Protein AF-D7FGR9-F1 (afdb_monomer)

InterPro domains:
  IPR009668 RNA polymerase I associated factor, A49-like [PF06870] (75-450)
  IPR009668 RNA polymerase I associated factor, A49-like [PTHR14440] (51-457)

Structure (mmCIF, N/CA/C/O backbone):
data_AF-D7FGR9-F1
#
_entry.id   AF-D7FGR9-F1
#
loop_
_atom_site.group_PDB
_atom_site.id
_atom_site.type_symbol
_atom_site.label_atom_id
_atom_site.label_alt_id
_atom_site.label_comp_id
_atom_site.label_asym_id
_atom_site.label_entity_id
_atom_site.label_seq_id
_atom_site.pdbx_PDB_ins_code
_atom_site.Cartn_x
_atom_site.Cartn_y
_atom_site.Cartn_z
_atom_site.occupancy
_atom_site.B_iso_or_equiv
_atom_site.auth_seq_id
_atom_site.auth_comp_id
_atom_site.auth_asym_id
_atom_site.auth_atom_id
_atom_site.pdbx_PDB_model_num
ATOM 1 N N . MET A 1 1 ? 43.899 -2.936 67.855 1.00 37.16 1 MET A N 1
ATOM 2 C CA . MET A 1 1 ? 45.158 -3.705 67.902 1.00 37.16 1 MET A CA 1
ATOM 3 C C . MET A 1 1 ? 45.282 -4.471 66.597 1.00 37.16 1 MET A C 1
ATOM 5 O O . MET A 1 1 ? 44.497 -5.377 66.369 1.00 37.16 1 MET A O 1
ATOM 9 N N . ALA A 1 2 ? 46.188 -4.042 65.721 1.00 40.25 2 ALA A N 1
ATOM 10 C CA . ALA A 1 2 ? 46.879 -4.948 64.793 1.00 40.25 2 ALA A CA 1
ATOM 11 C C . ALA A 1 2 ? 48.066 -5.595 65.569 1.00 40.25 2 ALA A C 1
ATOM 13 O O . ALA A 1 2 ? 48.186 -5.259 66.756 1.00 40.25 2 ALA A O 1
ATOM 14 N N . PRO A 1 3 ? 49.003 -6.380 64.988 1.00 59.34 3 PRO A N 1
ATOM 15 C CA . PRO A 1 3 ? 49.116 -6.958 63.634 1.00 59.34 3 PRO A CA 1
ATOM 16 C C . PRO A 1 3 ? 49.737 -8.391 63.615 1.00 59.34 3 PRO A C 1
ATOM 18 O O . PRO A 1 3 ? 49.949 -9.006 64.658 1.00 59.34 3 PRO A O 1
ATOM 21 N N . GLY A 1 4 ? 50.096 -8.851 62.409 1.00 32.66 4 GLY A N 1
ATOM 22 C CA . GLY A 1 4 ? 51.317 -9.628 62.128 1.00 32.66 4 GLY A CA 1
ATOM 23 C C . GLY A 1 4 ? 51.053 -10.880 61.287 1.00 32.66 4 GLY A C 1
ATOM 24 O O . GLY A 1 4 ? 50.102 -11.601 61.566 1.00 32.66 4 GLY A O 1
ATOM 25 N N . ASP A 1 5 ? 51.827 -11.257 60.274 1.00 37.34 5 ASP A N 1
ATOM 26 C CA . ASP A 1 5 ? 52.905 -10.655 59.469 1.00 37.34 5 ASP A CA 1
ATOM 27 C C . ASP A 1 5 ? 53.156 -11.672 58.323 1.00 37.34 5 ASP A C 1
ATOM 29 O O . ASP A 1 5 ? 52.967 -12.876 58.517 1.00 37.34 5 ASP A O 1
ATOM 33 N N . ASP A 1 6 ? 53.541 -11.193 57.140 1.00 36.78 6 ASP A N 1
ATOM 34 C CA . ASP A 1 6 ? 53.996 -11.970 55.963 1.00 36.78 6 ASP A CA 1
ATOM 35 C C . ASP A 1 6 ? 55.409 -12.576 56.202 1.00 36.78 6 ASP A C 1
ATOM 37 O O . ASP A 1 6 ? 56.121 -12.065 57.075 1.00 36.78 6 ASP A O 1
ATOM 41 N N . PRO A 1 7 ? 55.874 -13.634 55.477 1.00 48.00 7 PRO A N 1
ATOM 42 C CA . PRO A 1 7 ? 56.541 -13.397 54.178 1.00 48.00 7 PRO A CA 1
ATOM 43 C C . PRO A 1 7 ? 56.534 -14.524 53.102 1.00 48.00 7 PRO A C 1
ATOM 45 O O . PRO A 1 7 ? 56.463 -15.719 53.381 1.00 48.00 7 PRO A O 1
ATOM 48 N N . ASP A 1 8 ? 56.688 -14.060 51.854 1.00 32.06 8 ASP A N 1
ATOM 49 C CA . ASP A 1 8 ? 57.247 -14.634 50.608 1.00 32.06 8 ASP A CA 1
ATOM 50 C C . ASP A 1 8 ? 57.762 -16.098 50.534 1.00 32.06 8 ASP A C 1
ATOM 52 O O . ASP A 1 8 ? 58.681 -16.489 51.250 1.00 32.06 8 ASP A O 1
ATOM 56 N N . ALA A 1 9 ? 57.313 -16.847 49.504 1.00 30.95 9 ALA A N 1
ATOM 57 C CA . ALA A 1 9 ? 58.093 -17.180 48.282 1.00 30.95 9 ALA A CA 1
ATOM 58 C C . ALA A 1 9 ? 57.702 -18.520 47.587 1.00 30.95 9 ALA A C 1
ATOM 60 O O . ALA A 1 9 ? 57.692 -19.587 48.186 1.00 30.95 9 ALA A O 1
ATOM 61 N N . GLU A 1 10 ? 57.505 -18.426 46.262 1.00 29.48 10 GLU A N 1
ATOM 62 C CA . GLU A 1 10 ? 57.631 -19.451 45.197 1.00 29.48 10 GLU A CA 1
ATOM 63 C C . GLU A 1 10 ? 56.719 -20.708 45.149 1.00 29.48 10 GLU A C 1
ATOM 65 O O . GLU A 1 10 ? 56.910 -21.691 45.854 1.00 29.48 10 GLU A O 1
ATOM 70 N N . ARG A 1 11 ? 55.864 -20.789 44.106 1.00 29.44 11 ARG A N 1
ATOM 71 C CA . ARG A 1 11 ? 56.095 -21.525 42.824 1.00 29.44 11 ARG A CA 1
ATOM 72 C C . ARG A 1 11 ? 54.801 -22.127 42.225 1.00 29.44 11 ARG A C 1
ATOM 74 O O . ARG A 1 11 ? 54.056 -22.832 42.887 1.00 29.44 11 ARG A O 1
ATOM 81 N N . SER A 1 12 ? 54.677 -21.977 40.896 1.00 29.78 12 SER A N 1
ATOM 82 C CA . SER A 1 12 ? 53.941 -22.827 39.923 1.00 29.78 12 SER A CA 1
ATOM 83 C C . SER A 1 12 ? 52.541 -22.409 39.416 1.00 29.78 12 SER A C 1
ATOM 85 O O . SER A 1 12 ? 51.530 -22.646 40.057 1.00 29.78 12 SER A O 1
ATOM 87 N N . SER A 1 13 ? 52.548 -21.904 38.165 1.00 28.19 13 SER A N 1
ATOM 88 C CA . SER A 1 13 ? 51.721 -22.236 36.970 1.00 28.19 13 SER A CA 1
ATOM 89 C C . SER A 1 13 ? 50.177 -22.329 37.096 1.00 28.19 13 SER A C 1
ATOM 91 O O . SER A 1 13 ? 49.649 -22.984 37.973 1.00 28.19 13 SER A O 1
ATOM 93 N N . LYS A 1 14 ? 49.324 -21.776 36.218 1.00 30.91 14 LYS A N 1
ATOM 94 C CA . LYS A 1 14 ? 49.357 -21.610 34.752 1.00 30.91 14 LYS A CA 1
ATOM 95 C C . LYS A 1 14 ? 48.429 -20.445 34.345 1.00 30.91 14 LYS A C 1
ATOM 97 O O . LYS A 1 14 ? 47.284 -20.390 34.780 1.00 30.91 14 LYS A O 1
ATOM 102 N N . LYS A 1 15 ? 48.875 -19.573 33.432 1.00 29.91 15 LYS A N 1
ATOM 103 C CA . LYS A 1 15 ? 48.021 -18.640 32.667 1.00 29.91 15 LYS A CA 1
ATOM 104 C C . LYS A 1 15 ? 48.290 -18.865 31.176 1.00 29.91 15 LYS A C 1
ATOM 106 O O . LYS A 1 15 ? 49.411 -18.656 30.717 1.00 29.91 15 LYS A O 1
ATOM 111 N N . SER A 1 16 ? 47.276 -19.316 30.436 1.00 32.28 16 SER A N 1
ATOM 112 C CA . SER A 1 16 ? 47.340 -19.523 28.984 1.00 32.28 16 SER A CA 1
ATOM 113 C C . SER A 1 16 ? 47.367 -18.188 28.243 1.00 32.28 16 SER A C 1
ATOM 115 O O . SER A 1 16 ? 46.489 -17.345 28.409 1.00 32.28 16 SER A O 1
ATOM 117 N N . LYS A 1 17 ? 48.397 -18.017 27.411 1.00 30.47 17 LYS A N 1
ATOM 118 C CA . LYS A 1 17 ? 48.678 -16.836 26.591 1.00 30.47 17 LYS A CA 1
ATOM 119 C C . LYS A 1 17 ? 48.528 -17.224 25.119 1.00 30.47 17 LYS A C 1
ATOM 121 O O . LYS A 1 17 ? 49.248 -18.089 24.629 1.00 30.47 17 LYS A O 1
ATOM 126 N N . LYS A 1 18 ? 47.596 -16.574 24.418 1.00 28.41 18 LYS A N 1
ATOM 127 C CA . LYS A 1 18 ? 47.404 -16.654 22.963 1.00 28.41 18 LYS A CA 1
ATOM 128 C C . LYS A 1 18 ? 48.559 -15.910 22.281 1.00 28.41 18 LYS A C 1
ATOM 130 O O . LYS A 1 18 ? 48.704 -14.703 22.467 1.00 28.41 18 LYS A O 1
ATOM 135 N N . ARG A 1 19 ? 49.394 -16.624 21.523 1.00 29.36 19 ARG A N 1
ATOM 136 C CA . ARG A 1 19 ? 50.454 -16.068 20.669 1.00 29.36 19 ARG A CA 1
ATOM 137 C C . ARG A 1 19 ? 50.200 -16.469 19.215 1.00 29.36 19 ARG A C 1
ATOM 139 O O . ARG A 1 19 ? 49.950 -17.634 18.930 1.00 29.36 19 ARG A O 1
ATOM 146 N N . ARG A 1 20 ? 50.278 -15.467 18.335 1.00 33.16 20 ARG A N 1
ATOM 147 C CA . ARG A 1 20 ? 50.508 -15.578 16.888 1.00 33.16 20 ARG A CA 1
ATOM 148 C C . ARG A 1 20 ? 51.799 -16.359 16.617 1.00 33.16 20 ARG A C 1
ATOM 150 O O . ARG A 1 20 ? 52.780 -16.139 17.331 1.00 33.16 20 ARG A O 1
ATOM 157 N N . ARG A 1 21 ? 51.815 -17.155 15.547 1.00 27.44 21 ARG A N 1
ATOM 158 C CA . ARG A 1 21 ? 53.035 -17.559 14.843 1.00 27.44 21 ARG A CA 1
ATOM 159 C C . ARG A 1 21 ? 52.736 -17.764 13.353 1.00 27.44 21 ARG A C 1
ATOM 161 O O . ARG A 1 21 ? 51.705 -18.337 13.012 1.00 27.44 21 ARG A O 1
ATOM 168 N N . GLU A 1 22 ? 53.621 -17.203 12.538 1.00 27.64 22 GLU A N 1
ATOM 169 C CA . GLU A 1 22 ? 53.871 -17.493 11.121 1.00 27.64 22 GLU A CA 1
ATOM 170 C C . GLU A 1 22 ? 54.516 -18.881 10.923 1.00 27.64 22 GLU A C 1
ATOM 172 O O . GLU A 1 22 ? 54.780 -19.580 11.900 1.00 27.64 22 GLU A O 1
ATOM 177 N N . GLU A 1 23 ? 54.846 -19.169 9.656 1.00 27.05 23 GLU A N 1
ATOM 178 C CA . GLU A 1 23 ? 55.534 -20.330 9.056 1.00 27.05 23 GLU A CA 1
ATOM 179 C C . GLU A 1 23 ? 54.536 -21.400 8.574 1.00 27.05 23 GLU A C 1
ATOM 181 O O . GLU A 1 23 ? 53.740 -21.914 9.346 1.00 27.05 23 GLU A O 1
ATOM 186 N N . GLY A 1 24 ? 54.437 -21.758 7.292 1.00 24.77 24 GLY A N 1
ATOM 187 C CA . GLY A 1 24 ? 55.411 -21.713 6.204 1.00 24.77 24 GLY A CA 1
ATOM 188 C C . GLY A 1 24 ? 55.591 -23.145 5.691 1.00 24.77 24 GLY A C 1
ATOM 189 O O . GLY A 1 24 ? 56.011 -24.010 6.451 1.00 24.77 24 GLY A O 1
ATOM 190 N N . LEU A 1 25 ? 55.254 -23.404 4.427 1.00 26.12 25 LEU A N 1
ATOM 191 C CA . LEU A 1 25 ? 55.656 -24.617 3.712 1.00 26.12 25 LEU A CA 1
ATOM 192 C C . LEU A 1 25 ? 55.948 -24.255 2.250 1.00 26.12 25 LEU A C 1
ATOM 194 O O . LEU A 1 25 ? 55.046 -24.008 1.453 1.00 26.12 25 LEU A O 1
ATOM 198 N N . ALA A 1 26 ? 57.245 -24.174 1.968 1.00 27.89 26 ALA A N 1
ATOM 199 C CA . ALA A 1 26 ? 57.877 -24.420 0.673 1.00 27.89 26 ALA A CA 1
ATOM 200 C C . ALA A 1 26 ? 58.046 -25.962 0.525 1.00 27.89 26 ALA A C 1
ATOM 202 O O . ALA A 1 26 ? 57.792 -26.672 1.496 1.00 27.89 26 ALA A O 1
ATOM 203 N N . GLU A 1 27 ? 58.402 -26.639 -0.567 1.00 28.47 27 GLU A N 1
ATOM 204 C CA . GLU A 1 27 ? 59.054 -26.434 -1.876 1.00 28.47 27 GLU A CA 1
ATOM 205 C C . GLU A 1 27 ? 58.499 -27.548 -2.818 1.00 28.47 27 GLU A C 1
ATOM 207 O O . GLU A 1 27 ? 57.717 -28.378 -2.362 1.00 28.47 27 GLU A O 1
ATOM 212 N N . GLY A 1 28 ? 58.806 -27.720 -4.110 1.00 24.61 28 GLY A N 1
ATOM 213 C CA . GLY A 1 28 ? 59.767 -27.151 -5.070 1.00 24.61 28 GLY A CA 1
ATOM 214 C C . GLY A 1 28 ? 59.235 -27.392 -6.506 1.00 24.61 28 GLY A C 1
ATOM 215 O O . GLY A 1 28 ? 58.248 -28.103 -6.673 1.00 24.61 28 GLY A O 1
ATOM 216 N N . GLY A 1 29 ? 59.696 -26.733 -7.579 1.00 27.00 29 GLY A N 1
ATOM 217 C CA . GLY A 1 29 ? 61.062 -26.677 -8.142 1.00 27.00 29 GLY A CA 1
ATOM 218 C C . GLY A 1 29 ? 61.125 -27.638 -9.357 1.00 27.00 29 GLY A C 1
ATOM 219 O O . GLY A 1 29 ? 60.540 -28.707 -9.270 1.00 27.00 29 GLY A O 1
ATOM 220 N N . VAL A 1 30 ? 61.747 -27.428 -10.528 1.00 30.20 30 VAL A N 1
ATOM 221 C CA . VAL A 1 30 ? 62.747 -26.512 -1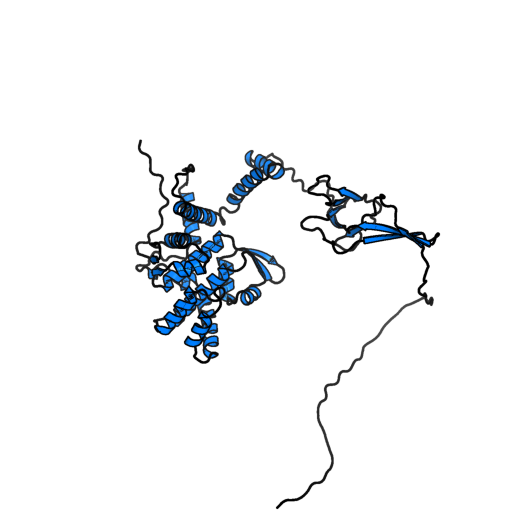1.147 1.00 30.20 30 VAL A CA 1
ATOM 222 C C . VAL A 1 30 ? 62.611 -26.754 -12.693 1.00 30.20 30 VAL A C 1
ATOM 224 O O . VAL A 1 30 ? 61.994 -27.750 -13.061 1.00 30.20 30 VAL A O 1
ATOM 227 N N . VAL A 1 31 ? 62.950 -25.883 -13.667 1.00 30.09 31 VAL A N 1
ATOM 228 C CA . VAL A 1 31 ? 64.255 -25.551 -14.329 1.00 30.09 31 VAL A CA 1
ATOM 229 C C . VAL A 1 31 ? 63.954 -24.385 -15.310 1.00 30.09 31 VAL A C 1
ATOM 231 O O . VAL A 1 31 ? 62.955 -24.478 -16.013 1.00 30.09 31 VAL A O 1
ATOM 234 N N . GLY A 1 32 ? 64.605 -23.205 -15.352 1.00 28.48 32 GLY A N 1
ATOM 235 C CA . GLY A 1 32 ? 66.028 -22.845 -15.590 1.00 28.48 32 GLY A CA 1
ATOM 236 C C . GLY A 1 32 ? 66.208 -22.477 -17.088 1.00 28.48 32 GLY A C 1
ATOM 237 O O . GLY A 1 32 ? 65.679 -23.196 -17.919 1.00 28.48 32 GLY A O 1
ATOM 238 N N . ALA A 1 33 ? 66.871 -21.420 -17.581 1.00 29.39 33 ALA A N 1
ATOM 239 C CA . ALA A 1 33 ? 67.843 -20.450 -17.073 1.00 29.39 33 ALA A CA 1
ATOM 240 C C . ALA A 1 33 ? 67.863 -19.201 -18.004 1.00 29.39 33 ALA A C 1
ATOM 242 O O . ALA A 1 33 ? 67.565 -19.310 -19.189 1.00 29.39 33 ALA A O 1
ATOM 243 N N . GLY A 1 34 ? 68.262 -18.021 -17.520 1.00 25.42 34 GLY A N 1
ATOM 244 C CA . GLY A 1 34 ? 69.470 -17.376 -18.047 1.00 25.42 34 GLY A CA 1
ATOM 245 C C . GLY A 1 34 ? 69.539 -15.884 -17.699 1.00 25.42 34 GLY A C 1
ATOM 246 O O . GLY A 1 34 ? 68.572 -15.148 -17.857 1.00 25.42 34 GLY A O 1
ATOM 247 N N . ALA A 1 35 ? 70.685 -15.482 -17.155 1.00 31.92 35 ALA A N 1
ATOM 248 C CA . ALA A 1 35 ? 70.948 -14.221 -16.479 1.00 31.92 35 ALA A CA 1
ATOM 249 C C . ALA A 1 35 ? 71.203 -13.030 -17.421 1.00 31.92 35 ALA A C 1
ATOM 251 O O . ALA A 1 35 ? 71.759 -13.179 -18.504 1.00 31.92 35 ALA A O 1
ATOM 252 N N . GLY A 1 36 ? 70.894 -11.828 -16.931 1.00 27.00 36 GLY A N 1
ATOM 253 C CA . GLY A 1 36 ? 71.269 -10.558 -17.550 1.00 27.00 36 GLY A CA 1
ATOM 254 C C . GLY A 1 36 ? 70.980 -9.393 -16.610 1.00 27.00 36 GLY A C 1
ATOM 255 O O . GLY A 1 36 ? 69.973 -8.707 -16.748 1.00 27.00 36 GLY A O 1
ATOM 256 N N . GLY A 1 37 ? 71.837 -9.201 -15.606 1.00 38.88 37 GLY A N 1
ATOM 257 C CA . GLY A 1 37 ? 71.763 -8.061 -14.697 1.00 38.88 37 GLY A CA 1
ATOM 258 C C . GLY A 1 37 ? 72.037 -6.749 -15.430 1.00 38.88 37 GLY A C 1
ATOM 259 O O . GLY A 1 37 ? 73.169 -6.475 -15.812 1.00 38.88 37 GLY A O 1
ATOM 260 N N . GLY A 1 38 ? 71.006 -5.921 -15.573 1.00 31.39 38 GLY A N 1
ATOM 261 C CA . GLY A 1 38 ? 71.119 -4.523 -15.966 1.00 31.39 38 GLY A CA 1
ATOM 262 C C . GLY A 1 38 ? 70.221 -3.681 -15.071 1.00 31.39 38 GLY A C 1
ATOM 263 O O . GLY A 1 38 ? 69.001 -3.710 -15.207 1.00 31.39 38 GLY A O 1
ATOM 264 N N . LYS A 1 39 ? 70.812 -2.922 -14.143 1.00 39.94 39 LYS A N 1
ATOM 265 C CA . LYS A 1 39 ? 70.114 -1.825 -13.464 1.00 39.94 39 LYS A CA 1
ATOM 266 C C . LYS A 1 39 ? 69.704 -0.810 -14.538 1.00 39.94 39 LYS A C 1
ATOM 268 O O . LYS A 1 39 ? 70.535 -0.015 -14.966 1.00 39.94 39 LYS A O 1
ATOM 273 N N . ARG A 1 40 ? 68.448 -0.828 -14.995 1.00 39.94 40 ARG A N 1
ATOM 274 C CA . ARG A 1 40 ? 67.887 0.293 -15.762 1.00 39.94 40 ARG A CA 1
ATOM 275 C C . ARG A 1 40 ? 67.660 1.442 -14.782 1.00 39.94 40 ARG A C 1
ATOM 277 O O . ARG A 1 40 ? 66.699 1.439 -14.019 1.00 39.94 40 ARG A O 1
ATOM 284 N N . ALA A 1 41 ? 68.600 2.383 -14.765 1.00 43.09 41 ALA A N 1
ATOM 285 C CA . ALA A 1 41 ? 68.377 3.713 -14.216 1.00 43.09 41 ALA A CA 1
ATOM 286 C C . ALA A 1 41 ? 67.127 4.335 -14.876 1.00 43.09 41 ALA A C 1
ATOM 288 O O . ALA A 1 41 ? 66.855 4.014 -16.038 1.00 43.09 41 ALA A O 1
ATOM 289 N N . PRO A 1 42 ? 66.371 5.215 -14.192 1.00 42.66 42 PRO A N 1
ATOM 290 C CA . PRO A 1 42 ? 65.376 6.028 -14.875 1.00 42.66 42 PRO A CA 1
ATOM 291 C C . PRO A 1 42 ? 66.122 6.880 -15.905 1.00 42.66 42 PRO A C 1
ATOM 293 O O . PRO A 1 42 ? 66.874 7.783 -15.549 1.00 42.66 42 PRO A O 1
ATOM 296 N N . SER A 1 43 ? 65.987 6.544 -17.186 1.00 50.44 43 SER A N 1
ATOM 297 C CA . SER A 1 43 ? 66.516 7.362 -18.269 1.00 50.44 43 SER A CA 1
ATOM 298 C C . SER A 1 43 ? 65.661 8.622 -18.342 1.00 50.44 43 SER A C 1
ATOM 300 O O . SER A 1 43 ? 64.637 8.643 -19.021 1.00 50.44 43 SER A O 1
ATOM 302 N N . SER A 1 44 ? 66.032 9.654 -17.588 1.00 61.97 44 SER A N 1
ATOM 303 C CA . SER A 1 44 ? 65.468 10.988 -17.754 1.00 61.97 44 SER A CA 1
ATOM 304 C C . SER A 1 44 ? 65.942 11.516 -19.104 1.00 61.97 44 SER A C 1
ATOM 306 O O . SER A 1 44 ? 67.097 11.916 -19.252 1.00 61.97 44 SER A O 1
ATOM 308 N N . ARG A 1 45 ? 65.070 11.431 -20.106 1.00 66.44 45 ARG A N 1
ATOM 309 C CA . ARG A 1 45 ? 65.295 11.998 -21.432 1.00 66.44 45 ARG A CA 1
ATOM 310 C C . ARG A 1 45 ? 64.596 13.352 -21.464 1.00 66.44 45 ARG A C 1
ATOM 312 O O . ARG A 1 45 ? 63.424 13.442 -21.113 1.00 66.44 45 ARG A O 1
ATOM 319 N N . GLU A 1 46 ? 65.335 14.398 -21.805 1.00 67.19 46 GLU A N 1
ATOM 320 C CA . GLU A 1 46 ? 64.767 15.726 -22.021 1.00 67.19 46 GLU A CA 1
ATOM 321 C C . GLU A 1 46 ? 64.071 15.724 -23.384 1.00 67.19 46 GLU A C 1
ATOM 323 O O . GLU A 1 46 ? 64.649 15.273 -24.374 1.00 67.19 46 GLU A O 1
ATOM 328 N N . VAL A 1 47 ? 62.806 16.138 -23.411 1.00 75.50 47 VAL A N 1
ATOM 329 C CA . VAL A 1 47 ? 61.946 16.053 -24.593 1.00 75.50 47 VAL A CA 1
ATOM 330 C C . VAL A 1 47 ? 61.352 17.427 -24.854 1.00 75.50 47 VAL A C 1
ATOM 332 O O . VAL A 1 47 ? 60.830 18.073 -23.942 1.00 75.50 47 VAL A O 1
ATOM 335 N N . VAL A 1 48 ? 61.433 17.886 -26.100 1.00 78.69 48 VAL A N 1
ATOM 336 C CA . VAL A 1 48 ? 60.874 19.179 -26.499 1.00 78.69 48 VAL A CA 1
ATOM 337 C C . VAL A 1 48 ? 59.371 19.012 -26.712 1.00 78.69 48 VAL A C 1
ATOM 339 O O . VAL A 1 48 ? 58.940 18.319 -27.631 1.00 78.69 48 VAL A O 1
ATOM 342 N N . LEU A 1 49 ? 58.569 19.639 -25.850 1.00 80.06 49 LEU A N 1
ATOM 343 C CA . LEU A 1 49 ? 57.107 19.616 -25.919 1.00 80.06 49 LEU A CA 1
ATOM 344 C C . LEU A 1 49 ? 56.595 20.610 -26.963 1.00 80.06 49 LEU A C 1
ATOM 346 O O . LEU A 1 49 ? 56.831 21.816 -26.845 1.00 80.06 49 LEU A O 1
ATOM 350 N N . ARG A 1 50 ? 55.829 20.123 -27.941 1.00 81.38 50 ARG A N 1
ATOM 351 C CA . ARG A 1 50 ? 55.072 20.963 -28.879 1.00 81.38 50 ARG A CA 1
ATOM 352 C C . ARG A 1 50 ? 53.585 20.609 -28.847 1.00 81.38 50 ARG A C 1
ATOM 354 O O . ARG A 1 50 ? 53.207 19.448 -28.721 1.00 81.38 50 ARG A O 1
ATOM 361 N N . ARG A 1 51 ? 52.718 21.619 -28.952 1.00 78.31 51 ARG A N 1
ATOM 362 C CA . ARG A 1 51 ? 51.268 21.423 -29.115 1.00 78.31 51 ARG A CA 1
ATOM 363 C C . ARG A 1 51 ? 50.956 21.346 -30.607 1.00 78.31 51 ARG A C 1
ATOM 365 O O . ARG A 1 51 ? 51.467 22.162 -31.372 1.00 78.31 51 ARG A O 1
ATOM 372 N N . ALA A 1 52 ? 50.136 20.381 -31.012 1.00 75.38 52 ALA A N 1
ATOM 373 C CA . ALA A 1 52 ? 49.662 20.296 -32.389 1.00 75.38 52 ALA A CA 1
ATOM 374 C C . ALA A 1 52 ? 48.875 21.564 -32.787 1.00 75.38 52 ALA A C 1
ATOM 376 O O . ALA A 1 52 ? 48.235 22.193 -31.941 1.00 75.38 52 ALA A O 1
ATOM 377 N N . ALA A 1 53 ? 48.933 21.945 -34.067 1.00 67.25 53 ALA A N 1
ATOM 378 C CA . ALA A 1 53 ? 48.255 23.134 -34.585 1.00 67.25 53 ALA A CA 1
ATOM 379 C C . ALA A 1 53 ? 46.722 23.033 -34.439 1.00 67.25 53 ALA A C 1
ATOM 381 O O . ALA A 1 53 ? 46.128 22.001 -34.762 1.00 67.25 53 ALA A O 1
ATOM 382 N N . GLU A 1 54 ? 46.086 24.116 -33.978 1.00 51.47 54 GLU A N 1
ATOM 383 C CA . GLU A 1 54 ? 44.627 24.227 -33.851 1.00 51.47 54 GLU A CA 1
ATOM 384 C C . GLU A 1 54 ? 43.988 24.202 -35.253 1.00 51.47 54 GLU A C 1
ATOM 386 O O . GLU A 1 54 ? 44.167 25.127 -36.042 1.00 51.47 54 GLU A O 1
ATOM 391 N N . GLY A 1 55 ? 43.304 23.101 -35.588 1.00 51.84 55 GLY A N 1
ATOM 392 C CA . GLY A 1 55 ? 42.648 22.891 -36.889 1.00 51.84 55 GLY A CA 1
ATOM 393 C C . GLY A 1 55 ? 42.914 21.530 -37.543 1.00 51.84 55 GLY A C 1
ATOM 394 O O . GLY A 1 55 ? 42.208 21.160 -38.477 1.00 51.84 55 GLY A O 1
ATOM 395 N N . SER A 1 56 ? 43.886 20.755 -37.051 1.00 51.22 56 SER A N 1
ATOM 396 C CA . SER A 1 56 ? 44.019 19.341 -37.426 1.00 51.22 56 SER A CA 1
ATOM 397 C C . SER A 1 56 ? 43.008 18.508 -36.635 1.00 51.22 56 SER A C 1
ATOM 399 O O . SER A 1 56 ? 42.943 18.644 -35.411 1.00 51.22 56 SER A O 1
ATOM 401 N N . ALA A 1 57 ? 42.216 17.665 -37.306 1.00 59.78 57 ALA A N 1
ATOM 402 C CA . ALA A 1 57 ? 41.326 16.719 -36.636 1.00 59.78 57 ALA A CA 1
ATOM 403 C C . ALA A 1 57 ? 42.168 15.830 -35.704 1.00 59.78 57 ALA A C 1
ATOM 405 O O . ALA A 1 57 ? 42.994 15.038 -36.158 1.00 59.78 57 ALA A O 1
ATOM 406 N N . GLY A 1 58 ? 42.020 16.037 -34.394 1.00 69.25 58 GLY A N 1
ATOM 407 C CA . GLY A 1 58 ? 42.758 15.295 -33.379 1.00 69.25 58 GLY A CA 1
ATOM 408 C C . GLY A 1 58 ? 42.442 13.795 -33.424 1.00 69.25 58 GLY A C 1
ATOM 409 O O . GLY A 1 58 ? 41.424 13.386 -33.988 1.00 69.25 58 GLY A O 1
ATOM 410 N N . PRO A 1 59 ? 43.305 12.950 -32.841 1.00 81.50 59 PRO A N 1
ATOM 411 C CA . PRO A 1 59 ? 43.076 11.515 -32.801 1.00 81.50 59 PRO A CA 1
ATOM 412 C C . PRO A 1 59 ? 41.814 11.193 -31.995 1.00 81.50 59 PRO A C 1
ATOM 414 O O . PRO A 1 59 ? 41.555 11.792 -30.953 1.00 81.50 59 PRO A O 1
ATOM 417 N N . ILE A 1 60 ? 41.049 10.206 -32.457 1.00 81.38 60 ILE A N 1
ATOM 418 C CA . ILE A 1 60 ? 39.870 9.706 -31.746 1.00 81.38 60 ILE A CA 1
ATOM 419 C C . ILE A 1 60 ? 40.329 8.639 -30.755 1.00 81.38 60 ILE A C 1
ATOM 421 O O . ILE A 1 60 ? 40.940 7.642 -31.143 1.00 81.38 60 ILE A O 1
ATOM 425 N N . LEU A 1 61 ? 40.016 8.830 -29.475 1.00 83.94 61 LEU A N 1
ATOM 426 C CA . LEU A 1 61 ? 40.294 7.840 -28.442 1.00 83.94 61 LEU A CA 1
ATOM 427 C C . LEU A 1 61 ? 39.094 6.906 -28.277 1.00 83.94 61 LEU A C 1
ATOM 429 O O . LEU A 1 61 ? 37.995 7.349 -27.948 1.00 83.94 61 LEU A O 1
ATOM 433 N N . VAL A 1 62 ? 39.315 5.608 -28.466 1.00 83.06 62 VAL A N 1
ATOM 434 C CA . VAL A 1 62 ? 38.290 4.572 -28.308 1.00 83.06 62 VAL A CA 1
ATOM 435 C C . VAL A 1 62 ? 38.709 3.538 -27.264 1.00 83.06 62 VAL A C 1
ATOM 437 O O . VAL A 1 62 ? 39.888 3.222 -27.124 1.00 83.06 62 VAL A O 1
ATOM 440 N N . SER A 1 63 ? 37.737 3.005 -26.531 1.00 81.88 63 SER A N 1
ATOM 441 C CA . SER A 1 63 ? 37.900 1.910 -25.570 1.00 81.88 63 SER A CA 1
ATOM 442 C C . SER A 1 63 ? 36.937 0.782 -25.920 1.00 81.88 63 SER A C 1
ATOM 444 O O . SER A 1 63 ? 35.849 1.044 -26.416 1.00 81.88 63 SER A O 1
ATOM 446 N N . PHE A 1 64 ? 37.296 -0.470 -25.655 1.00 80.56 64 PHE A N 1
ATOM 447 C CA . PHE A 1 64 ? 36.411 -1.617 -25.872 1.00 80.56 64 PHE A CA 1
ATOM 448 C C . PHE A 1 64 ? 35.819 -2.057 -24.534 1.00 80.56 64 PHE A C 1
ATOM 450 O O . PHE A 1 64 ? 36.550 -2.190 -23.553 1.00 80.56 64 PHE A O 1
ATOM 457 N N . ALA A 1 65 ? 34.514 -2.345 -24.488 1.00 66.19 65 ALA A N 1
ATOM 458 C CA . ALA A 1 65 ? 33.815 -2.713 -23.249 1.00 66.19 65 ALA A CA 1
ATOM 459 C C . ALA A 1 65 ? 34.436 -3.918 -22.498 1.00 66.19 65 ALA A C 1
ATOM 461 O O . ALA A 1 65 ? 34.317 -4.013 -21.278 1.00 66.19 65 ALA A O 1
ATOM 462 N N . ASN A 1 66 ? 35.151 -4.804 -23.204 1.00 64.81 66 ASN A N 1
ATOM 463 C CA . ASN A 1 66 ? 35.846 -5.966 -22.633 1.00 64.81 66 ASN A CA 1
ATOM 464 C C . ASN A 1 66 ? 37.346 -5.721 -22.344 1.00 64.81 66 ASN A C 1
ATOM 466 O O . ASN A 1 66 ? 38.086 -6.677 -22.115 1.00 64.81 66 ASN A O 1
ATOM 470 N N . GLN A 1 67 ? 37.810 -4.465 -22.392 1.00 59.75 67 GLN A N 1
ATOM 471 C CA . GLN A 1 67 ? 39.192 -4.011 -22.127 1.00 59.75 67 GLN A CA 1
ATOM 472 C C . GLN A 1 67 ? 40.296 -4.682 -22.968 1.00 59.75 67 GLN A C 1
ATOM 474 O O . GLN A 1 67 ? 41.483 -4.495 -22.714 1.00 59.75 67 GLN A O 1
ATOM 479 N N . THR A 1 68 ? 39.921 -5.442 -23.993 1.00 64.94 68 THR A N 1
ATOM 480 C CA . THR A 1 68 ? 40.827 -6.135 -24.910 1.00 64.94 68 THR A CA 1
ATOM 481 C C . THR A 1 68 ? 40.485 -5.720 -26.331 1.00 64.94 68 THR A C 1
ATOM 483 O O . THR A 1 68 ? 39.318 -5.732 -26.722 1.00 64.94 68 THR A O 1
ATOM 486 N N . VAL A 1 69 ? 41.501 -5.298 -27.087 1.00 66.88 69 VAL A N 1
ATOM 487 C CA . VAL A 1 69 ? 41.343 -4.945 -28.502 1.00 66.88 69 VAL A CA 1
ATOM 488 C C . VAL A 1 69 ? 41.032 -6.234 -29.274 1.00 66.88 69 VAL A C 1
ATOM 490 O O . VAL A 1 69 ? 41.802 -7.193 -29.155 1.00 66.88 69 VAL A O 1
ATOM 493 N N . PRO A 1 70 ? 39.917 -6.308 -30.023 1.00 65.69 70 PRO A N 1
ATOM 494 C CA . PRO A 1 70 ? 39.559 -7.511 -30.765 1.00 65.69 70 PRO A CA 1
ATOM 495 C C . PRO A 1 70 ? 40.523 -7.742 -31.939 1.00 65.69 70 PRO A C 1
ATOM 497 O O . PRO A 1 70 ? 40.354 -7.177 -33.010 1.00 65.69 70 PRO A O 1
ATOM 500 N N . GLY A 1 71 ? 41.538 -8.587 -31.752 1.00 70.69 71 GLY A N 1
ATOM 501 C CA . GLY A 1 71 ? 42.447 -8.995 -32.830 1.00 70.69 71 GLY A CA 1
ATOM 502 C C . GLY A 1 71 ? 43.189 -7.837 -33.519 1.00 70.69 71 GLY A C 1
ATOM 503 O O . GLY A 1 71 ? 43.489 -6.816 -32.901 1.00 70.69 71 GLY A O 1
ATOM 504 N N . ASP A 1 72 ? 43.527 -8.027 -34.798 1.00 71.94 72 ASP A N 1
ATOM 505 C CA . ASP A 1 72 ? 44.163 -7.001 -35.630 1.00 71.94 72 ASP A CA 1
ATOM 506 C C . ASP A 1 72 ? 43.109 -6.024 -36.173 1.00 71.94 72 ASP A C 1
ATOM 508 O O . ASP A 1 72 ? 42.285 -6.379 -37.017 1.00 71.94 72 ASP A O 1
ATOM 512 N N . MET A 1 73 ? 43.140 -4.791 -35.665 1.00 71.12 73 MET A N 1
ATOM 513 C CA . MET A 1 73 ? 42.204 -3.716 -36.009 1.00 71.12 73 MET A CA 1
ATOM 514 C C . MET A 1 73 ? 42.754 -2.761 -37.079 1.00 71.12 73 MET A C 1
ATOM 516 O O . MET A 1 73 ? 42.113 -1.758 -37.381 1.00 71.12 73 MET A O 1
ATOM 520 N N . SER A 1 74 ? 43.921 -3.049 -37.670 1.00 74.88 74 SER A N 1
ATOM 521 C CA . SER A 1 74 ? 44.537 -2.196 -38.703 1.00 74.88 74 SER A CA 1
ATOM 522 C C . SER A 1 74 ? 43.696 -2.069 -39.982 1.00 74.88 74 SER A C 1
ATOM 524 O O . SER A 1 74 ? 43.841 -1.095 -40.717 1.00 74.88 74 SER A O 1
ATOM 526 N N . ALA A 1 75 ? 42.797 -3.026 -40.225 1.00 68.81 75 ALA A N 1
ATOM 527 C CA . ALA A 1 75 ? 41.882 -3.043 -41.364 1.00 68.81 75 ALA A CA 1
ATOM 528 C C . ALA A 1 75 ? 40.525 -2.358 -41.098 1.00 68.81 75 ALA A C 1
ATOM 530 O O . ALA A 1 75 ? 39.717 -2.262 -42.019 1.00 68.81 75 ALA A O 1
ATOM 531 N N . VAL A 1 76 ? 40.253 -1.906 -39.866 1.00 76.56 76 VAL A N 1
ATOM 532 C CA . VAL A 1 76 ? 38.970 -1.289 -39.488 1.00 76.56 76 VAL A CA 1
ATOM 533 C C . VAL A 1 76 ? 39.039 0.219 -39.697 1.00 76.56 76 VAL A C 1
ATOM 535 O O . VAL A 1 76 ? 39.804 0.916 -39.030 1.00 76.56 76 VAL A O 1
ATOM 538 N N . GLU A 1 77 ? 38.219 0.742 -40.607 1.00 81.12 77 GLU A N 1
ATOM 539 C CA . GLU A 1 77 ? 38.123 2.184 -40.839 1.00 81.12 77 GLU A CA 1
ATOM 540 C C . GLU A 1 77 ? 37.132 2.809 -39.849 1.00 81.12 77 GLU A C 1
ATOM 542 O O . GLU A 1 77 ? 35.926 2.564 -39.923 1.00 81.12 77 GLU A O 1
ATOM 547 N N . PHE A 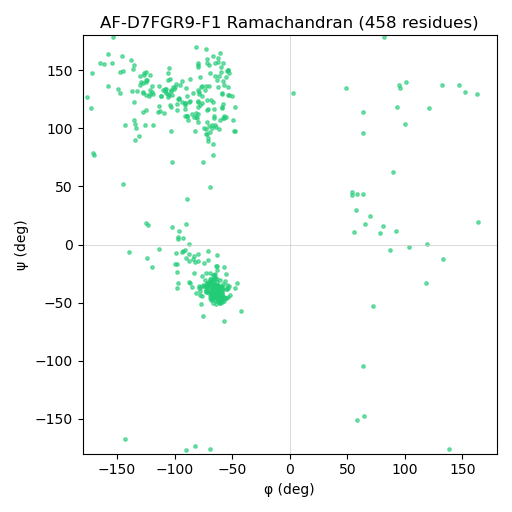1 78 ? 37.635 3.634 -38.926 1.00 83.12 78 PHE A N 1
ATOM 548 C CA . PHE A 1 78 ? 36.795 4.385 -37.996 1.00 83.12 78 PHE A CA 1
ATOM 549 C C . PHE A 1 78 ? 36.390 5.742 -38.576 1.00 83.12 78 PHE A C 1
ATOM 551 O O . PHE A 1 78 ? 37.239 6.541 -38.969 1.00 83.12 78 PHE A O 1
ATOM 558 N N . ARG A 1 79 ? 35.088 6.032 -38.567 1.00 83.19 79 ARG A N 1
ATOM 559 C CA . ARG A 1 79 ? 34.500 7.305 -38.996 1.00 83.19 79 ARG A CA 1
ATOM 560 C C . ARG A 1 79 ? 33.751 7.960 -37.847 1.00 83.19 79 ARG A C 1
ATOM 562 O O . ARG A 1 79 ? 33.006 7.301 -37.124 1.00 83.19 79 ARG A O 1
ATOM 569 N N . MET A 1 80 ? 33.937 9.268 -37.698 1.00 82.75 80 MET A N 1
ATOM 570 C CA . MET A 1 80 ? 33.203 10.084 -36.738 1.00 82.75 80 MET A CA 1
ATOM 571 C C . MET A 1 80 ? 32.156 10.918 -37.469 1.00 82.75 80 MET A C 1
ATOM 573 O O . MET A 1 80 ? 32.473 11.614 -38.430 1.00 82.75 80 MET A O 1
ATOM 577 N N . HIS A 1 81 ? 30.920 10.852 -36.991 1.00 81.00 81 HIS A N 1
ATOM 578 C CA . HIS A 1 81 ? 29.808 11.667 -37.453 1.00 81.00 81 HIS A CA 1
ATOM 579 C C . HIS A 1 81 ? 29.401 12.630 -36.345 1.00 81.00 81 HIS A C 1
ATOM 581 O O . HIS A 1 81 ? 29.157 12.211 -35.211 1.00 81.00 81 HIS A O 1
ATOM 587 N N . GLU A 1 82 ? 29.326 13.910 -36.684 1.00 80.38 82 GLU A N 1
ATOM 588 C CA . GLU A 1 82 ? 28.843 14.968 -35.800 1.00 80.38 82 GLU A CA 1
ATOM 589 C C . GLU A 1 82 ? 27.442 15.387 -36.253 1.00 80.38 82 GLU A C 1
ATOM 591 O O . GLU A 1 82 ? 27.104 15.269 -37.431 1.00 80.38 82 GLU A O 1
ATOM 596 N N . ALA A 1 83 ? 26.592 15.797 -35.314 1.00 76.62 83 ALA A N 1
ATOM 597 C CA . ALA A 1 83 ? 25.258 16.275 -35.651 1.00 76.62 83 ALA A CA 1
ATOM 598 C C . ALA A 1 83 ? 25.307 17.720 -36.178 1.00 76.62 83 ALA A C 1
ATOM 600 O O . ALA A 1 83 ? 25.883 18.587 -35.528 1.00 76.62 83 ALA A O 1
ATOM 601 N N . ASP A 1 84 ? 24.641 17.970 -37.310 1.00 69.81 84 ASP A N 1
ATOM 602 C CA . ASP A 1 84 ? 24.586 19.292 -37.960 1.00 69.81 84 ASP A CA 1
ATOM 603 C C . ASP A 1 84 ? 23.516 20.238 -37.364 1.00 69.81 84 ASP A C 1
ATOM 605 O O . ASP A 1 84 ? 23.468 21.419 -37.704 1.00 69.81 84 ASP A O 1
ATOM 609 N N . ASP A 1 85 ? 22.631 19.735 -36.494 1.00 74.06 85 ASP A N 1
ATOM 610 C CA . ASP A 1 85 ? 21.567 20.524 -35.855 1.00 74.06 85 ASP A CA 1
ATOM 611 C C . ASP A 1 85 ? 22.107 21.345 -34.668 1.00 74.06 85 ASP A C 1
ATOM 613 O O . ASP A 1 85 ? 22.717 20.775 -33.762 1.00 74.06 85 ASP A O 1
ATOM 617 N N . GLU A 1 86 ? 21.758 22.638 -34.577 1.00 67.19 86 GLU A N 1
ATOM 618 C CA . GLU A 1 86 ? 22.103 23.507 -33.427 1.00 67.19 86 GLU A CA 1
ATOM 619 C C . GLU A 1 86 ? 21.634 22.919 -32.078 1.00 67.19 86 GLU A C 1
ATOM 621 O O . GLU A 1 86 ? 22.321 23.026 -31.066 1.00 67.19 86 GLU A O 1
ATOM 626 N N . GLU A 1 87 ? 20.490 22.221 -32.041 1.00 66.06 87 GLU A N 1
ATOM 627 C CA . GLU A 1 87 ? 19.985 21.565 -30.818 1.00 66.06 87 GLU A CA 1
ATOM 628 C C . GLU A 1 87 ? 20.803 20.328 -30.390 1.00 66.06 87 GLU A C 1
ATOM 630 O O . GLU A 1 87 ? 20.609 19.799 -29.290 1.00 66.06 87 GLU A O 1
ATOM 635 N N . ARG A 1 88 ? 21.677 19.816 -31.264 1.00 69.44 88 ARG A N 1
ATOM 636 C CA . ARG A 1 88 ? 22.498 18.612 -31.049 1.00 69.44 88 ARG A CA 1
ATOM 637 C C . ARG A 1 88 ? 23.989 18.887 -31.200 1.00 69.44 88 ARG A C 1
ATOM 639 O O . ARG A 1 88 ? 24.770 17.941 -31.310 1.00 69.44 88 ARG A O 1
ATOM 646 N N . GLU A 1 89 ? 24.376 20.155 -31.153 1.00 70.19 89 GLU A N 1
ATOM 647 C CA . GLU A 1 89 ? 25.765 20.577 -31.219 1.00 70.19 89 GLU A CA 1
ATOM 648 C C . GLU A 1 89 ? 26.599 19.836 -30.156 1.00 70.19 89 GLU A C 1
ATOM 650 O O . GLU A 1 89 ? 26.228 19.735 -28.983 1.00 70.19 89 GLU A O 1
ATOM 655 N N . GLY A 1 90 ? 27.706 19.228 -30.589 1.00 70.38 90 GLY A N 1
ATOM 656 C CA . GLY A 1 90 ? 28.578 18.421 -29.733 1.00 70.38 90 GLY A CA 1
ATOM 657 C C . GLY A 1 90 ? 28.197 16.941 -29.593 1.00 70.38 90 GLY A C 1
ATOM 658 O O . GLY A 1 90 ? 28.970 16.192 -28.995 1.00 70.38 90 GLY A O 1
ATOM 659 N N . GLN A 1 91 ? 27.076 16.478 -30.162 1.00 81.31 91 GLN A N 1
ATOM 660 C CA . GLN A 1 91 ? 26.759 15.046 -30.248 1.00 81.31 91 GLN A CA 1
ATOM 661 C C . GLN A 1 91 ? 27.580 14.381 -31.354 1.00 81.31 91 GLN A C 1
ATOM 663 O O . GLN A 1 91 ? 27.493 14.760 -32.522 1.00 81.31 91 GLN A O 1
ATOM 668 N N . LYS A 1 92 ? 28.367 13.371 -30.978 1.00 83.19 92 LYS A N 1
ATOM 669 C CA . LYS A 1 92 ? 29.290 12.665 -31.867 1.00 83.19 92 LYS A CA 1
ATOM 670 C C . LYS A 1 92 ? 29.099 11.158 -31.769 1.00 83.19 92 LYS A C 1
ATOM 672 O O . LYS A 1 92 ? 28.908 10.601 -30.682 1.00 83.19 92 LYS A O 1
ATOM 677 N N . ILE A 1 93 ? 29.165 10.508 -32.923 1.00 83.94 93 ILE A N 1
ATOM 678 C CA . ILE A 1 93 ? 29.060 9.060 -33.090 1.00 83.94 93 ILE A CA 1
ATOM 679 C C . ILE A 1 93 ? 30.332 8.579 -33.770 1.00 83.94 93 ILE A C 1
ATOM 681 O O . ILE A 1 93 ? 30.690 9.094 -34.824 1.00 83.94 93 ILE A O 1
ATOM 685 N N . VAL A 1 94 ? 30.992 7.580 -33.195 1.00 86.19 94 VAL A N 1
ATOM 686 C CA . VAL A 1 94 ? 32.127 6.896 -33.825 1.00 86.19 94 VAL A CA 1
ATOM 687 C C . VAL A 1 94 ? 31.649 5.533 -34.302 1.00 86.19 94 VAL A C 1
ATOM 689 O O . VAL A 1 94 ? 31.045 4.802 -33.523 1.00 86.19 94 VAL A O 1
ATOM 692 N N . MET A 1 95 ? 31.918 5.200 -35.559 1.00 83.81 95 MET A N 1
ATOM 693 C CA . MET A 1 95 ? 31.558 3.939 -36.212 1.00 83.81 95 MET A CA 1
ATOM 694 C C . MET A 1 95 ? 32.820 3.299 -36.787 1.00 83.81 95 MET A C 1
ATOM 696 O O . MET A 1 95 ? 33.641 4.014 -37.348 1.00 83.81 95 MET A O 1
ATOM 700 N N . GLY A 1 96 ? 32.978 1.985 -36.687 1.00 84.88 96 GLY A N 1
ATOM 701 C CA . GLY A 1 96 ? 34.053 1.236 -37.335 1.00 84.88 96 GLY A CA 1
ATOM 702 C C . GLY A 1 96 ? 33.507 -0.031 -37.974 1.00 84.88 96 GLY A C 1
ATOM 703 O O . GLY A 1 96 ? 32.913 -0.848 -37.275 1.00 84.88 96 GLY A O 1
ATOM 704 N N . ASP A 1 97 ? 33.706 -0.190 -39.280 1.00 79.12 97 ASP A N 1
ATOM 705 C CA . ASP A 1 97 ? 33.323 -1.400 -40.018 1.00 79.12 97 ASP A CA 1
ATOM 706 C C . ASP A 1 97 ? 34.504 -2.379 -40.019 1.00 79.12 97 ASP A C 1
ATOM 708 O O . ASP A 1 97 ? 35.556 -2.111 -40.605 1.00 79.12 97 ASP A O 1
ATOM 712 N N . GLY A 1 98 ? 34.351 -3.490 -39.297 1.00 72.00 98 GLY A N 1
ATOM 713 C CA . GLY A 1 98 ? 35.339 -4.565 -39.209 1.00 72.00 98 GLY A CA 1
ATOM 714 C C . GLY A 1 98 ? 35.000 -5.788 -40.058 1.00 72.00 98 GLY A C 1
ATOM 715 O O . GLY A 1 98 ? 35.553 -6.867 -39.824 1.00 72.00 98 GLY A O 1
ATOM 716 N N . GLY A 1 99 ? 34.068 -5.668 -41.008 1.00 73.38 99 GLY A N 1
ATOM 717 C CA . GLY A 1 99 ? 33.647 -6.705 -41.950 1.00 73.38 99 GLY A CA 1
ATOM 718 C C . GLY A 1 99 ? 32.806 -7.831 -41.337 1.00 73.38 99 GLY A C 1
ATOM 719 O O . GLY A 1 99 ? 31.736 -8.142 -41.849 1.00 73.38 99 GLY A O 1
ATOM 720 N N . ARG A 1 100 ? 33.287 -8.469 -40.259 1.00 69.25 100 ARG A N 1
ATOM 721 C CA . ARG A 1 100 ? 32.527 -9.457 -39.459 1.00 69.25 100 ARG A CA 1
ATOM 722 C C . ARG A 1 100 ? 31.904 -8.855 -38.204 1.00 69.25 100 ARG A C 1
ATOM 724 O O . ARG A 1 100 ? 30.977 -9.434 -37.648 1.00 69.25 100 ARG A O 1
ATOM 731 N N . MET A 1 101 ? 32.450 -7.749 -37.712 1.00 74.12 101 MET A N 1
ATOM 732 C CA . MET A 1 101 ? 31.952 -7.056 -36.530 1.00 74.12 101 MET A CA 1
ATOM 733 C C . MET A 1 101 ? 31.944 -5.558 -36.789 1.00 74.12 101 MET A C 1
ATOM 735 O O . MET A 1 101 ? 32.956 -5.006 -37.214 1.00 74.12 101 MET A O 1
ATOM 739 N N . ASP A 1 102 ? 30.823 -4.928 -36.470 1.00 82.00 102 ASP A N 1
ATOM 740 C CA . ASP A 1 102 ? 30.660 -3.485 -36.468 1.00 82.00 102 ASP A CA 1
ATOM 741 C C . ASP A 1 102 ? 30.880 -2.946 -35.061 1.00 82.00 102 ASP A C 1
ATOM 743 O O . ASP A 1 102 ? 30.385 -3.484 -34.063 1.00 82.00 102 ASP A O 1
ATOM 747 N N . TYR A 1 103 ? 31.605 -1.841 -34.988 1.00 84.38 103 TYR A N 1
ATOM 748 C CA . TYR A 1 103 ? 31.912 -1.139 -33.757 1.00 84.38 103 TYR A CA 1
ATOM 749 C C . TYR A 1 103 ? 31.229 0.216 -33.761 1.00 84.38 103 TYR A C 1
ATOM 751 O O . TYR A 1 103 ? 31.283 0.938 -34.755 1.00 84.38 103 TYR A O 1
ATOM 759 N N . TRP A 1 104 ? 30.622 0.601 -32.643 1.00 86.50 104 TRP A N 1
ATOM 760 C CA . TRP A 1 104 ? 30.057 1.940 -32.514 1.00 86.50 104 TRP A CA 1
ATOM 761 C C . TRP A 1 104 ? 30.130 2.489 -31.091 1.00 86.50 104 TRP A C 1
ATOM 763 O O . TRP A 1 104 ? 30.048 1.740 -30.118 1.00 86.50 104 TRP A O 1
ATOM 773 N N . GLY A 1 105 ? 30.263 3.809 -30.964 1.00 84.06 105 GLY A N 1
ATOM 774 C CA . GLY A 1 105 ? 30.332 4.530 -29.692 1.00 84.06 105 GLY A CA 1
ATOM 775 C C . GLY A 1 105 ? 29.646 5.894 -29.770 1.00 84.06 105 GLY A C 1
ATOM 776 O O . GLY A 1 105 ? 29.615 6.522 -30.827 1.00 84.06 105 GLY A O 1
ATOM 777 N N . LEU A 1 106 ? 29.086 6.346 -28.645 1.00 84.88 106 LEU A N 1
ATOM 778 C CA . LEU A 1 106 ? 28.338 7.605 -28.524 1.00 84.88 106 LEU A CA 1
ATOM 779 C C . LEU A 1 106 ? 28.855 8.416 -27.335 1.00 84.88 106 LEU A C 1
ATOM 781 O O . LEU A 1 106 ? 29.149 7.833 -26.291 1.00 84.88 106 LEU A O 1
ATOM 785 N N . ASN A 1 107 ? 28.861 9.746 -27.454 1.00 80.44 107 ASN A N 1
ATOM 786 C CA . ASN A 1 107 ? 29.079 10.657 -26.320 1.00 80.44 107 ASN A CA 1
ATOM 787 C C . ASN A 1 107 ? 27.770 11.206 -25.704 1.00 80.44 107 ASN A C 1
ATOM 789 O O . ASN A 1 107 ? 27.814 12.042 -24.807 1.00 80.44 107 ASN A O 1
ATOM 793 N N . PHE A 1 108 ? 26.600 10.744 -26.163 1.00 74.69 108 PHE A N 1
ATOM 794 C CA . PHE A 1 108 ? 25.288 11.217 -25.707 1.00 74.69 108 PHE A CA 1
ATOM 795 C C . PHE A 1 108 ? 24.277 10.077 -25.509 1.00 74.69 108 PHE A C 1
ATOM 797 O O . PHE A 1 108 ? 24.384 8.999 -26.092 1.00 74.69 108 PHE A O 1
ATOM 804 N N . GLY A 1 109 ? 23.240 10.342 -24.709 1.00 67.06 109 GLY A N 1
ATOM 805 C CA . GLY A 1 109 ? 22.113 9.429 -24.514 1.00 67.06 109 GLY A CA 1
ATOM 806 C C . GLY A 1 109 ? 22.351 8.296 -23.497 1.00 67.06 109 GLY A C 1
ATOM 807 O O . GLY A 1 109 ? 23.413 8.192 -22.882 1.00 67.06 109 GLY A O 1
ATOM 808 N N . PRO A 1 110 ? 21.328 7.450 -23.258 1.00 47.94 110 PRO A N 1
ATOM 809 C CA . PRO A 1 110 ? 21.387 6.381 -22.265 1.00 47.94 110 PRO A CA 1
ATOM 810 C C . PRO A 1 110 ? 22.388 5.300 -22.689 1.00 47.94 110 PRO A C 1
ATOM 812 O O . PRO A 1 110 ? 22.098 4.459 -23.540 1.00 47.94 110 PRO A O 1
ATOM 815 N N . GLY A 1 111 ? 23.567 5.317 -22.066 1.00 57.50 111 GLY A N 1
ATOM 816 C CA . GLY A 1 111 ? 24.647 4.371 -22.336 1.00 57.50 111 GLY A CA 1
ATOM 817 C C . GLY A 1 111 ? 25.950 4.988 -22.841 1.00 57.50 111 GLY A C 1
ATOM 818 O O . GLY A 1 111 ? 26.880 4.219 -23.078 1.00 57.50 111 GLY A O 1
ATOM 819 N N . ALA A 1 112 ? 26.013 6.314 -22.992 1.00 66.69 112 ALA A N 1
ATOM 820 C CA . ALA A 1 112 ? 27.271 7.039 -23.119 1.00 66.69 112 ALA A CA 1
ATOM 821 C C . ALA A 1 112 ? 27.990 7.088 -21.761 1.00 66.69 112 ALA A C 1
ATOM 823 O O . ALA A 1 112 ? 27.362 7.323 -20.725 1.00 66.69 112 ALA A O 1
ATOM 824 N N . GLU A 1 113 ? 29.300 6.858 -21.764 1.00 62.75 113 GLU A N 1
ATOM 825 C CA . GLU A 1 113 ? 30.142 7.082 -20.591 1.00 62.75 113 GLU A CA 1
ATOM 826 C C . GLU A 1 113 ? 30.502 8.570 -20.545 1.00 62.75 113 GLU A C 1
ATOM 828 O O . GLU A 1 113 ? 31.396 9.030 -21.245 1.00 62.75 113 GLU A O 1
ATOM 833 N N . SER A 1 114 ? 29.771 9.355 -19.753 1.00 56.38 114 SER A N 1
ATOM 834 C CA . SER A 1 114 ? 30.041 10.785 -19.578 1.00 56.38 114 SER A CA 1
ATOM 835 C C . SER A 1 114 ? 31.332 10.981 -18.774 1.00 56.38 114 SER A C 1
ATOM 837 O O . SER A 1 114 ? 31.309 11.018 -17.544 1.00 56.38 114 SER A O 1
ATOM 839 N N . ASN A 1 115 ? 32.467 11.091 -19.464 1.00 57.34 115 ASN A N 1
ATOM 840 C CA . ASN A 1 115 ? 33.775 11.413 -18.884 1.00 57.34 115 ASN A CA 1
ATOM 841 C C . ASN A 1 115 ? 34.031 12.935 -18.833 1.00 57.34 115 ASN A C 1
ATOM 843 O O . ASN A 1 115 ? 35.148 13.395 -19.051 1.00 57.34 115 ASN A O 1
ATOM 847 N N . ASP A 1 116 ? 33.004 13.731 -18.515 1.00 59.72 116 ASP A N 1
ATOM 848 C CA . ASP A 1 116 ? 33.035 15.207 -18.575 1.00 59.72 116 ASP A CA 1
ATOM 849 C C . ASP A 1 116 ? 34.047 15.858 -17.607 1.00 59.72 116 ASP A C 1
ATOM 851 O O . ASP A 1 116 ? 34.303 17.059 -17.674 1.00 59.72 116 ASP A O 1
ATOM 855 N N . LEU A 1 117 ? 34.647 15.072 -16.707 1.00 62.25 117 LEU A N 1
ATOM 856 C CA . LEU A 1 117 ? 35.643 15.521 -15.732 1.00 62.25 117 LEU A CA 1
ATOM 857 C C . LEU A 1 117 ? 37.099 15.346 -16.207 1.00 62.25 117 LEU A C 1
ATOM 859 O O . LEU A 1 117 ? 38.013 15.798 -15.516 1.00 62.25 117 LEU A O 1
ATOM 863 N N . CYS A 1 118 ? 37.343 14.707 -17.357 1.00 67.81 118 CYS A N 1
ATOM 864 C CA . CYS A 1 118 ? 38.689 14.411 -17.856 1.00 67.81 118 CYS A CA 1
ATOM 865 C C . CYS A 1 118 ? 38.861 14.841 -19.321 1.00 67.81 118 CYS A C 1
ATOM 867 O O . CYS A 1 118 ? 38.000 14.588 -20.156 1.00 67.81 118 CYS A O 1
ATOM 869 N N . ARG A 1 119 ? 40.009 15.453 -19.648 1.00 70.88 119 ARG A N 1
ATOM 870 C CA . ARG A 1 119 ? 40.436 15.714 -21.034 1.00 70.88 119 ARG A CA 1
ATOM 871 C C . ARG A 1 119 ? 41.598 14.804 -21.388 1.00 70.88 119 ARG A C 1
ATOM 873 O O . ARG A 1 119 ? 42.559 14.717 -20.624 1.00 70.88 119 ARG A O 1
ATOM 880 N N . PHE A 1 120 ? 41.517 14.160 -22.545 1.00 81.88 120 PHE A N 1
ATOM 881 C CA . PHE A 1 120 ? 42.554 13.248 -23.012 1.00 81.88 120 PHE A CA 1
ATOM 882 C C . PHE A 1 120 ? 43.472 13.926 -24.033 1.00 81.88 120 PHE A C 1
ATOM 884 O O . PHE A 1 120 ? 43.019 14.611 -24.953 1.00 81.88 120 PHE A O 1
ATOM 891 N N . LEU A 1 121 ? 44.777 13.715 -23.859 1.00 83.38 121 LEU A N 1
ATOM 892 C CA . LEU A 1 121 ? 45.837 14.159 -24.760 1.00 83.38 121 LEU A CA 1
ATOM 893 C C . LEU A 1 121 ? 46.619 12.929 -25.222 1.00 83.38 121 LEU A C 1
ATOM 895 O O . LEU A 1 121 ? 47.001 12.096 -24.400 1.00 83.38 121 LEU A O 1
ATOM 899 N N . VAL A 1 122 ? 46.867 12.826 -26.523 1.00 86.12 122 VAL A N 1
ATOM 900 C CA . VAL A 1 122 ? 47.700 11.781 -27.122 1.00 86.12 122 VAL A CA 1
ATOM 901 C C . VAL A 1 122 ? 49.044 12.394 -27.482 1.00 86.12 122 VAL A C 1
ATOM 903 O O . VAL A 1 122 ? 49.109 13.346 -28.256 1.00 86.12 122 VAL A O 1
ATOM 906 N N . GLY A 1 123 ? 50.114 11.862 -26.896 1.00 85.88 123 GLY A N 1
ATOM 907 C CA . GLY A 1 123 ? 51.481 12.275 -27.186 1.00 85.88 123 GLY A CA 1
ATOM 908 C C . GLY A 1 123 ? 52.133 11.367 -28.221 1.00 85.88 123 GLY A C 1
ATOM 909 O O . GLY A 1 123 ? 52.167 10.153 -28.027 1.00 85.88 123 GLY A O 1
ATOM 910 N N . VAL A 1 124 ? 52.666 11.949 -29.293 1.00 85.75 124 VAL A N 1
ATOM 911 C CA . VAL A 1 124 ? 53.476 11.249 -30.298 1.00 85.75 124 VAL A CA 1
ATOM 912 C C . VAL A 1 124 ? 54.923 11.713 -30.145 1.00 85.75 124 VAL A C 1
ATOM 914 O O . VAL A 1 124 ? 55.217 12.887 -30.365 1.00 85.75 124 VAL A O 1
ATOM 917 N N . GLU A 1 125 ? 55.810 10.811 -29.717 1.00 84.38 125 GLU A N 1
ATOM 918 C CA . GLU A 1 125 ? 57.249 11.074 -29.582 1.00 84.38 125 GLU A CA 1
ATOM 919 C C . GLU A 1 125 ? 57.988 10.590 -30.831 1.00 84.38 125 GLU A C 1
ATOM 921 O O . GLU A 1 125 ? 57.910 9.412 -31.191 1.00 84.38 125 GLU A O 1
ATOM 926 N N . ASP A 1 126 ? 58.751 11.478 -31.464 1.00 84.12 126 ASP A N 1
ATOM 927 C CA . ASP A 1 126 ? 59.729 11.079 -32.469 1.00 84.12 126 ASP A CA 1
ATOM 928 C C . ASP A 1 126 ? 61.066 10.761 -31.784 1.00 84.12 126 ASP A C 1
ATOM 930 O O . ASP A 1 126 ? 61.807 11.635 -31.325 1.00 84.12 126 ASP A O 1
ATOM 934 N N . GLY A 1 127 ? 61.385 9.466 -31.724 1.00 77.00 127 GLY A N 1
ATOM 935 C CA . GLY A 1 127 ? 62.583 8.960 -31.063 1.00 77.00 127 GLY A CA 1
ATOM 936 C C . GLY A 1 127 ? 63.903 9.430 -31.685 1.00 77.00 127 GLY A C 1
ATOM 937 O O . GLY A 1 127 ? 64.925 9.356 -30.994 1.00 77.00 127 GLY A O 1
ATOM 938 N N . ALA A 1 128 ? 63.898 9.913 -32.934 1.00 76.88 128 ALA A N 1
ATOM 939 C CA . ALA A 1 128 ? 65.084 10.433 -33.616 1.00 76.88 128 ALA A CA 1
ATOM 940 C C . ALA A 1 128 ? 65.356 11.910 -33.288 1.00 76.88 128 ALA A C 1
ATOM 942 O O . ALA A 1 128 ? 66.514 12.299 -33.142 1.00 76.88 128 ALA A O 1
ATOM 943 N N . THR A 1 129 ? 64.306 12.720 -33.137 1.00 76.69 129 THR A N 1
ATOM 944 C CA . THR A 1 129 ? 64.404 14.171 -32.891 1.00 76.69 129 THR A CA 1
ATOM 945 C C . THR A 1 129 ? 64.223 14.558 -31.421 1.00 76.69 129 THR A C 1
ATOM 947 O O . THR A 1 129 ? 64.629 15.650 -31.029 1.00 76.69 129 THR A O 1
ATOM 950 N N . GLY A 1 130 ? 63.681 13.663 -30.585 1.00 75.62 130 GLY A N 1
ATOM 951 C CA . GLY A 1 130 ? 63.413 13.937 -29.169 1.00 75.62 130 GLY A CA 1
ATOM 952 C C . GLY A 1 130 ? 62.279 14.943 -28.961 1.00 75.62 130 GLY A C 1
ATOM 953 O O . GLY A 1 130 ? 62.243 15.639 -27.945 1.00 75.62 130 GLY A O 1
ATOM 954 N N . GLU A 1 131 ? 61.378 15.054 -29.936 1.00 82.62 131 GLU A N 1
ATOM 955 C CA . GLU A 1 131 ? 60.223 15.945 -29.905 1.00 82.62 131 GLU A CA 1
ATOM 956 C C . GLU A 1 131 ? 58.957 15.161 -29.528 1.00 82.62 131 GLU A C 1
ATOM 958 O O . GLU A 1 131 ? 58.707 14.084 -30.070 1.00 82.62 131 GLU A O 1
ATOM 963 N N . LEU A 1 132 ? 58.152 15.703 -28.608 1.00 85.06 132 LEU A N 1
ATOM 964 C CA . LEU A 1 132 ? 56.852 15.158 -28.211 1.00 85.06 132 LEU A CA 1
ATOM 965 C C . LEU A 1 132 ? 55.748 16.123 -28.615 1.00 85.06 132 LEU A C 1
ATOM 967 O O . LEU A 1 132 ? 55.630 17.222 -28.064 1.00 85.06 132 LEU A O 1
ATOM 971 N N . ILE A 1 133 ? 54.914 15.675 -29.546 1.00 86.56 133 ILE A N 1
ATOM 972 C CA . ILE A 1 133 ? 53.776 16.439 -30.042 1.00 86.56 133 ILE A CA 1
ATOM 973 C C . ILE A 1 133 ? 52.515 15.967 -29.318 1.00 86.56 133 ILE A C 1
ATOM 975 O O . ILE A 1 133 ? 52.154 14.792 -29.380 1.00 86.56 133 ILE A O 1
ATOM 979 N N . LEU A 1 134 ? 51.843 16.885 -28.620 1.00 84.50 134 LEU A N 1
ATOM 980 C CA . LEU A 1 134 ? 50.584 16.618 -27.925 1.00 84.50 134 LEU A CA 1
ATOM 981 C C . LEU A 1 134 ? 49.386 16.973 -28.810 1.00 84.50 134 LEU A C 1
ATOM 983 O O . LEU A 1 134 ? 49.220 18.127 -29.218 1.00 84.50 134 LEU A O 1
ATOM 987 N N . HIS A 1 135 ? 48.525 15.986 -29.039 1.00 84.94 135 HIS A N 1
ATOM 988 C CA . HIS A 1 135 ? 47.265 16.114 -29.756 1.00 84.94 135 HIS A CA 1
ATOM 989 C C . HIS A 1 135 ? 46.081 16.006 -28.792 1.00 84.94 135 HIS A C 1
ATOM 991 O O . HIS A 1 135 ? 46.029 15.109 -27.953 1.00 84.94 135 HIS A O 1
ATOM 997 N N . GLU A 1 136 ? 45.109 16.905 -28.918 1.00 81.38 136 GLU A N 1
ATOM 998 C CA . GLU A 1 136 ? 43.879 16.856 -28.128 1.00 81.38 136 GLU A CA 1
ATOM 999 C C . GLU A 1 136 ? 42.931 15.801 -28.701 1.00 81.38 136 GLU A C 1
ATOM 1001 O O . GLU A 1 136 ? 42.540 15.878 -29.862 1.00 81.38 136 GLU A O 1
ATOM 1006 N N . ALA A 1 137 ? 42.590 14.799 -27.887 1.00 75.62 137 ALA A N 1
ATOM 1007 C CA . ALA A 1 137 ? 41.679 13.718 -28.266 1.00 75.62 137 ALA A CA 1
ATOM 1008 C C . ALA A 1 137 ? 40.246 13.948 -27.755 1.00 75.62 137 ALA A C 1
ATOM 1010 O O . ALA A 1 137 ? 39.325 13.210 -28.098 1.00 75.62 137 ALA A O 1
ATOM 1011 N N . GLY A 1 138 ? 40.045 14.981 -26.927 1.00 76.12 138 GLY A N 1
ATOM 1012 C CA . GLY A 1 138 ? 38.745 15.347 -26.376 1.00 76.12 138 GLY A CA 1
ATOM 1013 C C . GLY A 1 138 ? 38.177 14.256 -25.468 1.00 76.12 138 GLY A C 1
ATOM 1014 O O . GLY A 1 138 ? 38.621 14.105 -24.328 1.00 76.12 138 GLY A O 1
ATOM 1015 N N . HIS A 1 139 ? 37.186 13.524 -25.983 1.00 76.50 139 HIS A N 1
ATOM 1016 C CA . HIS A 1 139 ? 36.402 12.511 -25.276 1.00 76.50 139 HIS A CA 1
ATOM 1017 C C . HIS A 1 139 ? 36.821 11.085 -25.669 1.00 76.50 139 HIS A C 1
ATOM 1019 O O . HIS A 1 139 ? 37.093 10.812 -26.836 1.00 76.50 139 HIS A O 1
ATOM 1025 N N . ALA A 1 140 ? 36.825 10.165 -24.700 1.00 81.00 140 ALA A N 1
ATOM 1026 C CA . ALA A 1 140 ? 37.075 8.744 -24.936 1.00 81.00 140 ALA A CA 1
ATOM 1027 C C . ALA A 1 140 ? 35.758 7.999 -25.202 1.00 81.00 140 ALA A C 1
ATOM 1029 O O . ALA A 1 140 ? 34.891 7.960 -24.333 1.00 81.00 140 ALA A O 1
ATOM 1030 N N . TYR A 1 141 ? 35.612 7.378 -26.372 1.00 82.19 141 TYR A N 1
ATOM 1031 C CA . TYR A 1 141 ? 34.392 6.664 -26.758 1.00 82.19 141 TYR A CA 1
ATOM 1032 C C . TYR A 1 141 ? 34.461 5.186 -26.363 1.00 82.19 141 TYR A C 1
ATOM 1034 O O . TYR A 1 141 ? 35.329 4.449 -26.828 1.00 82.19 141 TYR A O 1
ATOM 1042 N N . SER A 1 142 ? 33.513 4.729 -25.546 1.00 84.56 142 SER A N 1
ATOM 1043 C CA . SER A 1 142 ? 33.350 3.307 -25.215 1.00 84.56 142 SER A CA 1
ATOM 1044 C C . SER A 1 142 ? 32.611 2.593 -26.358 1.00 84.56 142 SER A C 1
ATOM 1046 O O . SER A 1 142 ? 31.412 2.799 -26.565 1.00 84.56 142 SER A O 1
ATOM 1048 N N . LEU A 1 143 ? 33.342 1.803 -27.146 1.00 82.50 143 LEU A N 1
ATOM 1049 C CA . LEU A 1 143 ? 32.846 1.055 -28.296 1.00 82.50 143 LEU A CA 1
ATOM 1050 C C . LEU A 1 143 ? 32.080 -0.192 -27.863 1.00 82.50 143 LEU A C 1
ATOM 1052 O O . LEU A 1 143 ? 32.521 -0.995 -27.032 1.00 82.50 143 LEU A O 1
ATOM 1056 N N . ARG A 1 144 ? 30.944 -0.387 -28.522 1.00 81.69 144 ARG A N 1
ATOM 1057 C CA . ARG A 1 144 ? 30.126 -1.593 -28.476 1.00 81.69 144 ARG A CA 1
ATOM 1058 C C . ARG A 1 144 ? 30.303 -2.358 -29.774 1.00 81.69 144 ARG A C 1
ATOM 1060 O O . ARG A 1 144 ? 30.374 -1.756 -30.839 1.00 81.69 144 ARG A O 1
ATOM 1067 N N . GLN A 1 145 ? 30.351 -3.679 -29.661 1.00 81.56 145 GLN A N 1
ATOM 1068 C CA . GLN A 1 145 ? 30.471 -4.589 -30.795 1.00 81.56 145 GLN A CA 1
ATOM 1069 C C . GLN A 1 145 ? 29.103 -5.158 -31.179 1.00 81.56 145 GLN A C 1
ATOM 1071 O O . GLN A 1 145 ? 28.312 -5.542 -30.312 1.00 81.56 145 GLN A O 1
ATOM 1076 N N . SER A 1 146 ? 28.847 -5.242 -32.476 1.00 75.19 146 SER A N 1
ATOM 1077 C CA . SER A 1 146 ? 27.745 -5.983 -33.078 1.00 75.19 146 SER A CA 1
ATOM 1078 C C . SER A 1 146 ? 28.329 -6.909 -34.140 1.00 75.19 146 SER A C 1
ATOM 1080 O O . SER A 1 146 ? 29.277 -6.532 -34.818 1.00 75.19 146 SER A O 1
ATOM 1082 N N . VAL A 1 147 ? 27.844 -8.144 -34.246 1.00 76.00 147 VAL A N 1
ATOM 1083 C CA . VAL A 1 147 ? 28.297 -9.056 -35.304 1.00 76.00 147 VAL A CA 1
ATOM 1084 C C . VAL A 1 147 ? 27.551 -8.672 -36.575 1.00 76.00 147 VAL A C 1
ATOM 1086 O O . VAL A 1 147 ? 26.323 -8.616 -36.570 1.00 76.00 147 VAL A O 1
ATOM 1089 N N . GLY A 1 148 ? 28.305 -8.366 -37.628 1.00 58.84 148 GLY A N 1
ATOM 1090 C CA . GLY A 1 148 ? 27.777 -8.070 -38.952 1.00 58.84 148 GLY A CA 1
ATOM 1091 C C . GLY A 1 148 ? 27.337 -9.361 -39.629 1.00 58.84 148 GLY A C 1
ATOM 1092 O O . GLY A 1 148 ? 28.000 -9.838 -40.549 1.00 58.84 148 GLY A O 1
ATOM 1093 N N . ASP A 1 149 ? 26.242 -9.952 -39.159 1.00 45.72 149 ASP A N 1
ATOM 1094 C CA . ASP A 1 149 ? 25.536 -10.969 -39.926 1.00 45.72 149 ASP A CA 1
ATOM 1095 C C . ASP A 1 149 ? 24.839 -10.254 -41.086 1.00 45.72 149 ASP A C 1
ATOM 1097 O O . ASP A 1 149 ? 23.847 -9.540 -40.919 1.00 45.72 149 ASP A O 1
ATOM 1101 N N . LYS A 1 150 ? 25.402 -10.415 -42.287 1.00 52.16 150 LYS A N 1
ATOM 1102 C CA . LYS A 1 150 ? 24.636 -10.228 -43.516 1.00 52.16 150 LYS A CA 1
ATOM 1103 C C . LYS A 1 150 ? 23.559 -11.313 -43.517 1.00 52.16 150 LYS A C 1
ATOM 1105 O O . LYS A 1 150 ? 23.868 -12.462 -43.807 1.00 52.16 150 LYS A O 1
ATOM 1110 N N . ASP A 1 151 ? 22.354 -10.882 -43.155 1.00 43.41 151 ASP A N 1
ATOM 1111 C CA . ASP A 1 151 ? 21.095 -11.624 -43.072 1.00 43.41 151 ASP A CA 1
ATOM 1112 C C . ASP A 1 151 ? 21.055 -12.764 -42.047 1.00 43.41 151 ASP A C 1
ATOM 1114 O O . ASP A 1 151 ? 21.457 -13.884 -42.325 1.00 43.41 151 ASP A O 1
ATOM 1118 N N . ASP A 1 152 ? 20.525 -12.450 -40.858 1.00 40.19 152 ASP A N 1
ATOM 1119 C CA . ASP A 1 152 ? 19.482 -13.241 -40.181 1.00 40.19 152 ASP A CA 1
ATOM 1120 C C . ASP A 1 152 ? 18.963 -12.466 -38.951 1.00 40.19 152 ASP A C 1
ATOM 1122 O O . ASP A 1 152 ? 19.383 -12.688 -37.816 1.00 40.19 152 ASP A O 1
ATOM 1126 N N . ASN A 1 153 ? 18.094 -11.477 -39.213 1.00 37.97 153 ASN A N 1
ATOM 1127 C CA . ASN A 1 153 ? 17.068 -10.886 -38.319 1.00 37.97 153 ASN A CA 1
ATOM 1128 C C . ASN A 1 153 ? 16.540 -9.529 -38.830 1.00 37.97 153 ASN A C 1
ATOM 1130 O O . ASN A 1 153 ? 15.893 -8.781 -38.093 1.00 37.97 153 ASN A O 1
ATOM 1134 N N . ILE A 1 154 ? 16.703 -9.219 -40.118 1.00 41.38 154 ILE A N 1
ATOM 1135 C CA . ILE A 1 154 ? 15.519 -8.715 -40.803 1.00 41.38 154 ILE A CA 1
ATOM 1136 C C . ILE A 1 154 ? 14.672 -9.970 -40.953 1.00 41.38 154 ILE A C 1
ATOM 1138 O O . ILE A 1 154 ? 14.896 -10.773 -41.852 1.00 41.38 154 ILE A O 1
ATOM 1142 N N . GLU A 1 155 ? 13.746 -10.194 -40.018 1.00 35.66 155 GLU A N 1
ATOM 1143 C CA . GLU A 1 155 ? 12.524 -10.862 -40.434 1.00 35.66 155 GLU A CA 1
ATOM 1144 C C . GLU A 1 155 ? 12.105 -10.077 -41.671 1.00 35.66 155 GLU A C 1
ATOM 1146 O O . GLU A 1 155 ? 11.726 -8.904 -41.568 1.00 35.66 155 GLU A O 1
ATOM 1151 N N . ASP A 1 156 ? 12.279 -10.686 -42.844 1.00 35.91 156 ASP A N 1
ATOM 1152 C CA . ASP A 1 156 ? 11.446 -10.383 -43.980 1.00 35.91 156 ASP A CA 1
ATOM 1153 C C . ASP A 1 156 ? 10.046 -10.435 -43.381 1.00 35.91 156 ASP A C 1
ATOM 1155 O O . ASP A 1 156 ? 9.476 -11.501 -43.135 1.00 35.91 156 ASP A O 1
ATOM 1159 N N . PHE A 1 157 ? 9.515 -9.262 -43.031 1.00 36.56 157 PHE A N 1
ATOM 1160 C CA . PHE A 1 157 ? 8.103 -9.077 -42.818 1.00 36.56 157 PHE A CA 1
ATOM 1161 C C . PHE A 1 157 ? 7.539 -9.276 -44.208 1.00 36.56 157 PHE A C 1
ATOM 1163 O O . PHE A 1 157 ? 7.205 -8.318 -44.908 1.00 36.56 157 PHE A O 1
ATOM 1170 N N . ALA A 1 158 ? 7.462 -10.545 -44.608 1.00 43.06 158 ALA A N 1
ATOM 1171 C CA . ALA A 1 158 ? 6.537 -11.022 -45.579 1.00 43.06 158 ALA A CA 1
ATOM 1172 C C . ALA A 1 158 ? 5.213 -10.438 -45.103 1.00 43.06 158 ALA A C 1
ATOM 1174 O O . ALA A 1 158 ? 4.528 -10.925 -44.202 1.00 43.06 158 ALA A O 1
ATOM 1175 N N . MET A 1 159 ? 4.852 -9.317 -45.715 1.00 46.16 159 MET A N 1
ATOM 1176 C CA . MET A 1 159 ? 3.498 -8.828 -45.777 1.00 46.16 159 MET A CA 1
ATOM 1177 C C . MET A 1 159 ? 2.724 -9.795 -46.683 1.00 46.16 159 MET A C 1
ATOM 1179 O O . MET A 1 159 ? 2.036 -9.398 -47.615 1.00 46.16 159 MET A O 1
ATOM 1183 N N . GLU A 1 160 ? 2.836 -11.086 -46.422 1.00 50.34 160 GLU A N 1
ATOM 1184 C CA . GLU A 1 160 ? 2.113 -12.191 -47.007 1.00 50.34 160 GLU A CA 1
ATOM 1185 C C . GLU A 1 160 ? 1.698 -13.019 -45.797 1.00 50.34 160 GLU A C 1
ATOM 1187 O O . GLU A 1 160 ? 2.507 -13.657 -45.138 1.00 50.34 160 GLU A O 1
ATOM 1192 N N . GLY A 1 161 ? 0.435 -12.853 -45.402 1.00 50.38 161 GLY A N 1
ATOM 1193 C CA . GLY A 1 161 ? -0.135 -13.434 -44.184 1.00 50.38 161 GLY A CA 1
ATOM 1194 C C . GLY A 1 161 ? -0.639 -12.412 -43.161 1.00 50.38 161 GLY A C 1
ATOM 1195 O O . GLY A 1 161 ? -1.654 -12.660 -42.520 1.00 50.38 161 GLY A O 1
ATOM 1196 N N . LEU A 1 162 ? -0.016 -11.231 -43.045 1.00 49.44 162 LEU A N 1
ATOM 1197 C CA . LEU A 1 162 ? -0.497 -10.186 -42.123 1.00 49.44 162 LEU A CA 1
ATOM 1198 C C . LEU A 1 162 ? -1.737 -9.477 -42.676 1.00 49.44 162 LEU A C 1
ATOM 1200 O O . LEU A 1 162 ? -1.765 -9.100 -43.850 1.00 49.44 162 LEU A O 1
ATOM 1204 N N . GLU A 1 163 ? -2.737 -9.234 -41.834 1.00 63.12 163 GLU A N 1
ATOM 1205 C CA . GLU A 1 163 ? -3.937 -8.484 -42.211 1.00 63.12 163 GLU A CA 1
ATOM 1206 C C . GLU A 1 163 ? -3.556 -7.026 -42.533 1.00 63.12 163 GLU A C 1
ATOM 1208 O O . GLU A 1 163 ? -2.666 -6.450 -41.899 1.00 63.12 163 GLU A O 1
ATOM 1213 N N . TYR A 1 164 ? -4.227 -6.393 -43.505 1.00 64.31 164 TYR A N 1
ATOM 1214 C CA . TYR A 1 164 ? -3.936 -5.024 -43.981 1.00 64.31 164 TYR A CA 1
ATOM 1215 C C . TYR A 1 164 ? -3.722 -4.003 -42.844 1.00 64.31 164 TYR A C 1
ATOM 1217 O O . TYR A 1 164 ? -2.908 -3.082 -42.940 1.00 64.31 164 TYR A O 1
ATOM 1225 N N . LYS A 1 165 ? -4.429 -4.199 -41.728 1.00 68.44 165 LYS A N 1
ATOM 1226 C CA . LYS A 1 165 ? -4.339 -3.385 -40.518 1.00 68.44 165 LYS A CA 1
ATOM 1227 C C . LYS A 1 165 ? -2.969 -3.474 -39.830 1.00 68.44 165 LYS A C 1
ATOM 1229 O O . LYS A 1 165 ? -2.373 -2.440 -39.552 1.00 68.44 165 LYS A O 1
ATOM 1234 N N . GLN A 1 166 ? -2.439 -4.679 -39.630 1.00 67.25 166 GLN A N 1
ATOM 1235 C CA . GLN A 1 166 ? -1.165 -4.915 -38.933 1.00 67.25 166 GLN A CA 1
ATOM 1236 C C . GLN A 1 166 ? 0.017 -4.301 -39.693 1.00 67.25 166 GLN A C 1
ATOM 1238 O O . GLN A 1 166 ? 0.897 -3.675 -39.105 1.00 67.25 166 GLN A O 1
ATOM 1243 N N . ARG A 1 167 ? -0.033 -4.384 -41.023 1.00 68.69 167 ARG A N 1
ATOM 1244 C CA . ARG A 1 167 ? 0.925 -3.765 -41.948 1.00 68.69 167 ARG A CA 1
ATOM 1245 C C . ARG A 1 167 ? 0.972 -2.245 -41.805 1.00 68.69 167 ARG A C 1
ATOM 1247 O O . ARG A 1 167 ? 2.032 -1.636 -41.681 1.00 68.69 167 ARG A O 1
ATOM 1254 N N . LYS A 1 168 ? -0.210 -1.625 -41.779 1.00 73.19 168 LYS A N 1
ATOM 1255 C CA . LYS A 1 168 ? -0.366 -0.178 -41.604 1.00 73.19 168 LYS A CA 1
ATOM 1256 C C . LYS A 1 168 ? 0.130 0.285 -40.234 1.00 73.19 168 LYS A C 1
ATOM 1258 O O . LYS A 1 168 ? 0.702 1.368 -40.124 1.00 73.19 168 LYS A O 1
ATOM 1263 N N . ASP A 1 169 ? -0.066 -0.528 -39.204 1.00 72.69 169 ASP A N 1
ATOM 1264 C CA . ASP A 1 169 ? 0.349 -0.197 -37.845 1.00 72.69 169 ASP A CA 1
ATOM 1265 C C . ASP A 1 169 ? 1.868 -0.275 -37.659 1.00 72.69 169 ASP A C 1
ATOM 1267 O O . ASP A 1 169 ? 2.453 0.622 -37.046 1.00 72.69 169 ASP A O 1
ATOM 1271 N N . ALA A 1 170 ? 2.519 -1.275 -38.261 1.00 74.75 170 ALA A N 1
ATOM 1272 C CA . ALA A 1 170 ? 3.977 -1.379 -38.310 1.00 74.75 170 ALA A CA 1
ATOM 1273 C C . ALA A 1 170 ? 4.609 -0.158 -39.002 1.00 74.75 170 ALA A C 1
ATOM 1275 O O . ALA A 1 170 ? 5.5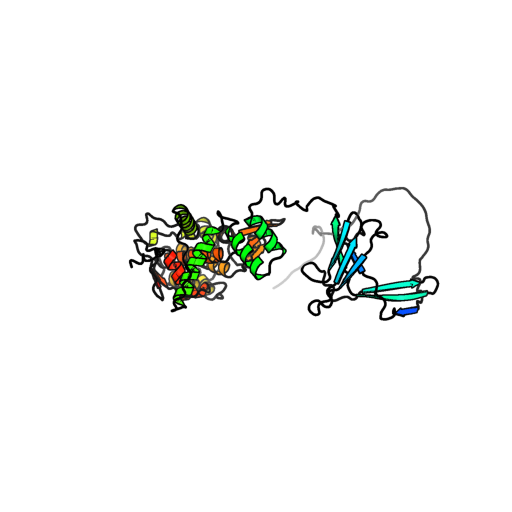14 0.477 -38.452 1.00 74.75 170 ALA A O 1
ATOM 1276 N N . LEU A 1 171 ? 4.054 0.254 -40.148 1.00 76.31 171 LEU A N 1
ATOM 1277 C CA . LEU A 1 171 ? 4.526 1.421 -40.896 1.00 76.31 171 LEU A CA 1
ATOM 1278 C C . LEU A 1 171 ? 4.390 2.725 -40.092 1.00 76.31 171 LEU A C 1
ATOM 1280 O O . LEU A 1 171 ? 5.290 3.565 -40.085 1.00 76.31 171 LEU A O 1
ATOM 1284 N N . VAL A 1 172 ? 3.283 2.905 -39.366 1.00 77.00 172 VAL A N 1
ATOM 1285 C CA . VAL A 1 172 ? 3.072 4.092 -38.520 1.00 77.00 172 VAL A CA 1
ATOM 1286 C C . VAL A 1 172 ? 3.931 4.043 -37.250 1.00 77.00 172 VAL A C 1
ATOM 1288 O O . VAL A 1 172 ? 4.366 5.095 -36.779 1.00 77.00 172 VAL A O 1
ATOM 1291 N N . ASN A 1 173 ? 4.239 2.863 -36.711 1.00 72.81 173 ASN A N 1
ATOM 1292 C CA . ASN A 1 173 ? 5.177 2.722 -35.596 1.00 72.81 173 ASN A CA 1
ATOM 1293 C C . ASN A 1 173 ? 6.616 3.073 -35.999 1.00 72.81 173 ASN A C 1
ATOM 1295 O O . ASN A 1 173 ? 7.319 3.724 -35.220 1.00 72.81 173 ASN A O 1
ATOM 1299 N N . GLN A 1 174 ? 7.035 2.735 -37.220 1.00 70.94 174 GLN A N 1
ATOM 1300 C CA . GLN A 1 174 ? 8.358 3.097 -37.735 1.00 70.94 174 GLN A CA 1
ATOM 1301 C C . GLN A 1 174 ? 8.427 4.568 -38.181 1.00 70.94 174 GLN A C 1
ATOM 1303 O O . GLN A 1 174 ? 9.254 5.317 -37.658 1.00 70.94 174 GLN A O 1
ATOM 1308 N N . PHE A 1 175 ? 7.493 5.042 -39.011 1.00 77.19 175 PHE A N 1
ATOM 1309 C CA . PHE A 1 175 ? 7.596 6.346 -39.693 1.00 77.19 175 PHE A CA 1
ATOM 1310 C C . PHE A 1 175 ? 6.566 7.404 -39.256 1.00 77.19 175 PHE A C 1
ATOM 1312 O O . PHE A 1 175 ? 6.605 8.548 -39.703 1.00 77.19 175 PHE A O 1
ATOM 1319 N N . GLY A 1 176 ? 5.616 7.068 -38.381 1.00 76.69 176 GLY A N 1
ATOM 1320 C CA . GLY A 1 176 ? 4.558 7.993 -37.963 1.00 76.69 176 GLY A CA 1
ATOM 1321 C C . GLY A 1 176 ? 5.034 9.119 -37.038 1.00 76.69 176 GLY A C 1
ATOM 1322 O O . GLY A 1 176 ? 6.002 8.990 -36.297 1.00 76.69 176 GLY A O 1
ATOM 1323 N N . SER A 1 177 ? 4.303 10.235 -37.001 1.00 77.19 177 SER A N 1
ATOM 1324 C CA . SER A 1 177 ? 4.580 11.311 -36.038 1.00 77.19 177 SER A CA 1
ATOM 1325 C C . SER A 1 177 ? 4.403 10.838 -34.587 1.00 77.19 177 SER A C 1
ATOM 1327 O O . SER A 1 177 ? 3.631 9.912 -34.319 1.00 77.19 177 SER A O 1
ATOM 1329 N N . LYS A 1 178 ? 5.051 11.512 -33.619 1.00 66.56 178 LYS A N 1
ATOM 1330 C CA . LYS A 1 178 ? 4.941 11.193 -32.174 1.00 66.56 178 LYS A CA 1
ATOM 1331 C C . LYS A 1 178 ? 3.481 11.009 -31.722 1.00 66.56 178 LYS A C 1
ATOM 1333 O O . LYS A 1 178 ? 3.187 10.096 -30.952 1.00 66.56 178 LYS A O 1
ATOM 1338 N N . LYS A 1 179 ? 2.561 11.814 -32.269 1.00 64.88 179 LYS A N 1
ATOM 1339 C CA . LYS A 1 179 ? 1.113 11.747 -32.010 1.00 64.88 179 LYS A CA 1
ATOM 1340 C C . LYS A 1 179 ? 0.468 10.464 -32.554 1.00 64.88 179 LYS A C 1
ATOM 1342 O O . LYS A 1 179 ? -0.311 9.831 -31.848 1.00 64.88 179 LYS A O 1
ATOM 1347 N N . LYS A 1 180 ? 0.816 10.041 -33.775 1.00 63.69 180 LYS A N 1
ATOM 1348 C CA . LYS A 1 180 ? 0.295 8.802 -34.382 1.00 63.69 180 LYS A CA 1
ATOM 1349 C C . LYS A 1 180 ? 0.893 7.547 -33.732 1.00 63.69 180 LYS A C 1
ATOM 1351 O O . LYS A 1 180 ? 0.146 6.622 -33.430 1.00 63.69 180 LYS A O 1
ATOM 1356 N N . LYS A 1 181 ? 2.188 7.560 -33.389 1.00 74.00 181 LYS A N 1
ATOM 1357 C CA . LYS A 1 181 ? 2.834 6.488 -32.605 1.00 74.00 181 LYS A CA 1
ATOM 1358 C C . LYS A 1 181 ? 2.228 6.344 -31.204 1.00 74.00 181 LYS A C 1
ATOM 1360 O O . LYS A 1 181 ? 2.143 5.243 -30.673 1.00 74.00 181 LYS A O 1
ATOM 1365 N N . ALA A 1 182 ? 1.820 7.445 -30.569 1.00 64.94 182 ALA A N 1
ATOM 1366 C CA . ALA A 1 182 ? 1.132 7.401 -29.275 1.00 64.94 182 ALA A CA 1
ATOM 1367 C C . ALA A 1 182 ? -0.278 6.795 -29.386 1.00 64.94 182 ALA A C 1
ATOM 1369 O O . ALA A 1 182 ? -0.674 6.021 -28.519 1.00 64.94 182 ALA A O 1
ATOM 1370 N N . ALA A 1 183 ? -1.006 7.089 -30.466 1.00 69.81 183 ALA A N 1
ATOM 1371 C CA . ALA A 1 183 ? -2.327 6.514 -30.713 1.00 69.81 183 ALA A CA 1
ATOM 1372 C C . ALA A 1 183 ? -2.269 4.993 -30.943 1.00 69.81 183 ALA A C 1
ATOM 1374 O O . ALA A 1 183 ? -3.087 4.265 -30.383 1.00 69.81 183 ALA A O 1
ATOM 1375 N N . ILE A 1 184 ? -1.273 4.505 -31.693 1.00 67.44 184 ILE A N 1
ATOM 1376 C CA . ILE A 1 184 ? -1.066 3.063 -31.897 1.00 67.44 184 ILE A CA 1
ATOM 1377 C C . ILE A 1 184 ? -0.635 2.382 -30.603 1.00 67.44 184 ILE A C 1
ATOM 1379 O O . ILE A 1 184 ? -1.279 1.426 -30.192 1.00 67.44 184 ILE A O 1
ATOM 1383 N N . ARG A 1 185 ? 0.339 2.938 -29.871 1.00 67.56 185 ARG A N 1
ATOM 1384 C CA . ARG A 1 185 ? 0.733 2.404 -28.554 1.00 67.56 185 ARG A CA 1
ATOM 1385 C C . ARG A 1 185 ? -0.422 2.372 -27.553 1.00 67.56 185 ARG A C 1
ATOM 1387 O O . ARG A 1 185 ? -0.540 1.414 -26.800 1.00 67.56 185 ARG A O 1
ATOM 1394 N N . SER A 1 186 ? -1.300 3.376 -27.558 1.00 61.31 186 SER A N 1
ATOM 1395 C CA . SER A 1 186 ? -2.498 3.386 -26.709 1.00 61.31 186 SER A CA 1
ATOM 1396 C C . SER A 1 186 ? -3.511 2.312 -27.102 1.00 61.31 186 SER A C 1
ATOM 1398 O O . SER A 1 186 ? -4.253 1.837 -26.244 1.00 61.31 186 SER A O 1
ATOM 1400 N N . ARG A 1 187 ? -3.590 1.968 -28.387 1.00 60.69 187 ARG A N 1
ATOM 1401 C CA . ARG A 1 187 ? -4.477 0.921 -28.890 1.00 60.69 187 ARG A CA 1
ATOM 1402 C C . ARG A 1 187 ? -3.891 -0.462 -28.611 1.00 60.69 187 ARG A C 1
ATOM 1404 O O . ARG A 1 187 ? -4.610 -1.319 -28.117 1.00 60.69 187 ARG A O 1
ATOM 1411 N N . ASP A 1 188 ? -2.597 -0.650 -28.836 1.00 59.06 188 ASP A N 1
ATOM 1412 C CA . ASP A 1 188 ? -1.901 -1.922 -28.625 1.00 59.06 188 ASP A CA 1
ATOM 1413 C C . ASP A 1 188 ? -1.776 -2.252 -27.123 1.00 59.06 188 ASP A C 1
ATOM 1415 O O . ASP A 1 188 ? -1.930 -3.406 -26.727 1.00 59.06 188 ASP A O 1
ATOM 1419 N N . ALA A 1 189 ? -1.652 -1.237 -26.257 1.00 49.72 189 ALA A N 1
ATOM 1420 C CA . ALA A 1 189 ? -1.752 -1.389 -24.800 1.00 49.72 189 ALA A CA 1
ATOM 1421 C C . ALA A 1 189 ? -3.139 -1.861 -24.314 1.00 49.72 189 ALA A C 1
ATOM 1423 O O . ALA A 1 189 ? -3.248 -2.357 -23.197 1.00 49.72 189 ALA A O 1
ATOM 1424 N N . ASN A 1 190 ? -4.194 -1.728 -25.128 1.00 47.38 190 ASN A N 1
ATOM 1425 C CA . ASN A 1 190 ? -5.501 -2.330 -24.836 1.00 47.38 190 ASN A CA 1
ATOM 1426 C C . ASN A 1 190 ? -5.620 -3.774 -25.364 1.00 47.38 190 ASN A C 1
ATOM 1428 O O . ASN A 1 190 ? -6.560 -4.466 -24.982 1.00 47.38 190 ASN A O 1
ATOM 1432 N N . VAL A 1 191 ? -4.709 -4.227 -26.236 1.00 44.06 191 VAL A N 1
ATOM 1433 C CA . VAL A 1 191 ? -4.739 -5.562 -26.869 1.00 44.06 191 VAL A CA 1
ATOM 1434 C C . VAL A 1 191 ? -3.833 -6.559 -26.134 1.00 44.06 191 VAL A C 1
ATOM 1436 O O . VAL A 1 191 ? -4.177 -7.734 -26.015 1.00 44.06 191 VAL A O 1
ATOM 1439 N N . ILE A 1 192 ? -2.709 -6.110 -25.568 1.00 40.38 192 ILE A N 1
ATOM 1440 C CA . ILE A 1 192 ? -1.824 -6.966 -24.767 1.00 40.38 192 ILE A CA 1
ATOM 1441 C C . ILE A 1 192 ? -2.410 -7.083 -23.349 1.00 40.38 192 ILE A C 1
ATOM 1443 O O . ILE A 1 192 ? -2.366 -6.137 -22.571 1.00 40.38 192 ILE A O 1
ATOM 1447 N N . GLN A 1 193 ? -2.937 -8.272 -23.032 1.00 31.62 193 GLN A N 1
ATOM 1448 C CA . GLN A 1 193 ? -3.616 -8.690 -21.789 1.00 31.62 193 GLN A CA 1
ATOM 1449 C C . GLN A 1 193 ? -5.140 -8.479 -21.719 1.00 31.62 193 GLN A C 1
ATOM 1451 O O . GLN A 1 193 ? -5.663 -7.882 -20.775 1.00 31.62 193 GLN A O 1
ATOM 1456 N N . ALA A 1 194 ? -5.872 -9.148 -22.618 1.00 39.72 194 ALA A N 1
ATOM 1457 C CA . ALA A 1 194 ? -7.297 -9.449 -22.425 1.00 39.72 194 ALA A CA 1
ATOM 1458 C C . ALA A 1 194 ? -7.593 -10.245 -21.124 1.00 39.72 194 ALA A C 1
ATOM 1460 O O . ALA A 1 194 ? -8.715 -10.212 -20.632 1.00 39.72 194 ALA A O 1
ATOM 1461 N N . GLY A 1 195 ? -6.590 -10.910 -20.527 1.00 39.00 195 GLY A N 1
ATOM 1462 C CA . GLY A 1 195 ? -6.724 -11.640 -19.255 1.00 39.00 195 GLY A CA 1
ATOM 1463 C C . GLY A 1 195 ? -6.261 -10.895 -17.993 1.00 39.00 195 GLY A C 1
ATOM 1464 O O . GLY A 1 195 ? -6.626 -11.298 -16.887 1.00 39.00 195 GLY A O 1
ATOM 1465 N N . SER A 1 196 ? -5.476 -9.819 -18.126 1.00 41.47 196 SER A N 1
ATOM 1466 C CA . SER A 1 196 ? -4.735 -9.245 -16.985 1.00 41.47 196 SER A CA 1
ATOM 1467 C C . SER A 1 196 ? -4.695 -7.710 -16.905 1.00 41.47 196 SER A C 1
ATOM 1469 O O . SER A 1 196 ? -4.300 -7.187 -15.866 1.00 41.47 196 SER A O 1
ATOM 1471 N N . VAL A 1 197 ? -5.203 -6.968 -17.903 1.00 45.31 197 VAL A N 1
ATOM 1472 C CA . VAL A 1 197 ? -5.281 -5.483 -17.854 1.00 45.31 197 VAL A CA 1
ATOM 1473 C C . VAL A 1 197 ? -6.699 -4.924 -18.055 1.00 45.31 197 VAL A C 1
ATOM 1475 O O . VAL A 1 197 ? -6.960 -3.764 -17.725 1.00 45.31 197 VAL A O 1
ATOM 1478 N N . VAL A 1 198 ? -7.675 -5.738 -18.472 1.00 40.47 198 VAL A N 1
ATOM 1479 C CA . VAL A 1 198 ? -9.043 -5.254 -18.767 1.00 40.47 198 VAL A CA 1
ATOM 1480 C C . VAL A 1 198 ? -9.779 -4.712 -17.524 1.00 40.47 198 VAL A C 1
ATOM 1482 O O . VAL A 1 198 ? -10.601 -3.803 -17.639 1.00 40.47 198 VAL A O 1
ATOM 1485 N N . GLY A 1 199 ? -9.422 -5.149 -16.311 1.00 40.41 199 GLY A N 1
ATOM 1486 C CA . GLY A 1 199 ? -10.064 -4.674 -15.076 1.00 40.41 199 GLY A CA 1
ATOM 1487 C C . GLY A 1 199 ? -9.677 -3.275 -14.614 1.00 40.41 199 GLY A C 1
ATOM 1488 O O . GLY A 1 199 ? -10.503 -2.533 -14.081 1.00 40.41 199 GLY A O 1
ATOM 1489 N N . GLY A 1 200 ? -8.422 -2.888 -14.837 1.00 40.69 200 GLY A N 1
ATOM 1490 C CA . GLY A 1 200 ? -7.897 -1.623 -14.334 1.00 40.69 200 GLY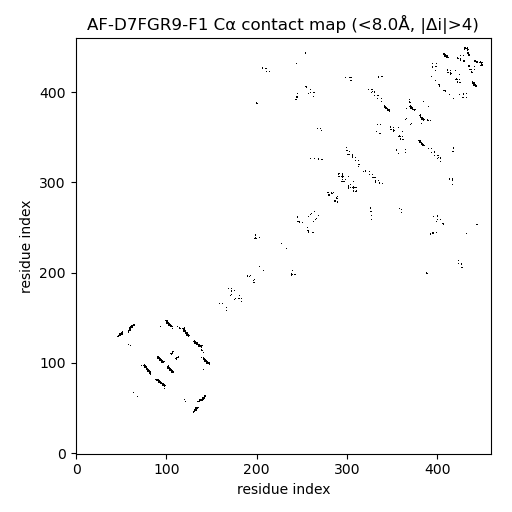 A CA 1
ATOM 1491 C C . GLY A 1 200 ? -8.339 -0.411 -15.134 1.00 40.69 200 GLY A C 1
ATOM 1492 O O . GLY A 1 200 ? -8.607 0.645 -14.560 1.00 40.69 200 GLY A O 1
ATOM 1493 N N . SER A 1 201 ? -8.444 -0.578 -16.452 1.00 39.97 201 SER A N 1
ATOM 1494 C CA . SER A 1 201 ? -8.870 0.472 -17.377 1.00 39.97 201 SER A CA 1
ATOM 1495 C C . SER A 1 201 ? -10.365 0.759 -17.240 1.00 39.97 201 SER A C 1
ATOM 1497 O O . SER A 1 201 ? -10.746 1.924 -17.186 1.00 39.97 201 SER A O 1
ATOM 1499 N N . ALA A 1 202 ? -11.213 -0.264 -17.079 1.00 42.03 202 ALA A N 1
ATOM 1500 C CA . ALA A 1 202 ? -12.656 -0.082 -16.904 1.00 42.03 202 ALA A CA 1
ATOM 1501 C C . ALA A 1 202 ? -12.989 0.685 -15.612 1.00 42.03 202 ALA A C 1
ATOM 1503 O O . ALA A 1 202 ? -13.679 1.699 -15.671 1.00 42.03 202 ALA A O 1
ATOM 1504 N N . MET A 1 203 ? -12.418 0.294 -14.465 1.00 46.97 203 MET A N 1
ATOM 1505 C CA . MET A 1 203 ? -12.631 1.011 -13.201 1.00 46.97 203 MET A CA 1
ATOM 1506 C C . MET A 1 203 ? -11.895 2.349 -13.139 1.00 46.97 203 MET A C 1
ATOM 1508 O O . MET A 1 203 ? -12.456 3.306 -12.628 1.00 46.97 203 MET A O 1
ATOM 1512 N N . SER A 1 204 ? -10.687 2.490 -13.701 1.00 45.00 204 SER A N 1
ATOM 1513 C CA . SER A 1 204 ? -10.042 3.810 -13.796 1.00 45.00 204 SER A CA 1
ATOM 1514 C C . SER A 1 204 ? -10.797 4.754 -14.737 1.00 45.00 204 SER A C 1
ATOM 1516 O O . SER A 1 204 ? -10.702 5.967 -14.562 1.00 45.00 204 SER A O 1
ATOM 1518 N N . ARG A 1 205 ? -11.539 4.230 -15.721 1.00 49.81 205 ARG A N 1
ATOM 1519 C CA . ARG A 1 205 ? -12.444 5.005 -16.581 1.00 49.81 205 ARG A CA 1
ATOM 1520 C C . ARG A 1 205 ? -13.753 5.332 -15.879 1.00 49.81 205 ARG A C 1
ATOM 1522 O O . ARG A 1 205 ? -14.202 6.455 -16.026 1.00 49.81 205 ARG A O 1
ATOM 1529 N N . VAL A 1 206 ? -14.337 4.419 -15.102 1.00 48.91 206 VAL A N 1
ATOM 1530 C CA . VAL A 1 206 ? -15.539 4.689 -14.290 1.00 48.91 206 VAL A CA 1
ATOM 1531 C C . VAL A 1 206 ? -15.221 5.681 -13.168 1.00 48.91 206 VAL A C 1
ATOM 1533 O O . VAL A 1 206 ? -15.902 6.692 -13.046 1.00 48.91 206 VAL A O 1
ATOM 1536 N N . LEU A 1 207 ? -14.127 5.470 -12.434 1.00 46.03 207 LEU A N 1
ATOM 1537 C CA . LEU A 1 207 ? -13.621 6.381 -11.406 1.00 46.03 207 LEU A CA 1
ATOM 1538 C C . LEU A 1 207 ? -13.191 7.717 -12.027 1.00 46.03 207 LEU A C 1
ATOM 1540 O O . LEU A 1 207 ? -13.589 8.769 -11.552 1.00 46.03 207 LEU A O 1
ATOM 1544 N N . GLY A 1 208 ? -12.464 7.700 -13.149 1.00 45.16 208 GLY A N 1
ATOM 1545 C CA . GLY A 1 208 ? -12.089 8.916 -13.879 1.00 45.16 208 GLY A CA 1
ATOM 1546 C C . GLY A 1 208 ? -13.279 9.672 -14.484 1.00 45.16 208 GLY A C 1
ATOM 1547 O O . GLY A 1 208 ? -13.215 10.890 -14.619 1.00 45.16 208 GLY A O 1
ATOM 1548 N N . ARG A 1 209 ? -14.370 8.978 -14.829 1.00 48.72 209 ARG A N 1
ATOM 1549 C CA . ARG A 1 209 ? -15.624 9.575 -15.306 1.00 48.72 209 ARG A CA 1
ATOM 1550 C C . ARG A 1 209 ? -16.425 10.182 -14.157 1.00 48.72 209 ARG A C 1
ATOM 1552 O O . ARG A 1 209 ? -16.861 11.314 -14.292 1.00 48.72 209 ARG A O 1
ATOM 1559 N N . ALA A 1 210 ? -16.543 9.482 -13.028 1.00 41.53 210 ALA A N 1
ATOM 1560 C CA . ALA A 1 210 ? -17.192 9.999 -11.823 1.00 41.53 210 ALA A CA 1
ATOM 1561 C C . ALA A 1 210 ? -16.481 11.249 -11.273 1.00 41.53 210 ALA A C 1
ATOM 1563 O O . ALA A 1 210 ? -17.138 12.178 -10.819 1.00 41.53 210 ALA A O 1
ATOM 1564 N N . LEU A 1 211 ? -15.147 11.301 -11.373 1.00 39.19 211 LEU A N 1
ATOM 1565 C CA . LEU A 1 211 ? -14.350 12.464 -10.970 1.00 39.19 211 LEU A CA 1
ATOM 1566 C C . LEU A 1 211 ? -14.513 13.656 -11.917 1.00 39.19 211 LEU A C 1
ATOM 1568 O O . LEU A 1 211 ? -14.673 14.780 -11.457 1.00 39.19 211 LEU A O 1
ATOM 1572 N N . LYS A 1 212 ? -14.548 13.415 -13.234 1.00 41.81 212 LYS A N 1
ATOM 1573 C CA . LYS A 1 212 ? -14.804 14.474 -14.223 1.00 41.81 212 LYS A CA 1
ATOM 1574 C C . LYS A 1 212 ? -16.243 15.002 -14.194 1.00 41.81 212 LYS A C 1
ATOM 1576 O O . LYS A 1 212 ? -16.453 16.159 -14.532 1.00 41.81 212 LYS A O 1
ATOM 1581 N N . GLU A 1 213 ? -17.219 14.174 -13.821 1.00 42.19 213 GLU A N 1
ATOM 1582 C CA . GLU A 1 213 ? -18.628 14.581 -13.713 1.00 42.19 213 GLU A CA 1
ATOM 1583 C C . GLU A 1 213 ? -18.917 15.418 -12.447 1.00 42.19 213 GLU A C 1
ATOM 1585 O O . GLU A 1 213 ? -19.822 16.246 -12.492 1.00 42.19 213 GLU A O 1
ATOM 1590 N N . GLU A 1 214 ? -18.162 15.272 -11.345 1.00 38.16 214 GLU A N 1
ATOM 1591 C CA . GLU A 1 214 ? -18.350 16.114 -10.142 1.00 38.16 214 GLU A CA 1
ATOM 1592 C C . GLU A 1 214 ? -17.643 17.484 -10.219 1.00 38.16 214 GLU A C 1
ATOM 1594 O O . GLU A 1 214 ? -18.108 18.431 -9.589 1.00 38.16 214 GLU A O 1
ATOM 1599 N N . GLU A 1 215 ? -16.581 17.635 -11.021 1.00 37.06 215 GLU A N 1
ATOM 1600 C CA . GLU A 1 215 ? -15.879 18.923 -11.214 1.00 37.06 215 GLU A CA 1
ATOM 1601 C C . GLU A 1 215 ? -16.436 19.775 -12.374 1.00 37.06 215 GLU A C 1
ATOM 1603 O O . GLU A 1 215 ? -16.100 20.952 -12.497 1.00 37.06 215 GLU A O 1
ATOM 1608 N N . GLY A 1 216 ? -17.302 19.215 -13.225 1.00 32.00 216 GLY A N 1
ATOM 1609 C CA . GLY A 1 216 ? -17.765 19.859 -14.454 1.00 32.00 216 GLY A CA 1
ATOM 1610 C C . GLY A 1 216 ? -19.279 19.835 -14.620 1.00 32.00 216 GLY A C 1
ATOM 1611 O O . GLY A 1 216 ? -19.832 18.930 -15.243 1.00 32.00 216 GLY A O 1
ATOM 1612 N N . GLY A 1 217 ? -19.956 20.891 -14.167 1.00 35.41 217 GLY A N 1
ATOM 1613 C CA . GLY A 1 217 ? -21.265 21.259 -14.703 1.00 35.41 217 GLY A CA 1
ATOM 1614 C C . GLY A 1 217 ? -21.110 21.706 -16.157 1.00 35.41 217 GLY A C 1
ATOM 1615 O O . GLY A 1 217 ? -20.917 22.887 -16.422 1.00 35.41 217 GLY A O 1
ATOM 1616 N N . GLY A 1 218 ? -21.142 20.775 -17.109 1.00 26.92 218 GLY A N 1
ATOM 1617 C CA . GLY A 1 218 ? -20.958 21.114 -18.517 1.00 26.92 218 GLY A CA 1
ATOM 1618 C C . GLY A 1 218 ? -21.211 19.941 -19.449 1.00 26.92 218 GLY A C 1
ATOM 1619 O O . GLY A 1 218 ? -20.514 18.932 -19.412 1.00 26.92 218 GLY A O 1
ATOM 1620 N N . ALA A 1 219 ? -22.216 20.098 -20.308 1.00 35.69 219 ALA A N 1
ATOM 1621 C CA . ALA A 1 219 ? -22.503 19.210 -21.420 1.00 35.69 219 ALA A CA 1
ATOM 1622 C C . ALA A 1 219 ? -21.272 19.072 -22.335 1.00 35.69 219 ALA A C 1
ATOM 1624 O O . ALA A 1 219 ? -20.908 19.999 -23.051 1.00 35.69 219 ALA A O 1
ATOM 1625 N N . GLY A 1 220 ? -20.647 17.899 -22.319 1.00 26.30 220 GLY A N 1
ATOM 1626 C CA . GLY A 1 220 ? -19.608 17.504 -23.261 1.00 26.30 220 GLY A CA 1
ATOM 1627 C C . GLY A 1 220 ? -19.903 16.093 -23.738 1.00 26.30 220 GLY A C 1
ATOM 1628 O O . GLY A 1 220 ? -19.506 15.123 -23.097 1.00 26.30 220 GLY A O 1
ATOM 1629 N N . GLY A 1 221 ? -20.674 15.991 -24.822 1.00 37.50 221 GLY A N 1
ATOM 1630 C CA . GLY A 1 221 ? -20.981 14.726 -25.476 1.00 37.50 221 GLY A CA 1
ATOM 1631 C C . GLY A 1 221 ? -19.703 14.027 -25.932 1.00 37.50 221 GLY A C 1
ATOM 1632 O O . GLY A 1 221 ? -18.851 14.626 -26.583 1.00 37.50 221 GLY A O 1
ATOM 1633 N N . VAL A 1 222 ? -19.584 12.752 -25.579 1.00 30.70 222 VAL A N 1
ATOM 1634 C CA . VAL A 1 222 ? -18.681 11.817 -26.245 1.00 30.70 222 VAL A CA 1
ATOM 1635 C C . VAL A 1 222 ? -19.546 10.632 -26.632 1.00 30.70 222 VAL A C 1
ATOM 1637 O O . VAL A 1 222 ? -20.113 9.971 -25.757 1.00 30.70 222 VAL A O 1
ATOM 1640 N N . ASP A 1 223 ? -19.694 10.444 -27.940 1.00 29.52 223 ASP A N 1
ATOM 1641 C CA . ASP A 1 223 ? -20.474 9.391 -28.573 1.00 29.52 223 ASP A CA 1
ATOM 1642 C C . ASP A 1 223 ? -20.169 8.029 -27.946 1.00 29.52 223 ASP A C 1
ATOM 1644 O O . ASP A 1 223 ? -19.029 7.555 -27.920 1.00 29.52 223 ASP A O 1
ATOM 1648 N N . GLY A 1 224 ? -21.210 7.428 -27.372 1.00 32.84 224 GLY A N 1
ATOM 1649 C CA . GLY A 1 224 ? -21.164 6.080 -26.839 1.00 32.84 224 GLY A CA 1
ATOM 1650 C C . GLY A 1 224 ? -21.297 5.084 -27.978 1.00 32.84 224 GLY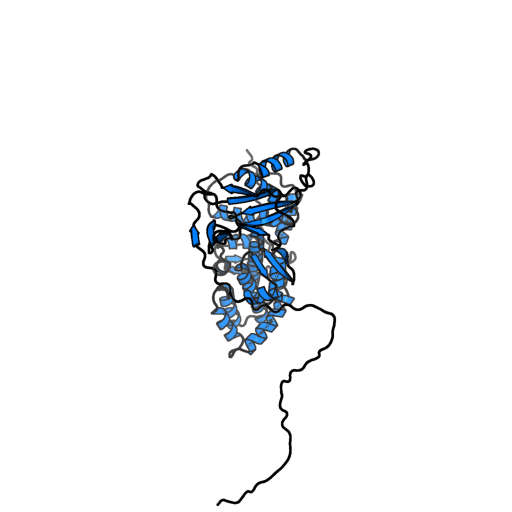 A C 1
ATOM 1651 O O . GLY A 1 224 ? -22.332 5.049 -28.635 1.00 32.84 224 GLY A O 1
ATOM 1652 N N . ASP A 1 225 ? -20.274 4.260 -28.174 1.00 29.25 225 ASP A N 1
ATOM 1653 C CA . ASP A 1 225 ? -20.383 3.046 -28.978 1.00 29.25 225 ASP A CA 1
ATOM 1654 C C . ASP A 1 225 ? -21.247 2.013 -28.217 1.00 29.25 225 ASP A C 1
ATOM 1656 O O . ASP A 1 225 ? -20.880 1.620 -27.099 1.00 29.25 225 ASP A O 1
ATOM 1660 N N . PRO A 1 226 ? -22.420 1.604 -28.739 1.00 40.97 226 PRO A N 1
ATOM 1661 C CA . PRO A 1 226 ? -23.362 0.749 -28.040 1.00 40.97 226 PRO A CA 1
ATOM 1662 C C . PRO A 1 226 ? -23.261 -0.692 -28.549 1.00 40.97 226 PRO A C 1
ATOM 1664 O O . PRO A 1 226 ? -24.176 -1.180 -29.198 1.00 40.97 226 PRO A O 1
ATOM 1667 N N . THR A 1 227 ? -22.179 -1.409 -28.238 1.00 38.28 227 THR A N 1
ATOM 1668 C CA . THR A 1 227 ? -22.111 -2.867 -28.477 1.00 38.28 227 THR A CA 1
ATOM 1669 C C . THR A 1 227 ? -21.317 -3.611 -27.394 1.00 38.28 227 THR A C 1
ATOM 1671 O O . THR A 1 227 ? -20.425 -4.408 -27.670 1.00 38.28 227 THR A O 1
ATOM 1674 N N . ALA A 1 228 ? -21.646 -3.401 -26.114 1.00 41.41 228 ALA A N 1
ATOM 1675 C CA . ALA A 1 228 ? -21.198 -4.331 -25.075 1.00 41.41 228 ALA A CA 1
ATOM 1676 C C . ALA A 1 228 ? -22.030 -5.622 -25.178 1.00 41.41 228 ALA A C 1
ATOM 1678 O O . ALA A 1 228 ? -23.182 -5.660 -24.747 1.00 41.41 228 ALA A O 1
ATOM 1679 N N . THR A 1 229 ? -21.462 -6.659 -25.793 1.00 44.72 229 THR A N 1
ATOM 1680 C CA . THR A 1 229 ? -22.006 -8.024 -25.774 1.00 44.72 229 THR A CA 1
ATOM 1681 C C . THR A 1 229 ? -22.131 -8.527 -24.330 1.00 44.72 229 THR A C 1
ATOM 1683 O O . THR A 1 229 ? -21.419 -8.063 -23.439 1.00 44.72 229 THR A O 1
ATOM 1686 N N . ASP A 1 230 ? -23.015 -9.497 -24.084 1.00 48.56 230 ASP A N 1
ATOM 1687 C CA . ASP A 1 230 ? -23.224 -10.101 -22.754 1.00 48.56 230 ASP A CA 1
ATOM 1688 C C . ASP A 1 230 ? -21.902 -10.607 -22.129 1.00 48.56 230 ASP A C 1
ATOM 1690 O O . ASP A 1 230 ? -21.622 -10.399 -20.949 1.00 48.56 230 ASP A O 1
ATOM 1694 N N . GLY A 1 231 ? -20.993 -11.124 -22.966 1.00 45.94 231 GLY A N 1
ATOM 1695 C CA . GLY A 1 231 ? -19.635 -11.506 -22.563 1.00 45.94 231 GLY A CA 1
ATOM 1696 C C . GLY A 1 231 ? -18.731 -10.337 -22.140 1.00 45.94 231 GLY A C 1
ATOM 1697 O O . GLY A 1 231 ? -17.918 -10.495 -21.231 1.00 45.94 231 GLY A O 1
ATOM 1698 N N . ALA A 1 232 ? -18.878 -9.149 -22.736 1.00 48.94 232 ALA A N 1
ATOM 1699 C CA . ALA A 1 232 ? -18.125 -7.959 -22.330 1.00 48.94 232 ALA A CA 1
ATOM 1700 C C . ALA A 1 232 ? -18.606 -7.419 -20.973 1.00 48.94 232 ALA A C 1
ATOM 1702 O O . ALA A 1 232 ? -17.796 -6.968 -20.164 1.00 48.94 232 ALA A O 1
ATOM 1703 N N . LEU A 1 233 ? -19.911 -7.505 -20.694 1.00 53.25 233 LEU A N 1
ATOM 1704 C CA . LEU A 1 233 ? -20.476 -7.154 -19.389 1.00 53.25 233 LEU A CA 1
ATOM 1705 C C . LEU A 1 233 ? -20.020 -8.133 -18.301 1.00 53.25 233 LEU A C 1
ATOM 1707 O O . LEU A 1 233 ? -19.583 -7.689 -17.238 1.00 53.25 233 LEU A O 1
ATOM 1711 N N . ALA A 1 234 ? -20.027 -9.438 -18.591 1.00 57.94 234 ALA A N 1
ATOM 1712 C CA . ALA A 1 234 ? -19.525 -10.465 -17.681 1.00 57.94 234 ALA A CA 1
ATOM 1713 C C . ALA A 1 234 ? -18.028 -10.285 -17.364 1.00 57.94 234 ALA A C 1
ATOM 1715 O O . ALA A 1 234 ? -17.633 -10.342 -16.200 1.00 57.94 234 ALA A O 1
ATOM 1716 N N . ALA A 1 235 ? -17.200 -9.978 -18.369 1.00 53.59 235 ALA A N 1
ATOM 1717 C CA . ALA A 1 235 ? -15.773 -9.712 -18.174 1.00 53.59 235 ALA A CA 1
ATOM 1718 C C . ALA A 1 235 ? -15.515 -8.454 -17.320 1.00 53.59 235 ALA A C 1
ATOM 1720 O O . ALA A 1 235 ? -14.619 -8.445 -16.473 1.00 53.59 235 ALA A O 1
ATOM 1721 N N . VAL A 1 236 ? -16.312 -7.394 -17.502 1.00 60.16 236 VAL A N 1
ATOM 1722 C CA . VAL A 1 236 ? -16.239 -6.178 -16.671 1.00 60.16 236 VAL A CA 1
ATOM 1723 C C . VAL A 1 236 ? -16.652 -6.472 -15.228 1.00 60.16 236 VAL A C 1
ATOM 1725 O O . VAL A 1 236 ? -16.008 -5.984 -14.297 1.00 60.16 236 VAL A O 1
ATOM 1728 N N . GLU A 1 237 ? -17.686 -7.287 -15.017 1.00 63.56 237 GLU A N 1
ATOM 1729 C CA . GLU A 1 237 ? -18.137 -7.668 -13.678 1.00 63.56 237 GLU A CA 1
ATOM 1730 C C . GLU A 1 237 ? -17.126 -8.573 -12.960 1.00 63.56 237 GLU A C 1
ATOM 1732 O O . GLU A 1 237 ? -16.817 -8.350 -11.788 1.00 63.56 237 GLU A O 1
ATOM 1737 N N . GLU A 1 238 ? -16.544 -9.550 -13.653 1.00 65.75 238 GLU A N 1
ATOM 1738 C CA . GLU A 1 238 ? -15.498 -10.405 -13.092 1.00 65.75 238 GLU A CA 1
ATOM 1739 C C . GLU A 1 238 ? -14.264 -9.583 -12.701 1.00 65.75 238 GLU A C 1
ATOM 1741 O O . GLU A 1 238 ? -13.709 -9.732 -11.609 1.00 65.75 238 GLU A O 1
ATOM 1746 N N . ALA A 1 239 ? -13.864 -8.646 -13.556 1.00 65.31 239 ALA A N 1
ATOM 1747 C CA . ALA A 1 239 ? -12.736 -7.782 -13.271 1.00 65.31 239 ALA A CA 1
ATOM 1748 C C . ALA A 1 239 ? -13.013 -6.825 -12.097 1.00 65.31 239 ALA A C 1
ATOM 1750 O O . ALA A 1 239 ? -12.125 -6.569 -11.280 1.00 65.31 239 ALA A O 1
ATOM 1751 N N . ARG A 1 240 ? -14.263 -6.365 -11.952 1.00 70.81 240 ARG A N 1
ATOM 1752 C CA . ARG A 1 240 ? -14.733 -5.626 -10.773 1.00 70.81 240 ARG A CA 1
ATOM 1753 C C . ARG A 1 240 ? -14.638 -6.481 -9.507 1.00 70.81 240 ARG A C 1
ATOM 1755 O O . ARG A 1 240 ? -14.113 -6.006 -8.505 1.00 70.81 240 ARG A O 1
ATOM 1762 N N . ARG A 1 241 ? -15.056 -7.750 -9.552 1.00 73.88 241 ARG A N 1
ATOM 1763 C CA . ARG A 1 241 ? -14.948 -8.690 -8.416 1.00 73.88 241 ARG A CA 1
ATOM 1764 C C . ARG A 1 241 ? -13.499 -8.964 -8.009 1.00 73.88 241 ARG A C 1
ATOM 1766 O O . ARG A 1 241 ? -13.232 -9.104 -6.823 1.00 73.88 241 ARG A O 1
ATOM 1773 N N . ARG A 1 242 ? -12.561 -9.010 -8.962 1.00 75.12 242 ARG A N 1
ATOM 1774 C CA . ARG A 1 242 ? -11.119 -9.146 -8.671 1.00 75.12 242 ARG A CA 1
ATOM 1775 C C . ARG A 1 242 ? -10.528 -7.888 -8.025 1.00 75.12 242 ARG A C 1
ATOM 1777 O O . ARG A 1 242 ? -9.578 -7.978 -7.249 1.00 75.12 242 ARG A O 1
ATOM 1784 N N . PHE A 1 243 ? -11.066 -6.716 -8.360 1.00 82.00 243 PHE A N 1
ATOM 1785 C CA . PHE A 1 243 ? -10.607 -5.432 -7.833 1.00 82.00 243 PHE A CA 1
ATOM 1786 C C . PHE A 1 243 ? -11.123 -5.157 -6.414 1.00 82.00 243 PHE A C 1
ATOM 1788 O O . PHE A 1 243 ? -10.397 -4.599 -5.592 1.00 82.00 243 PHE A O 1
ATOM 1795 N N . LEU A 1 244 ? -12.362 -5.544 -6.116 1.00 86.38 244 LEU A N 1
ATOM 1796 C CA . LEU A 1 244 ? -12.963 -5.355 -4.798 1.00 86.38 244 LEU A CA 1
ATOM 1797 C C . LEU A 1 244 ? -12.492 -6.431 -3.798 1.00 86.38 244 LEU A C 1
ATOM 1799 O O . LEU A 1 244 ? -12.129 -7.540 -4.196 1.00 86.38 244 LEU A O 1
ATOM 1803 N N . PRO A 1 245 ? -12.502 -6.134 -2.487 1.00 87.19 245 PRO A N 1
ATOM 1804 C CA . PRO A 1 245 ? -12.378 -7.155 -1.455 1.00 87.19 245 PRO A CA 1
ATOM 1805 C C . PRO A 1 245 ? -13.418 -8.265 -1.623 1.00 87.19 245 PRO A C 1
ATOM 1807 O O . PRO A 1 245 ? -14.530 -8.019 -2.093 1.00 87.19 245 PRO A O 1
ATOM 1810 N N . LYS A 1 246 ? -13.067 -9.487 -1.199 1.00 85.19 246 LYS A N 1
ATOM 1811 C CA . LYS A 1 246 ? -13.993 -10.624 -1.227 1.00 85.19 246 LYS A CA 1
ATOM 1812 C C . LYS A 1 246 ? -15.241 -10.281 -0.413 1.00 85.19 246 LYS A C 1
ATOM 1814 O O . LYS A 1 246 ? -15.146 -9.983 0.775 1.00 85.19 246 LYS A O 1
ATOM 1819 N N . MET A 1 247 ? -16.385 -10.326 -1.082 1.00 84.56 247 MET A N 1
ATOM 1820 C CA . MET A 1 247 ? -17.689 -9.998 -0.524 1.00 84.56 247 MET A CA 1
ATOM 1821 C C . MET A 1 247 ? -18.463 -11.282 -0.234 1.00 84.56 247 MET A C 1
ATOM 1823 O O . MET A 1 247 ? -18.548 -12.152 -1.102 1.00 84.56 247 MET A O 1
ATOM 1827 N N . ARG A 1 248 ? -19.056 -11.380 0.956 1.00 82.19 248 ARG A N 1
ATOM 1828 C CA . ARG A 1 248 ? -19.944 -12.480 1.350 1.00 82.19 248 ARG A CA 1
ATOM 1829 C C . ARG A 1 248 ? -21.377 -12.122 0.968 1.00 82.19 248 ARG A C 1
ATOM 1831 O O . ARG A 1 248 ? -21.965 -11.198 1.525 1.00 82.19 248 ARG A O 1
ATOM 1838 N N . THR A 1 249 ? -21.921 -12.818 -0.026 1.00 76.62 249 THR A N 1
ATOM 1839 C CA . THR A 1 249 ? -23.251 -12.548 -0.607 1.00 76.62 249 THR A CA 1
ATOM 1840 C C . THR A 1 249 ? -24.410 -12.957 0.299 1.00 76.62 249 THR A C 1
ATOM 1842 O O . THR A 1 249 ? -25.502 -12.410 0.206 1.00 76.62 249 THR A O 1
ATOM 1845 N N . GLU A 1 250 ? -24.154 -13.908 1.184 1.00 77.38 250 GLU A N 1
ATOM 1846 C CA . GLU A 1 250 ? -25.082 -14.537 2.118 1.00 77.38 250 GLU A CA 1
ATOM 1847 C C . GLU A 1 250 ? -25.207 -13.779 3.451 1.00 77.38 250 GLU A C 1
ATOM 1849 O O . GLU A 1 250 ? -25.942 -14.189 4.350 1.00 77.38 250 GLU A O 1
ATOM 1854 N N . ALA A 1 251 ? -24.492 -12.661 3.599 1.00 79.50 251 ALA A N 1
ATOM 1855 C CA . ALA A 1 251 ? -24.509 -11.868 4.815 1.00 79.50 251 ALA A CA 1
ATOM 1856 C C . ALA A 1 251 ? -25.880 -11.211 5.045 1.00 79.50 251 ALA A C 1
ATOM 1858 O O . ALA A 1 251 ? -26.360 -10.420 4.237 1.00 79.50 251 ALA A O 1
ATOM 1859 N N . SER A 1 252 ? -26.487 -11.506 6.198 1.00 78.44 252 SER A N 1
ATOM 1860 C CA . SER A 1 252 ? -27.749 -10.886 6.640 1.00 78.44 252 SER A CA 1
ATOM 1861 C C . SER A 1 252 ? -27.543 -9.578 7.415 1.00 78.44 252 SER A C 1
ATOM 1863 O O . SER A 1 252 ? -28.505 -8.873 7.713 1.00 78.44 252 SER A O 1
ATOM 1865 N N . THR A 1 253 ? -26.294 -9.235 7.740 1.00 80.88 253 THR A N 1
ATOM 1866 C CA . THR A 1 253 ? -25.910 -7.989 8.413 1.00 80.88 253 THR A CA 1
ATOM 1867 C C . THR A 1 253 ? -24.831 -7.260 7.605 1.00 80.88 253 THR A C 1
ATOM 1869 O O . THR A 1 253 ? -24.007 -7.923 6.970 1.00 80.88 253 THR A O 1
ATOM 1872 N N . PRO A 1 254 ? -24.788 -5.912 7.620 1.00 78.81 254 PRO A N 1
ATOM 1873 C CA . PRO A 1 254 ? -23.753 -5.147 6.915 1.00 78.81 254 PRO A CA 1
ATOM 1874 C C . PRO A 1 254 ? -22.327 -5.540 7.323 1.00 78.81 254 PRO A C 1
ATOM 1876 O O . PRO A 1 254 ? -21.449 -5.658 6.475 1.00 78.81 254 PRO A O 1
ATOM 1879 N N . GLU A 1 255 ? -22.117 -5.823 8.610 1.00 80.19 255 GLU A N 1
ATOM 1880 C CA . GLU A 1 255 ? -20.827 -6.254 9.167 1.00 80.19 255 GLU A CA 1
ATOM 1881 C C . GLU A 1 255 ? -20.378 -7.623 8.639 1.00 80.19 255 GLU A C 1
ATOM 1883 O O . GLU A 1 255 ? -19.185 -7.902 8.572 1.00 80.19 255 GLU A O 1
ATOM 1888 N N . GLY A 1 256 ? -21.322 -8.480 8.236 1.00 80.44 256 GLY A N 1
ATOM 1889 C CA . GLY A 1 256 ? -21.026 -9.796 7.677 1.00 80.44 256 GLY A CA 1
ATOM 1890 C C . GLY A 1 256 ? -20.603 -9.767 6.207 1.00 80.44 256 GLY A C 1
ATOM 1891 O O . GLY A 1 256 ? -20.094 -10.773 5.718 1.00 80.44 256 GLY A O 1
ATOM 1892 N N . VAL A 1 257 ? -20.808 -8.650 5.499 1.00 86.12 257 VAL A N 1
ATOM 1893 C CA . VAL A 1 257 ? -20.536 -8.532 4.053 1.00 86.12 257 VAL A CA 1
ATOM 1894 C C . VAL A 1 257 ? -19.037 -8.595 3.763 1.00 86.12 257 VAL A C 1
ATOM 1896 O O . VAL A 1 257 ? -18.615 -9.243 2.805 1.00 86.12 257 VAL A O 1
ATOM 1899 N N . TYR A 1 258 ? -18.233 -7.942 4.601 1.00 88.25 258 TYR A N 1
ATOM 1900 C CA . TYR A 1 258 ? -16.781 -7.889 4.480 1.00 88.25 258 TYR A CA 1
ATOM 1901 C C . TYR A 1 258 ? -16.139 -8.305 5.799 1.00 88.25 258 TYR A C 1
ATOM 1903 O O . TYR A 1 258 ? -16.469 -7.769 6.851 1.00 88.25 258 TYR A O 1
ATOM 1911 N N . SER A 1 259 ? -15.179 -9.228 5.748 1.00 88.38 259 SER A N 1
ATOM 1912 C CA . SER A 1 259 ? -14.423 -9.633 6.933 1.00 88.38 259 SER A CA 1
ATOM 1913 C C . SER A 1 259 ? -13.037 -9.002 6.941 1.00 88.38 259 SER A C 1
ATOM 1915 O O . SER A 1 259 ? -12.287 -9.120 5.969 1.00 88.38 259 SER A O 1
ATOM 1917 N N . ALA A 1 260 ? -12.647 -8.415 8.073 1.00 87.00 260 ALA A N 1
ATOM 1918 C CA . ALA A 1 260 ? -11.284 -7.932 8.277 1.00 87.00 260 ALA A CA 1
ATOM 1919 C C . ALA A 1 260 ? -10.243 -9.056 8.117 1.00 87.00 260 ALA A C 1
ATOM 1921 O O . ALA A 1 260 ? -9.176 -8.824 7.556 1.00 87.00 260 ALA A O 1
ATOM 1922 N N . GLY A 1 261 ? -10.575 -10.293 8.512 1.00 86.81 261 GLY A N 1
ATOM 1923 C CA . GLY A 1 261 ? -9.711 -11.460 8.309 1.00 86.81 261 GLY A CA 1
ATOM 1924 C C . GLY A 1 261 ? -9.500 -11.812 6.833 1.00 86.81 261 GLY A C 1
ATOM 1925 O O . GLY A 1 261 ? -8.386 -12.151 6.443 1.00 86.81 261 GLY A O 1
ATOM 1926 N N . ASP A 1 262 ? -10.527 -11.660 5.993 1.00 88.12 262 ASP A N 1
ATOM 1927 C CA . ASP A 1 262 ? -10.417 -11.909 4.548 1.00 88.12 262 ASP A CA 1
ATOM 1928 C C . ASP A 1 262 ? -9.587 -10.815 3.851 1.00 88.12 262 ASP A C 1
ATOM 1930 O O . ASP A 1 262 ? -8.856 -11.084 2.891 1.00 88.12 262 ASP A O 1
ATOM 1934 N N . ILE A 1 263 ? -9.668 -9.575 4.347 1.00 89.81 263 ILE A N 1
ATOM 1935 C CA . ILE A 1 263 ? -8.907 -8.434 3.827 1.00 89.81 263 ILE A CA 1
ATOM 1936 C C . ILE A 1 263 ? -7.439 -8.528 4.266 1.00 89.81 263 ILE A C 1
ATOM 1938 O O . ILE A 1 263 ? -6.553 -8.651 3.411 1.00 89.81 263 ILE A O 1
ATOM 1942 N N . ALA A 1 264 ? -7.196 -8.510 5.579 1.00 87.56 264 ALA A N 1
ATOM 1943 C CA . ALA A 1 264 ? -5.869 -8.420 6.183 1.00 87.56 264 ALA A CA 1
ATOM 1944 C C . ALA A 1 264 ? -5.111 -9.750 6.190 1.00 87.56 264 ALA A C 1
ATOM 1946 O O . ALA A 1 264 ? -3.910 -9.766 5.934 1.00 87.56 264 ALA A O 1
ATOM 1947 N N . GLY A 1 265 ? -5.828 -10.860 6.377 1.00 88.00 265 GLY A N 1
ATOM 1948 C CA . GLY A 1 265 ? -5.244 -12.188 6.507 1.00 88.00 265 GLY A CA 1
ATOM 1949 C C . GLY A 1 265 ? -5.022 -12.620 7.942 1.00 88.00 265 GLY A C 1
ATOM 1950 O O . GLY A 1 265 ? -4.560 -11.846 8.772 1.00 88.00 265 GLY A O 1
ATOM 1951 N N . VAL A 1 266 ? -5.355 -13.874 8.242 1.00 88.62 266 VAL A N 1
ATOM 1952 C CA . VAL A 1 266 ? -5.242 -14.409 9.605 1.00 88.62 266 VAL A CA 1
ATOM 1953 C C . VAL A 1 266 ? -3.776 -14.542 10.023 1.00 88.62 266 VAL A C 1
ATOM 1955 O O . VAL A 1 266 ? -3.406 -14.038 11.077 1.00 88.62 266 VAL A O 1
ATOM 1958 N N . GLN A 1 267 ? -2.933 -15.120 9.163 1.00 88.31 267 GLN A N 1
ATOM 1959 C CA . GLN A 1 267 ? -1.504 -15.311 9.433 1.00 88.31 267 GLN A CA 1
ATOM 1960 C C . GLN A 1 267 ? -0.768 -13.977 9.625 1.00 88.31 267 GLN A C 1
ATOM 1962 O O . GLN A 1 267 ? 0.087 -13.847 10.499 1.00 88.31 267 GLN A O 1
ATOM 1967 N N . GLU A 1 268 ? -1.107 -12.971 8.820 1.00 90.94 268 GLU A N 1
ATOM 1968 C CA . GLU A 1 268 ? -0.528 -11.635 8.932 1.00 90.94 268 GLU A CA 1
ATOM 1969 C C . GLU A 1 268 ? -0.895 -10.969 10.260 1.00 90.94 268 GLU A C 1
ATOM 1971 O O . GLU A 1 268 ? -0.017 -10.430 10.935 1.00 90.94 268 GLU A O 1
ATOM 1976 N N . LEU A 1 269 ? -2.167 -11.042 10.665 1.00 89.44 269 LEU A N 1
ATOM 1977 C CA . LEU A 1 269 ? -2.622 -10.500 11.947 1.00 89.44 269 LEU A CA 1
ATOM 1978 C C . LEU A 1 269 ? -1.938 -11.202 13.134 1.00 89.44 269 LEU A C 1
ATOM 1980 O O . LEU A 1 269 ? -1.441 -10.521 14.026 1.00 89.44 269 LEU A O 1
ATOM 1984 N N . GLU A 1 270 ? -1.833 -12.533 13.114 1.00 88.69 270 GLU A N 1
ATOM 1985 C CA . GLU A 1 270 ? -1.143 -13.314 14.156 1.00 88.69 270 GLU A CA 1
ATOM 1986 C C . GLU A 1 270 ? 0.354 -12.983 14.254 1.00 88.69 270 GLU A C 1
ATOM 1988 O O . GLU A 1 270 ? 0.929 -12.981 15.345 1.00 88.69 270 GLU A O 1
ATOM 1993 N N . SER A 1 271 ? 1.006 -12.686 13.123 1.00 87.94 271 SER A N 1
ATOM 1994 C CA . SER A 1 271 ? 2.420 -12.297 13.127 1.00 87.94 271 SER A CA 1
ATOM 1995 C C . SER A 1 271 ? 2.658 -10.965 13.844 1.00 87.94 271 SER A C 1
ATOM 1997 O O . SER A 1 271 ? 3.572 -10.870 14.661 1.00 87.94 271 SER A O 1
ATOM 1999 N N . MET A 1 272 ? 1.789 -9.975 13.610 1.00 89.38 272 MET A N 1
ATOM 2000 C CA . MET A 1 272 ? 1.872 -8.659 14.252 1.00 89.38 272 MET A CA 1
ATOM 2001 C C . MET A 1 272 ? 1.541 -8.726 15.743 1.00 89.38 272 MET A C 1
ATOM 2003 O O . MET A 1 272 ? 2.109 -7.978 16.533 1.00 89.38 272 MET A O 1
ATOM 2007 N N . GLU A 1 273 ? 0.656 -9.640 16.145 1.00 88.69 273 GLU A N 1
ATOM 2008 C CA . GLU A 1 273 ? 0.271 -9.826 17.545 1.00 88.69 273 GLU A CA 1
ATOM 2009 C C . GLU A 1 273 ? 1.479 -10.081 18.446 1.00 88.69 273 GLU A C 1
ATOM 2011 O O . GLU A 1 273 ? 1.650 -9.416 19.466 1.00 88.69 273 GLU A O 1
ATOM 2016 N N . ARG A 1 274 ? 2.379 -10.966 18.010 1.00 83.75 274 ARG A N 1
ATOM 2017 C CA . ARG A 1 274 ? 3.601 -11.298 18.754 1.00 83.75 274 ARG A CA 1
ATOM 2018 C C . ARG A 1 274 ? 4.573 -10.129 18.859 1.00 83.75 274 ARG A C 1
ATOM 2020 O O . ARG A 1 274 ? 5.321 -10.044 19.829 1.00 83.75 274 ARG A O 1
ATOM 2027 N N . GLU A 1 275 ? 4.620 -9.275 17.842 1.00 81.31 275 GLU A N 1
ATOM 2028 C CA . GLU A 1 275 ? 5.499 -8.104 17.830 1.00 81.31 275 GLU A CA 1
ATOM 2029 C C . GLU A 1 275 ? 4.990 -7.023 18.783 1.00 81.31 275 GLU A C 1
ATOM 2031 O O . GLU A 1 275 ? 5.780 -6.435 19.520 1.00 81.31 275 GLU A O 1
ATOM 2036 N N . ILE A 1 276 ? 3.674 -6.808 18.819 1.00 83.31 276 ILE A N 1
ATOM 2037 C CA . ILE A 1 276 ? 3.044 -5.820 19.699 1.00 83.31 276 ILE A CA 1
ATOM 2038 C C . ILE A 1 276 ? 3.132 -6.251 21.155 1.00 83.31 276 ILE A C 1
ATOM 2040 O O . ILE A 1 276 ? 3.480 -5.423 21.988 1.00 83.31 276 ILE A O 1
ATOM 2044 N N . ASP A 1 277 ? 2.868 -7.525 21.461 1.00 85.06 277 ASP A N 1
ATOM 2045 C CA . ASP A 1 277 ? 2.965 -8.030 22.835 1.00 85.06 277 ASP A CA 1
ATOM 2046 C C . ASP A 1 277 ? 4.375 -7.782 23.399 1.00 85.06 277 ASP A C 1
ATOM 2048 O O . ASP A 1 277 ? 4.528 -7.202 24.471 1.00 85.06 277 ASP A O 1
ATOM 2052 N N . ARG A 1 278 ? 5.418 -8.088 22.613 1.00 84.69 278 ARG A N 1
ATOM 2053 C CA . ARG A 1 278 ? 6.813 -7.798 22.988 1.00 84.69 278 ARG A CA 1
ATOM 2054 C C . ARG A 1 278 ? 7.088 -6.304 23.141 1.00 84.69 278 ARG A C 1
ATOM 2056 O O . ARG A 1 278 ? 7.804 -5.911 24.055 1.00 84.69 278 ARG A O 1
ATOM 2063 N N . ALA A 1 279 ? 6.563 -5.474 22.241 1.00 80.12 279 ALA A N 1
ATOM 2064 C CA . ALA A 1 279 ? 6.765 -4.029 22.302 1.00 80.12 279 ALA A CA 1
ATOM 2065 C C . ALA A 1 279 ? 6.074 -3.404 23.525 1.00 80.12 279 ALA A C 1
ATOM 2067 O O . ALA A 1 279 ? 6.636 -2.511 24.153 1.00 80.12 279 ALA A O 1
ATOM 2068 N N . ALA A 1 280 ? 4.886 -3.891 23.883 1.00 81.88 280 ALA A N 1
ATOM 2069 C CA . ALA A 1 280 ? 4.135 -3.433 25.045 1.00 81.88 280 ALA A CA 1
ATOM 2070 C C . ALA A 1 280 ? 4.782 -3.877 26.366 1.00 81.88 280 ALA A C 1
ATOM 2072 O O . ALA A 1 280 ? 4.767 -3.113 27.325 1.00 81.88 280 ALA A O 1
ATOM 2073 N N . GLU A 1 281 ? 5.385 -5.070 26.419 1.00 86.88 281 GLU A N 1
ATOM 2074 C CA . GLU A 1 281 ? 6.132 -5.556 27.591 1.00 86.88 281 GLU A CA 1
ATOM 2075 C C . GLU A 1 281 ? 7.397 -4.732 27.884 1.00 86.88 281 GLU A C 1
ATOM 2077 O O . GLU A 1 281 ? 7.810 -4.625 29.037 1.00 86.88 281 GLU A O 1
ATOM 2082 N N . GLN A 1 282 ? 8.022 -4.149 26.857 1.00 84.00 282 GLN A N 1
ATOM 2083 C CA . GLN A 1 282 ? 9.257 -3.371 27.002 1.00 84.00 282 GLN A CA 1
ATOM 2084 C C . GLN A 1 282 ? 9.042 -1.909 27.413 1.00 84.00 282 GLN A C 1
ATOM 2086 O O . GLN A 1 282 ? 10.013 -1.242 27.772 1.00 84.00 282 GLN A O 1
ATOM 2091 N N . ILE A 1 283 ? 7.809 -1.400 27.358 1.00 87.06 283 ILE A N 1
ATOM 2092 C CA . ILE A 1 283 ? 7.496 0.001 27.659 1.00 87.06 283 ILE A CA 1
ATOM 2093 C C . ILE A 1 283 ? 6.887 0.125 29.053 1.00 87.06 283 ILE A C 1
ATOM 2095 O O . ILE A 1 283 ? 5.895 -0.522 29.395 1.00 87.06 283 ILE A O 1
ATOM 2099 N N . GLU A 1 284 ? 7.455 1.025 29.852 1.00 74.81 284 GLU A N 1
ATOM 2100 C CA . GLU A 1 284 ? 6.900 1.406 31.145 1.00 74.81 284 GLU A CA 1
ATOM 2101 C C . GLU A 1 284 ? 5.554 2.126 30.929 1.00 74.81 284 GLU A C 1
ATOM 2103 O O . GLU A 1 284 ? 5.482 3.150 30.255 1.00 74.81 284 GLU A O 1
ATOM 2108 N N . GLY A 1 285 ? 4.459 1.546 31.433 1.00 78.38 285 GLY A N 1
ATOM 2109 C CA . GLY A 1 285 ? 3.085 1.990 31.137 1.00 78.38 285 GLY A CA 1
ATOM 2110 C C . GLY A 1 285 ? 2.321 1.108 30.135 1.00 78.38 285 GLY A C 1
ATOM 2111 O O . GLY A 1 285 ? 1.132 1.336 29.899 1.00 78.38 285 GLY A O 1
ATOM 2112 N N . GLY A 1 286 ? 2.962 0.067 29.592 1.00 86.88 286 GLY A N 1
ATOM 2113 C CA . GLY A 1 286 ? 2.314 -0.995 28.823 1.00 86.88 286 GLY A CA 1
ATOM 2114 C C . GLY A 1 286 ? 1.672 -0.534 27.509 1.00 86.88 286 GLY A C 1
ATOM 2115 O O . GLY A 1 286 ? 2.131 0.398 26.848 1.00 86.88 286 GLY A O 1
ATOM 2116 N N . MET A 1 287 ? 0.576 -1.199 27.125 1.00 85.38 287 MET A N 1
ATOM 2117 C CA . MET A 1 287 ? -0.108 -1.002 25.836 1.00 85.38 287 MET A CA 1
ATOM 2118 C C . MET A 1 287 ? -0.621 0.434 25.625 1.00 85.38 287 MET A C 1
ATOM 2120 O O . MET A 1 287 ? -0.577 0.950 24.508 1.00 85.38 287 MET A O 1
ATOM 2124 N N . HIS A 1 288 ? -1.116 1.082 26.686 1.00 87.12 288 HIS A N 1
ATOM 2125 C CA . HIS A 1 288 ? -1.639 2.453 26.625 1.00 87.12 288 HIS A CA 1
ATOM 2126 C C . HIS A 1 288 ? -0.545 3.467 26.323 1.00 87.12 288 HIS A C 1
ATOM 2128 O O . HIS A 1 288 ? -0.760 4.351 25.494 1.00 87.12 288 HIS A O 1
ATOM 2134 N N . GLN A 1 289 ? 0.621 3.330 26.957 1.00 88.25 289 GLN A N 1
ATOM 2135 C CA . GLN A 1 289 ? 1.743 4.222 26.683 1.00 88.25 289 GLN A CA 1
ATOM 2136 C C . GLN A 1 289 ? 2.295 3.981 25.277 1.00 88.25 289 GLN A C 1
ATOM 2138 O O . GLN A 1 289 ? 2.430 4.931 24.511 1.00 88.25 289 GLN A O 1
ATOM 2143 N N . TRP A 1 290 ? 2.467 2.713 24.883 1.00 89.69 290 TRP A N 1
ATOM 2144 C CA . TRP A 1 290 ? 2.885 2.352 23.526 1.00 89.69 290 TRP A CA 1
ATOM 2145 C C . TRP A 1 290 ? 2.007 2.999 22.445 1.00 89.69 290 TRP A C 1
ATOM 2147 O O . TRP A 1 290 ? 2.516 3.517 21.453 1.00 89.69 290 TRP A O 1
ATOM 2157 N N . ALA A 1 291 ? 0.685 3.001 22.626 1.00 87.25 291 ALA A N 1
ATOM 2158 C CA . ALA A 1 291 ? -0.233 3.576 21.650 1.00 87.25 291 ALA A CA 1
ATOM 2159 C C . ALA A 1 291 ? -0.206 5.105 21.595 1.00 87.25 291 ALA A C 1
ATOM 2161 O O . ALA A 1 291 ? -0.367 5.661 20.508 1.00 87.25 291 ALA A O 1
ATOM 2162 N N . LYS A 1 292 ? 0.014 5.781 22.729 1.00 88.88 292 LYS A N 1
ATOM 2163 C CA . LYS A 1 292 ? 0.224 7.235 22.754 1.00 88.88 292 LYS A CA 1
ATOM 2164 C C . LYS A 1 292 ? 1.497 7.598 22.001 1.00 88.88 292 LYS A C 1
ATOM 2166 O O . LYS A 1 292 ? 1.431 8.363 21.043 1.00 88.88 292 LYS A O 1
ATOM 2171 N N . ASP A 1 293 ? 2.602 6.937 22.334 1.00 89.81 293 ASP A N 1
ATOM 2172 C CA . ASP A 1 293 ? 3.888 7.124 21.659 1.00 89.81 293 ASP A CA 1
ATOM 2173 C C . ASP A 1 293 ? 3.777 6.805 20.157 1.00 89.81 293 ASP A C 1
ATOM 2175 O O . ASP A 1 293 ? 4.399 7.445 19.310 1.00 89.81 293 ASP A O 1
ATOM 2179 N N . PHE A 1 294 ? 2.961 5.810 19.795 1.00 87.88 294 PHE A N 1
ATOM 2180 C CA . PHE A 1 294 ? 2.675 5.465 18.406 1.00 87.88 294 PHE A CA 1
ATOM 2181 C C . PHE A 1 294 ? 1.854 6.543 17.685 1.00 87.88 294 PHE A C 1
ATOM 2183 O O . PHE A 1 294 ? 2.138 6.845 16.524 1.00 87.88 294 PHE A O 1
ATOM 2190 N N . ALA A 1 295 ? 0.852 7.129 18.344 1.00 89.19 295 ALA A N 1
ATOM 2191 C CA . ALA A 1 295 ? 0.008 8.187 17.792 1.00 89.19 295 ALA A CA 1
ATOM 2192 C C . ALA A 1 295 ? 0.757 9.519 17.602 1.00 89.19 295 ALA A C 1
ATOM 2194 O O . ALA A 1 295 ? 0.378 10.303 16.735 1.00 89.19 295 ALA A O 1
ATOM 2195 N N . GLU A 1 296 ? 1.828 9.755 18.362 1.00 89.88 296 GLU A N 1
ATOM 2196 C CA . GLU A 1 296 ? 2.689 10.943 18.254 1.00 89.88 296 GLU A CA 1
ATOM 2197 C C . GLU A 1 296 ? 3.714 10.868 17.108 1.00 89.88 296 GLU A C 1
ATOM 2199 O O . GLU A 1 296 ? 4.385 11.854 16.791 1.00 89.88 296 GLU A O 1
ATOM 2204 N N . ARG A 1 297 ? 3.844 9.710 16.449 1.00 89.62 297 ARG A N 1
ATOM 2205 C CA . ARG A 1 297 ? 4.768 9.538 15.319 1.00 89.62 297 ARG A CA 1
ATOM 2206 C C . ARG A 1 297 ? 4.368 10.411 14.119 1.00 89.62 297 ARG A C 1
ATOM 2208 O O . ARG A 1 297 ? 3.189 10.712 13.934 1.00 89.62 297 ARG A O 1
ATOM 2215 N N . PRO A 1 298 ? 5.324 10.745 13.228 1.00 88.44 298 PRO A N 1
ATOM 2216 C CA . PRO A 1 298 ? 5.030 11.469 11.995 1.00 88.44 298 PRO A CA 1
ATOM 2217 C C . PRO A 1 298 ? 3.953 10.779 11.160 1.00 88.44 298 PRO A C 1
ATOM 2219 O O . PRO A 1 298 ? 3.872 9.547 11.124 1.00 88.44 298 PRO A O 1
ATOM 2222 N N . ARG A 1 299 ? 3.183 11.576 10.418 1.00 83.62 299 ARG A N 1
ATOM 2223 C CA . ARG A 1 299 ? 2.034 11.126 9.622 1.00 83.62 299 ARG A CA 1
ATOM 2224 C C . ARG A 1 299 ? 2.371 10.030 8.612 1.00 83.62 299 ARG A C 1
ATOM 2226 O O . ARG A 1 299 ? 1.539 9.182 8.301 1.00 83.62 299 ARG A O 1
ATOM 2233 N N . GLU A 1 300 ? 3.591 10.051 8.088 1.00 83.31 300 GLU A N 1
ATOM 2234 C CA . GLU A 1 300 ? 4.109 9.064 7.145 1.00 83.31 300 GLU A CA 1
ATOM 2235 C C . GLU A 1 300 ? 4.253 7.677 7.778 1.00 83.31 300 GLU A C 1
ATOM 2237 O O . GLU A 1 300 ? 4.130 6.678 7.074 1.00 83.31 300 GLU A O 1
ATOM 2242 N N . SER A 1 301 ? 4.509 7.618 9.090 1.00 86.44 301 SER A N 1
ATOM 2243 C CA . SER A 1 301 ? 4.638 6.377 9.857 1.00 86.44 301 SER A CA 1
ATOM 2244 C C . SER A 1 301 ? 3.344 6.017 10.587 1.00 86.44 301 SER A C 1
ATOM 2246 O O . SER A 1 301 ? 2.991 4.840 10.648 1.00 86.44 301 SER A O 1
ATOM 2248 N N . CYS A 1 302 ? 2.611 7.003 11.104 1.00 89.88 302 CYS A N 1
ATOM 2249 C CA . CYS A 1 302 ? 1.331 6.815 11.777 1.00 89.88 302 CYS A CA 1
ATOM 2250 C C . CYS A 1 302 ? 0.250 7.694 11.127 1.00 89.88 302 CYS A C 1
ATOM 2252 O O . CYS A 1 302 ? 0.202 8.903 11.363 1.00 89.88 302 CYS A O 1
ATOM 2254 N N . PRO A 1 303 ? -0.633 7.110 10.298 1.00 92.94 303 PRO A N 1
ATOM 2255 C CA . PRO A 1 303 ? -1.775 7.831 9.745 1.00 92.94 303 PRO A CA 1
ATOM 2256 C C . PRO A 1 303 ? -2.660 8.390 10.865 1.00 92.94 303 PRO A C 1
ATOM 2258 O O . PRO A 1 303 ? -2.894 7.710 11.869 1.00 92.94 303 PRO A O 1
ATOM 2261 N N . HIS A 1 304 ? -3.183 9.607 10.693 1.00 91.94 304 HIS A N 1
ATOM 2262 C CA . HIS A 1 304 ? -3.932 10.292 11.754 1.00 91.94 304 HIS A CA 1
ATOM 2263 C C . HIS A 1 304 ? -5.187 9.519 12.158 1.00 91.94 304 HIS A C 1
ATOM 2265 O O . HIS A 1 304 ? -5.537 9.487 13.338 1.00 91.94 304 HIS A O 1
ATOM 2271 N N . PHE A 1 305 ? -5.857 8.889 11.190 1.00 92.31 305 PHE A N 1
ATOM 2272 C CA . PHE A 1 305 ? -7.009 8.035 11.447 1.00 92.31 305 PHE A CA 1
ATOM 2273 C C . PHE A 1 305 ? -6.638 6.882 12.386 1.00 92.31 305 PHE A C 1
ATOM 2275 O O . PHE A 1 305 ? -7.332 6.636 13.372 1.00 92.31 305 PHE A O 1
ATOM 2282 N N . VAL A 1 306 ? -5.511 6.212 12.116 1.00 93.19 306 VAL A N 1
ATOM 2283 C CA . VAL A 1 306 ? -5.055 5.064 12.907 1.00 93.19 306 VAL A CA 1
ATOM 2284 C C . VAL A 1 306 ? -4.675 5.498 14.317 1.00 93.19 306 VAL A C 1
ATOM 2286 O O . VAL A 1 306 ? -5.176 4.907 15.268 1.00 93.19 306 VAL A O 1
ATOM 2289 N N . GLY A 1 307 ? -3.846 6.536 14.465 1.00 92.06 307 GLY A N 1
ATOM 2290 C CA . GLY A 1 307 ? -3.410 7.022 15.777 1.00 92.06 307 GLY A CA 1
ATOM 2291 C C . GLY A 1 307 ? -4.585 7.446 16.661 1.00 92.06 307 GLY A C 1
ATOM 2292 O O . GLY A 1 307 ? -4.719 6.968 17.785 1.00 92.06 307 GLY A O 1
ATOM 2293 N N . LYS A 1 308 ? -5.505 8.264 16.127 1.00 90.38 308 LYS A N 1
ATOM 2294 C CA . LYS A 1 308 ? -6.707 8.700 16.861 1.00 90.38 308 LYS A CA 1
ATOM 2295 C C . LYS A 1 308 ? -7.578 7.519 17.287 1.00 90.38 308 LYS A C 1
ATOM 2297 O O . LYS A 1 308 ? -8.033 7.472 18.430 1.00 90.38 308 LYS A O 1
ATOM 2302 N N . ARG A 1 309 ? -7.820 6.567 16.378 1.00 90.69 309 ARG A N 1
ATOM 2303 C CA . ARG A 1 309 ? -8.693 5.425 16.665 1.00 90.69 309 ARG A CA 1
ATOM 2304 C C . ARG A 1 309 ? -8.051 4.436 17.631 1.00 90.69 309 ARG A C 1
ATOM 2306 O O . ARG A 1 309 ? -8.763 3.873 18.454 1.00 90.69 309 ARG A O 1
ATOM 2313 N N . LEU A 1 310 ? -6.732 4.265 17.564 1.00 90.94 310 LEU A N 1
ATOM 2314 C CA . LEU A 1 310 ? -5.969 3.423 18.479 1.00 90.94 310 LEU A CA 1
ATOM 2315 C C . LEU A 1 310 ? -6.088 3.925 19.923 1.00 90.94 310 LEU A C 1
ATOM 2317 O O . LEU A 1 310 ? -6.447 3.145 20.801 1.00 90.94 310 LEU A O 1
ATOM 2321 N N . THR A 1 311 ? -5.867 5.222 20.153 1.00 89.88 311 THR A N 1
ATOM 2322 C CA . THR A 1 311 ? -6.013 5.834 21.483 1.00 89.88 311 THR A CA 1
ATOM 2323 C C . THR A 1 311 ? -7.446 5.703 21.995 1.00 89.88 311 THR A C 1
ATOM 2325 O O . THR A 1 311 ? -7.662 5.189 23.089 1.00 89.88 311 THR A O 1
ATOM 2328 N N . LEU A 1 312 ? -8.439 6.044 21.164 1.00 89.19 312 LEU A N 1
ATOM 2329 C CA . LEU A 1 312 ? -9.855 5.936 21.530 1.00 89.19 312 LEU A CA 1
ATOM 2330 C C . LEU A 1 312 ? -10.258 4.501 21.903 1.00 89.19 312 LEU A C 1
ATOM 2332 O O . LEU A 1 312 ? -10.989 4.284 22.865 1.00 89.19 312 LEU A O 1
ATOM 2336 N N . LEU A 1 313 ? -9.785 3.514 21.143 1.00 89.00 313 LEU A N 1
ATOM 2337 C CA . LEU A 1 313 ? -10.068 2.104 21.394 1.00 89.00 313 LEU A CA 1
ATOM 2338 C C . LEU A 1 313 ? -9.495 1.634 22.739 1.00 89.00 313 LEU A C 1
ATOM 2340 O O . LEU A 1 313 ? -10.127 0.831 23.429 1.00 89.00 313 LEU A O 1
ATOM 2344 N N . LEU A 1 314 ? -8.314 2.132 23.115 1.00 86.38 314 LEU A N 1
ATOM 2345 C CA . LEU A 1 314 ? -7.692 1.813 24.394 1.00 86.38 314 LEU A CA 1
ATOM 2346 C C . LEU A 1 314 ? -8.352 2.516 25.580 1.00 86.38 314 LEU A C 1
ATOM 2348 O O . LEU A 1 314 ? -8.475 1.904 26.641 1.00 86.38 314 LEU A O 1
ATOM 2352 N N . ASP A 1 315 ? -8.807 3.751 25.394 1.00 85.81 315 ASP A N 1
ATOM 2353 C CA . ASP A 1 315 ? -9.494 4.521 26.433 1.00 85.81 315 ASP A CA 1
ATOM 2354 C C . ASP A 1 315 ? -10.898 3.969 26.725 1.00 85.81 315 ASP A C 1
ATOM 2356 O O . ASP A 1 315 ? -11.331 3.931 27.875 1.00 85.81 315 ASP A O 1
ATOM 2360 N N . LEU A 1 316 ? -11.608 3.503 25.690 1.00 85.88 316 LEU A N 1
ATOM 2361 C CA . LEU A 1 316 ? -12.963 2.958 25.820 1.00 85.88 316 LEU A CA 1
ATOM 2362 C C . LEU A 1 316 ? -13.007 1.492 26.275 1.00 85.88 316 LEU A C 1
ATOM 2364 O O . LEU A 1 316 ? -14.078 1.015 26.651 1.00 85.88 316 LEU A O 1
ATOM 2368 N N . GLY A 1 317 ? -11.885 0.764 26.216 1.00 79.81 317 GLY A N 1
ATOM 2369 C CA . GLY A 1 317 ? -11.830 -0.653 26.596 1.00 79.81 317 GLY A CA 1
ATOM 2370 C C . GLY A 1 317 ? -12.794 -1.529 25.785 1.00 79.81 317 GLY A C 1
ATOM 2371 O O . GLY A 1 317 ? -13.524 -2.348 26.345 1.00 79.81 317 GLY A O 1
ATOM 2372 N N . GLU A 1 318 ? -12.857 -1.320 24.464 1.00 78.38 318 GLU A N 1
ATOM 2373 C CA . GLU A 1 318 ? -13.809 -2.021 23.593 1.00 78.38 318 GLU A CA 1
ATOM 2374 C C . GLU A 1 318 ? -13.627 -3.556 23.626 1.00 78.38 318 GLU A C 1
ATOM 2376 O O . GLU A 1 318 ? -12.533 -4.088 23.808 1.00 78.38 318 GLU A O 1
ATOM 2381 N N . ARG A 1 319 ? -14.700 -4.317 23.366 1.00 71.44 319 ARG A N 1
ATOM 2382 C CA . ARG A 1 319 ? -14.587 -5.776 23.177 1.00 71.44 319 ARG A CA 1
ATOM 2383 C C . ARG A 1 319 ? -13.700 -6.085 21.971 1.00 71.44 319 ARG A C 1
ATOM 2385 O O . ARG A 1 319 ? -13.754 -5.388 20.961 1.00 71.44 319 ARG A O 1
ATOM 2392 N N . ASN A 1 320 ? -12.932 -7.173 22.046 1.00 81.38 320 ASN A N 1
ATOM 2393 C CA . ASN A 1 320 ? -11.972 -7.563 21.004 1.00 81.38 320 ASN A CA 1
ATOM 2394 C C . ASN A 1 320 ? -10.920 -6.476 20.707 1.00 81.38 320 ASN A C 1
ATOM 2396 O O . ASN A 1 320 ? -10.412 -6.407 19.589 1.00 81.38 320 ASN A O 1
ATOM 2400 N N . GLN A 1 321 ? -10.582 -5.653 21.708 1.00 84.81 321 GLN A N 1
ATOM 2401 C CA . GLN A 1 321 ? -9.593 -4.575 21.644 1.00 84.81 321 GLN A CA 1
ATOM 2402 C C . GLN A 1 321 ? -8.334 -4.994 20.882 1.00 84.81 321 GLN A C 1
ATOM 2404 O O . GLN A 1 321 ? -8.026 -4.425 19.841 1.00 84.81 321 GLN A O 1
ATOM 2409 N N . LYS A 1 322 ? -7.678 -6.075 21.324 1.00 85.81 322 LYS A N 1
ATOM 2410 C CA . LYS A 1 322 ? -6.453 -6.592 20.700 1.00 85.81 322 LYS A CA 1
ATOM 2411 C C . LYS A 1 322 ? -6.635 -6.872 19.208 1.00 85.81 322 LYS A C 1
ATOM 2413 O O . LYS A 1 322 ? -5.833 -6.438 18.390 1.00 85.81 322 LYS A O 1
ATOM 2418 N N . ARG A 1 323 ? -7.737 -7.526 18.831 1.00 88.25 323 ARG A N 1
ATOM 2419 C CA . ARG A 1 323 ? -8.040 -7.838 17.429 1.00 88.25 323 ARG A CA 1
ATOM 2420 C C . ARG A 1 323 ? -8.223 -6.575 16.586 1.00 88.25 323 ARG A C 1
ATOM 2422 O O . ARG A 1 323 ? -7.640 -6.481 15.510 1.00 88.25 323 ARG A O 1
ATOM 2429 N N . ARG A 1 324 ? -8.978 -5.595 17.087 1.00 88.69 324 ARG A N 1
ATOM 2430 C CA . ARG A 1 324 ? -9.187 -4.306 16.407 1.00 88.69 324 ARG A CA 1
ATOM 2431 C C . ARG A 1 324 ? -7.891 -3.502 16.282 1.00 88.69 324 ARG A C 1
ATOM 2433 O O . ARG A 1 324 ? -7.679 -2.853 15.264 1.00 88.69 324 ARG A O 1
ATOM 2440 N N . MET A 1 325 ? -6.995 -3.588 17.267 1.00 89.62 325 MET A N 1
ATOM 2441 C CA . MET A 1 325 ? -5.659 -2.986 17.177 1.00 89.62 325 MET A CA 1
ATOM 2442 C C . MET A 1 325 ? -4.841 -3.597 16.041 1.00 89.62 325 MET A C 1
ATOM 2444 O O . MET A 1 325 ? -4.261 -2.857 15.253 1.00 89.62 325 MET A O 1
ATOM 2448 N N . LEU A 1 326 ? -4.831 -4.926 15.904 1.00 92.00 326 LEU A N 1
ATOM 2449 C CA . LEU A 1 326 ? -4.128 -5.599 14.802 1.00 92.00 326 LEU A CA 1
ATOM 2450 C C . LEU A 1 326 ? -4.661 -5.163 13.435 1.00 92.00 326 LEU A C 1
ATOM 2452 O O . LEU A 1 326 ? -3.894 -4.922 12.506 1.00 92.00 326 LEU A O 1
ATOM 2456 N N . GLU A 1 327 ? -5.978 -5.025 13.320 1.00 92.62 327 GLU A N 1
ATOM 2457 C CA . GLU A 1 327 ? -6.644 -4.564 12.102 1.00 92.62 327 GLU A CA 1
ATOM 2458 C C . GLU A 1 327 ? -6.306 -3.092 11.786 1.00 92.62 327 GLU A C 1
ATOM 2460 O O . GLU A 1 327 ? -6.020 -2.758 10.633 1.00 92.62 327 GLU A O 1
ATOM 2465 N N . LEU A 1 328 ? -6.239 -2.222 12.800 1.00 93.31 328 LEU A N 1
ATOM 2466 C CA . LEU A 1 328 ? -5.772 -0.835 12.672 1.00 93.31 328 LEU A CA 1
ATOM 2467 C C . LEU A 1 328 ? -4.299 -0.747 12.245 1.00 93.31 328 LEU A C 1
ATOM 2469 O O . LEU A 1 328 ? -3.936 0.088 11.414 1.00 93.31 328 LEU A O 1
ATOM 2473 N N . LEU A 1 329 ? -3.443 -1.623 12.767 1.00 93.06 329 LEU A N 1
ATOM 2474 C CA . LEU A 1 329 ? -2.030 -1.660 12.393 1.00 93.06 329 LEU A CA 1
ATOM 2475 C C . LEU A 1 329 ? -1.834 -2.195 10.978 1.00 93.06 329 LEU A C 1
ATOM 2477 O O . LEU A 1 329 ? -1.028 -1.647 10.224 1.00 93.06 329 LEU A O 1
ATOM 2481 N N . TYR A 1 330 ? -2.644 -3.167 10.554 1.00 95.69 330 TYR A N 1
ATOM 2482 C CA . TYR A 1 330 ? -2.689 -3.565 9.152 1.00 95.69 330 TYR A CA 1
ATOM 2483 C C . TYR A 1 330 ? -3.057 -2.382 8.247 1.00 95.69 330 TYR A C 1
ATOM 2485 O O . TYR A 1 330 ? -2.384 -2.139 7.243 1.00 95.69 330 TYR A O 1
ATOM 2493 N N . LEU A 1 331 ? -4.076 -1.597 8.623 1.00 95.50 331 LEU A N 1
ATOM 2494 C CA . LEU A 1 331 ? -4.461 -0.383 7.897 1.00 95.50 331 LEU A CA 1
ATOM 2495 C C . LEU A 1 331 ? -3.302 0.627 7.825 1.00 95.50 331 LEU A C 1
ATOM 2497 O O . LEU A 1 331 ? -3.054 1.203 6.761 1.00 95.50 331 LEU A O 1
ATOM 2501 N N . ARG A 1 332 ? -2.534 0.784 8.911 1.00 94.69 332 ARG A N 1
ATOM 2502 C CA . ARG A 1 332 ? -1.298 1.580 8.911 1.00 94.69 332 ARG A CA 1
ATOM 2503 C C . ARG A 1 332 ? -0.284 1.055 7.901 1.00 94.69 332 ARG A C 1
ATOM 2505 O O . ARG A 1 332 ? 0.209 1.842 7.097 1.00 94.69 332 ARG A O 1
ATOM 2512 N N . HIS A 1 333 ? -0.010 -0.248 7.866 1.00 95.44 333 HIS A N 1
ATOM 2513 C CA . HIS A 1 333 ? 0.914 -0.824 6.882 1.00 95.44 333 HIS A CA 1
ATOM 2514 C C . HIS A 1 333 ? 0.433 -0.625 5.438 1.00 95.44 333 HIS A C 1
ATOM 2516 O O . HIS A 1 333 ? 1.247 -0.323 4.564 1.00 95.44 333 HIS A O 1
ATOM 2522 N N . MET A 1 334 ? -0.877 -0.710 5.174 1.00 95.94 334 MET A N 1
ATOM 2523 C CA 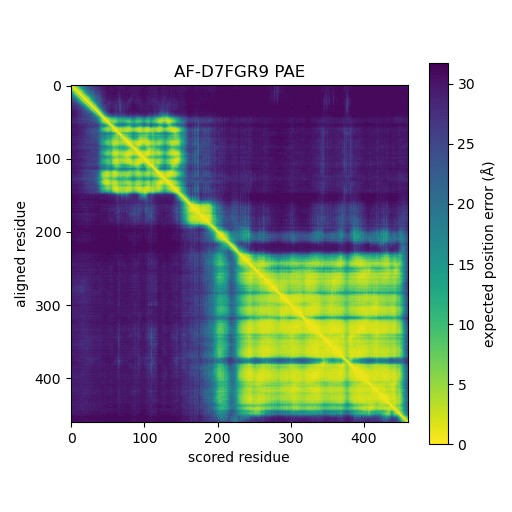. MET A 1 334 ? -1.441 -0.393 3.855 1.00 95.94 334 MET A CA 1
ATOM 2524 C C . MET A 1 334 ? -1.195 1.069 3.459 1.00 95.94 334 MET A C 1
ATOM 2526 O O . MET A 1 334 ? -0.861 1.340 2.305 1.00 95.94 334 MET A O 1
ATOM 2530 N N . CYS A 1 335 ? -1.321 2.004 4.403 1.00 95.00 335 CYS A N 1
ATOM 2531 C CA . CYS A 1 335 ? -1.074 3.427 4.173 1.00 95.00 335 CYS A CA 1
ATOM 2532 C C . CYS A 1 335 ? 0.417 3.730 3.932 1.00 95.00 335 CYS A C 1
ATOM 2534 O O . CYS A 1 335 ? 0.775 4.378 2.947 1.00 95.00 335 CYS A O 1
ATOM 2536 N N . VAL A 1 336 ? 1.310 3.178 4.759 1.00 94.94 336 VAL A N 1
ATOM 2537 C CA . VAL A 1 336 ? 2.767 3.292 4.560 1.00 94.94 336 VAL A CA 1
ATOM 2538 C C . VAL A 1 336 ? 3.166 2.720 3.198 1.00 94.94 336 VAL A C 1
ATOM 2540 O O . VAL A 1 336 ? 3.883 3.355 2.421 1.00 94.94 336 VAL A O 1
ATOM 2543 N N . PHE A 1 337 ? 2.634 1.545 2.852 1.00 95.44 337 PHE A N 1
ATOM 2544 C CA . PHE A 1 337 ? 2.865 0.937 1.551 1.00 95.44 337 PHE A CA 1
ATOM 2545 C C . PHE A 1 337 ? 2.344 1.831 0.422 1.00 95.44 337 PHE A C 1
ATOM 2547 O O . PHE A 1 337 ? 3.057 2.036 -0.560 1.00 95.44 337 PHE A O 1
ATOM 2554 N N . HIS A 1 338 ? 1.149 2.418 0.540 1.00 94.31 338 HIS A N 1
ATOM 2555 C CA . HIS A 1 338 ? 0.588 3.342 -0.453 1.00 94.31 338 HIS A CA 1
ATOM 2556 C C . HIS A 1 338 ? 1.546 4.502 -0.779 1.00 94.31 338 HIS A C 1
ATOM 2558 O O . HIS A 1 338 ? 1.801 4.770 -1.958 1.00 94.31 338 HIS A O 1
ATOM 2564 N N . HIS A 1 339 ? 2.147 5.111 0.246 1.00 92.38 339 HIS A N 1
ATOM 2565 C CA . HIS A 1 339 ? 3.091 6.224 0.106 1.00 92.38 339 HIS A CA 1
ATOM 2566 C C . HIS A 1 339 ? 4.484 5.840 -0.397 1.00 92.38 339 HIS A C 1
ATOM 2568 O O . HIS A 1 339 ? 5.231 6.713 -0.841 1.00 92.38 339 HIS A O 1
ATOM 2574 N N . ALA A 1 340 ? 4.842 4.557 -0.364 1.00 92.00 340 ALA A N 1
ATOM 2575 C CA . ALA A 1 340 ? 6.125 4.103 -0.879 1.00 92.00 340 ALA A CA 1
ATOM 2576 C C . ALA A 1 340 ? 6.289 4.412 -2.385 1.00 92.00 340 ALA A C 1
ATOM 2578 O O . ALA A 1 340 ? 5.325 4.666 -3.115 1.00 92.00 340 ALA A O 1
ATOM 2579 N N . SER A 1 341 ? 7.524 4.330 -2.891 1.00 86.88 341 SER A N 1
ATOM 2580 C CA . SER A 1 341 ? 7.808 4.497 -4.326 1.00 86.88 341 SER A CA 1
ATOM 2581 C C . SER A 1 341 ? 6.932 3.576 -5.195 1.00 86.88 341 SER A C 1
ATOM 2583 O O . SER A 1 341 ? 6.559 2.469 -4.795 1.00 86.88 341 SER A O 1
ATOM 2585 N N . ALA A 1 342 ? 6.578 4.032 -6.401 1.00 85.00 342 ALA A N 1
ATOM 2586 C CA . ALA A 1 342 ? 5.852 3.209 -7.374 1.00 85.00 342 ALA A CA 1
ATOM 2587 C C . ALA A 1 342 ? 6.689 2.012 -7.862 1.00 85.00 342 ALA A C 1
ATOM 2589 O O . ALA A 1 342 ? 6.124 0.973 -8.199 1.00 85.00 342 ALA A O 1
ATOM 2590 N N . LEU A 1 343 ? 8.016 2.167 -7.853 1.00 88.06 343 LEU A N 1
ATOM 2591 C CA . LEU A 1 343 ? 8.997 1.127 -8.135 1.00 88.06 343 LEU A CA 1
ATOM 2592 C C . LEU A 1 343 ? 9.780 0.823 -6.854 1.00 88.06 343 LEU A C 1
ATOM 2594 O O . LEU A 1 343 ? 10.512 1.681 -6.350 1.00 88.06 343 LEU A O 1
ATOM 2598 N N . LEU A 1 344 ? 9.622 -0.393 -6.339 1.00 89.56 344 LEU A N 1
ATOM 2599 C CA . LEU A 1 344 ? 10.361 -0.905 -5.188 1.00 89.56 344 LEU A CA 1
ATOM 2600 C C . LEU A 1 344 ? 11.401 -1.909 -5.679 1.00 89.56 344 LEU A C 1
ATOM 2602 O O . LEU A 1 344 ? 11.067 -2.840 -6.408 1.00 89.56 344 LEU A O 1
ATOM 2606 N N . LYS A 1 345 ? 12.659 -1.706 -5.288 1.00 90.50 345 LYS A N 1
ATOM 2607 C CA . LYS A 1 345 ? 13.788 -2.555 -5.677 1.00 90.50 345 LYS A CA 1
ATOM 2608 C C . LYS A 1 345 ? 14.407 -3.165 -4.429 1.00 90.50 345 LYS A C 1
ATOM 2610 O O . LYS A 1 345 ? 14.711 -2.425 -3.494 1.00 90.50 345 LYS A O 1
ATOM 2615 N N . GLY A 1 346 ? 14.605 -4.477 -4.431 1.00 89.25 346 GLY A N 1
ATOM 2616 C CA . GLY A 1 346 ? 15.279 -5.189 -3.345 1.00 89.25 346 GLY A CA 1
ATOM 2617 C C . GLY A 1 346 ? 14.603 -6.506 -2.993 1.00 89.25 346 GLY A C 1
ATOM 2618 O O . GLY A 1 346 ? 13.655 -6.940 -3.652 1.00 89.25 346 GLY A O 1
ATOM 2619 N N . THR A 1 347 ? 15.113 -7.163 -1.957 1.00 90.00 347 THR A N 1
ATOM 2620 C CA . THR A 1 347 ? 14.467 -8.349 -1.381 1.00 90.00 347 THR A CA 1
ATOM 2621 C C . THR A 1 347 ? 13.309 -7.935 -0.458 1.00 90.00 347 THR A C 1
ATOM 2623 O O . THR A 1 347 ? 13.320 -6.820 0.073 1.00 90.00 347 THR A O 1
ATOM 2626 N N . PRO A 1 348 ? 12.312 -8.808 -0.211 1.00 89.62 348 PRO A N 1
ATOM 2627 C CA . PRO A 1 348 ? 11.249 -8.522 0.755 1.00 89.62 348 PRO A CA 1
ATOM 2628 C C . PRO A 1 348 ? 11.773 -8.135 2.146 1.00 89.62 348 PRO A C 1
ATOM 2630 O O . PRO A 1 348 ? 11.244 -7.207 2.745 1.00 89.62 348 PRO A O 1
ATOM 2633 N N . ALA A 1 349 ? 12.859 -8.758 2.615 1.00 91.50 349 ALA A N 1
ATOM 2634 C CA . ALA A 1 349 ? 13.496 -8.424 3.892 1.00 91.50 349 ALA A CA 1
ATOM 2635 C C . ALA A 1 349 ? 14.094 -7.000 3.907 1.00 91.50 349 ALA A C 1
ATOM 2637 O O . ALA A 1 349 ? 13.894 -6.244 4.854 1.00 91.50 349 ALA A O 1
ATOM 2638 N N . GLN A 1 350 ? 14.774 -6.587 2.829 1.00 92.25 350 GLN A N 1
ATOM 2639 C CA . GLN A 1 350 ? 15.312 -5.222 2.705 1.00 92.25 350 GLN A CA 1
ATOM 2640 C C . GLN A 1 350 ? 14.196 -4.172 2.671 1.00 92.25 350 GLN A C 1
ATOM 2642 O O . GLN A 1 350 ? 14.299 -3.116 3.294 1.00 92.25 350 GLN A O 1
ATOM 2647 N N . LEU A 1 351 ? 13.122 -4.458 1.933 1.00 93.31 351 LEU A N 1
ATOM 2648 C CA . LEU A 1 351 ? 11.967 -3.570 1.840 1.00 93.31 351 LEU A CA 1
ATOM 2649 C C . LEU A 1 351 ? 11.181 -3.517 3.159 1.00 93.31 351 LEU A C 1
ATOM 2651 O O . LEU A 1 351 ? 10.663 -2.456 3.494 1.00 93.31 351 LEU A O 1
ATOM 2655 N N . SER A 1 352 ? 11.136 -4.621 3.911 1.00 94.19 352 SER A N 1
ATOM 2656 C CA . SER A 1 352 ? 10.512 -4.711 5.237 1.00 94.19 352 SER A CA 1
ATOM 2657 C C . SER A 1 352 ? 11.179 -3.756 6.222 1.00 94.19 352 SER A C 1
ATOM 2659 O O . SER A 1 352 ? 10.497 -2.905 6.790 1.00 94.19 352 SER A O 1
ATOM 2661 N N . ALA A 1 353 ? 12.512 -3.795 6.319 1.00 93.00 353 ALA A N 1
ATOM 2662 C CA . ALA A 1 353 ? 13.274 -2.859 7.143 1.00 93.00 353 ALA A CA 1
ATOM 2663 C C . ALA A 1 353 ? 13.123 -1.400 6.678 1.00 93.00 353 ALA A C 1
ATOM 2665 O O . ALA A 1 353 ? 12.977 -0.497 7.494 1.00 93.00 353 ALA A O 1
ATOM 2666 N N . LYS A 1 354 ? 13.124 -1.154 5.360 1.00 92.62 354 LYS A N 1
ATOM 2667 C CA . LYS A 1 354 ? 13.011 0.206 4.808 1.00 92.62 354 LYS A CA 1
ATOM 2668 C C . LYS A 1 354 ? 11.647 0.849 5.063 1.00 92.62 354 LYS A C 1
ATOM 2670 O O . LYS A 1 354 ? 11.576 2.059 5.259 1.00 92.62 354 LYS A O 1
ATOM 2675 N N . LEU A 1 355 ? 10.574 0.071 4.950 1.00 92.00 355 LEU A N 1
ATOM 2676 C CA . LEU A 1 355 ? 9.203 0.562 5.091 1.00 92.00 355 LEU A CA 1
ATOM 2677 C C . LEU A 1 355 ? 8.675 0.431 6.520 1.00 92.00 355 LEU A C 1
ATOM 2679 O O . LEU A 1 355 ? 7.568 0.892 6.770 1.00 92.00 355 LEU A O 1
ATOM 2683 N N . ASP A 1 356 ? 9.431 -0.188 7.430 1.00 91.50 356 ASP A N 1
ATOM 2684 C CA . ASP A 1 356 ? 8.971 -0.502 8.785 1.00 91.50 356 ASP A CA 1
ATOM 2685 C C . ASP A 1 356 ? 7.652 -1.306 8.753 1.00 91.50 356 ASP A C 1
ATOM 2687 O O . ASP A 1 356 ? 6.662 -0.991 9.414 1.00 91.50 356 ASP A O 1
ATOM 2691 N N . ILE A 1 357 ? 7.597 -2.320 7.881 1.00 93.44 357 ILE A N 1
ATOM 2692 C CA . ILE A 1 357 ? 6.451 -3.230 7.728 1.00 93.44 357 ILE A CA 1
ATOM 2693 C C . ILE A 1 357 ? 6.947 -4.655 7.980 1.00 93.44 357 ILE A C 1
ATOM 2695 O O . ILE A 1 357 ? 7.904 -5.052 7.309 1.00 93.44 357 ILE A O 1
ATOM 2699 N N . PRO A 1 358 ? 6.296 -5.451 8.848 1.00 93.12 358 PRO A N 1
ATOM 2700 C CA . PRO A 1 358 ? 6.666 -6.842 9.088 1.00 93.12 358 PRO A CA 1
ATOM 2701 C C . PRO A 1 358 ? 6.736 -7.633 7.785 1.00 93.12 358 PRO A C 1
ATOM 2703 O O . PRO A 1 358 ? 5.867 -7.508 6.918 1.00 93.12 358 PRO A O 1
ATOM 2706 N N . GLU A 1 359 ? 7.777 -8.446 7.620 1.00 92.81 359 GLU A N 1
ATOM 2707 C CA . GLU A 1 359 ? 8.087 -9.076 6.333 1.00 92.81 359 GLU A CA 1
ATOM 2708 C C . GLU A 1 359 ? 6.928 -9.929 5.795 1.00 92.81 359 GLU A C 1
ATOM 2710 O O . GLU A 1 359 ? 6.645 -9.906 4.596 1.00 92.81 359 GLU A O 1
ATOM 2715 N N . ILE A 1 360 ? 6.220 -10.635 6.682 1.00 92.50 360 ILE A N 1
ATOM 2716 C CA . ILE A 1 360 ? 5.055 -11.466 6.345 1.00 92.50 360 ILE A CA 1
ATOM 2717 C C . ILE A 1 360 ? 3.936 -10.596 5.749 1.00 92.50 360 ILE A C 1
ATOM 2719 O O . ILE A 1 360 ? 3.435 -10.881 4.660 1.00 92.50 360 ILE A O 1
ATOM 2723 N N . VAL A 1 361 ? 3.618 -9.474 6.402 1.00 94.44 361 VAL A N 1
ATOM 2724 C CA . VAL A 1 361 ? 2.624 -8.498 5.930 1.00 94.44 361 VAL A CA 1
ATOM 2725 C C . VAL A 1 361 ? 3.055 -7.897 4.593 1.00 94.44 361 VAL A C 1
ATOM 2727 O O . VAL A 1 361 ? 2.262 -7.819 3.651 1.00 94.44 361 VAL A O 1
ATOM 2730 N N . LEU A 1 362 ? 4.325 -7.501 4.475 1.00 94.62 362 LEU A N 1
ATOM 2731 C CA . LEU A 1 362 ? 4.845 -6.890 3.259 1.00 94.62 362 LEU A CA 1
ATOM 2732 C C . LEU A 1 362 ? 4.789 -7.850 2.066 1.00 94.62 362 LEU A C 1
ATOM 2734 O O . LEU A 1 362 ? 4.416 -7.429 0.973 1.00 94.62 362 LEU A O 1
ATOM 2738 N N . ARG A 1 363 ? 5.125 -9.131 2.255 1.00 92.12 363 ARG A N 1
ATOM 2739 C CA . ARG A 1 363 ? 5.050 -10.151 1.196 1.00 92.12 363 ARG A CA 1
ATOM 2740 C C . ARG A 1 363 ? 3.640 -10.250 0.619 1.00 92.12 363 ARG A C 1
ATOM 2742 O O . ARG A 1 363 ? 3.496 -10.194 -0.600 1.00 92.12 363 ARG A O 1
ATOM 2749 N N . ARG A 1 364 ? 2.613 -10.274 1.472 1.00 92.00 364 ARG A N 1
ATOM 2750 C CA . ARG A 1 364 ? 1.208 -10.261 1.037 1.00 92.00 364 ARG A CA 1
ATOM 2751 C C . ARG A 1 364 ? 0.835 -8.981 0.290 1.00 92.00 364 ARG A C 1
ATOM 2753 O O . ARG A 1 364 ? 0.153 -9.039 -0.733 1.00 92.00 364 ARG A O 1
ATOM 2760 N N . LEU A 1 365 ? 1.272 -7.817 0.776 1.00 94.19 365 LEU A N 1
ATOM 2761 C CA . LEU A 1 365 ? 1.010 -6.542 0.098 1.00 94.19 365 LEU A CA 1
ATOM 2762 C C . LEU A 1 365 ? 1.670 -6.488 -1.287 1.00 94.19 365 LEU A C 1
ATOM 2764 O O . LEU A 1 365 ? 1.053 -6.011 -2.240 1.00 94.19 365 LEU A O 1
ATOM 2768 N N . LEU A 1 366 ? 2.895 -7.004 -1.415 1.00 91.88 366 LEU A N 1
ATOM 2769 C CA . LEU A 1 366 ? 3.595 -7.114 -2.693 1.00 91.88 366 LEU A CA 1
ATOM 2770 C C . LEU A 1 366 ? 2.885 -8.094 -3.634 1.00 91.88 366 LEU A C 1
ATOM 2772 O O . LEU A 1 366 ? 2.662 -7.753 -4.791 1.00 91.88 366 LEU A O 1
ATOM 2776 N N . GLU A 1 367 ? 2.478 -9.266 -3.152 1.00 90.94 367 GLU A N 1
ATOM 2777 C CA . GLU A 1 367 ? 1.770 -10.266 -3.960 1.00 90.94 367 GLU A CA 1
ATOM 2778 C C . GLU A 1 367 ? 0.435 -9.740 -4.503 1.00 90.94 367 GLU A C 1
ATOM 2780 O O . GLU A 1 367 ? 0.101 -9.954 -5.666 1.00 90.94 367 GLU A O 1
ATOM 2785 N N . LYS A 1 368 ? -0.322 -9.015 -3.675 1.00 89.25 368 LYS A N 1
ATOM 2786 C CA . LYS A 1 368 ? -1.678 -8.578 -4.023 1.00 89.25 368 LYS A CA 1
ATOM 2787 C C . LYS A 1 368 ? -1.733 -7.246 -4.771 1.00 89.25 368 LYS A C 1
ATOM 2789 O O . LYS A 1 368 ? -2.633 -7.040 -5.581 1.00 89.25 368 LYS A O 1
ATOM 2794 N N . PHE A 1 369 ? -0.809 -6.327 -4.489 1.00 91.56 369 PHE A N 1
ATOM 2795 C CA . PHE A 1 369 ? -0.880 -4.937 -4.960 1.00 91.56 369 PHE A CA 1
ATOM 2796 C C . PHE A 1 369 ? 0.365 -4.487 -5.737 1.00 91.56 369 PHE A C 1
ATOM 2798 O O . PHE A 1 369 ? 0.598 -3.285 -5.896 1.00 91.56 369 PHE A O 1
ATOM 2805 N N . SER A 1 370 ? 1.179 -5.422 -6.232 1.00 88.31 370 SER A N 1
ATOM 2806 C CA . SER A 1 370 ? 2.300 -5.127 -7.126 1.00 88.31 370 SER A CA 1
ATOM 2807 C C . SER A 1 370 ? 2.526 -6.236 -8.152 1.00 88.31 370 SER A C 1
ATOM 2809 O O . SER A 1 370 ? 2.047 -7.353 -7.992 1.00 88.31 370 SER A O 1
ATOM 2811 N N . VAL A 1 371 ? 3.262 -5.920 -9.216 1.00 87.56 371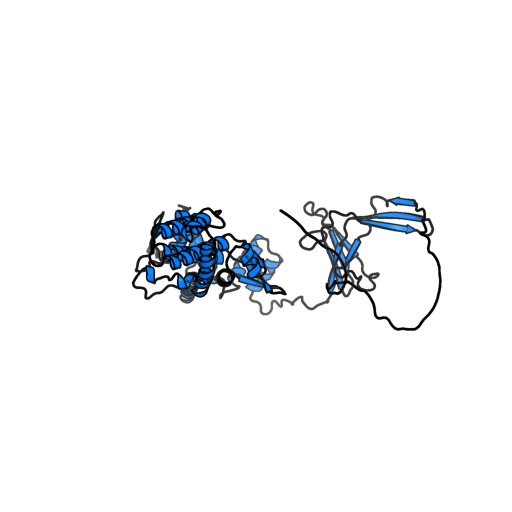 VAL A N 1
ATOM 2812 C CA . VAL A 1 371 ? 3.736 -6.897 -10.203 1.00 87.56 371 VAL A CA 1
ATOM 2813 C C . VAL A 1 371 ? 5.249 -7.007 -10.082 1.00 87.56 371 VAL A C 1
ATOM 2815 O O . VAL A 1 371 ? 5.954 -5.999 -10.118 1.00 87.56 371 VAL A O 1
ATOM 2818 N N . CYS A 1 372 ? 5.749 -8.232 -9.941 1.00 84.38 372 CYS A N 1
ATOM 2819 C CA . CYS A 1 372 ? 7.179 -8.519 -9.962 1.00 84.38 372 CYS A CA 1
ATOM 2820 C C . CYS A 1 372 ? 7.654 -8.637 -11.419 1.00 84.38 372 CYS A C 1
ATOM 2822 O O . CYS A 1 372 ? 7.325 -9.613 -12.087 1.00 84.38 372 CYS A O 1
ATOM 2824 N N . GLU A 1 373 ? 8.430 -7.670 -11.915 1.00 74.62 373 GLU A N 1
ATOM 2825 C CA . GLU A 1 373 ? 8.845 -7.631 -13.329 1.00 74.62 373 GLU A CA 1
ATOM 2826 C C . GLU A 1 373 ? 10.046 -8.531 -13.639 1.00 74.62 373 GLU A C 1
ATOM 2828 O O . GLU A 1 373 ? 10.080 -9.189 -14.675 1.00 74.62 373 GLU A O 1
ATOM 2833 N N . LYS A 1 374 ? 11.055 -8.555 -12.762 1.00 65.50 374 LYS A N 1
ATOM 2834 C CA . LYS A 1 374 ? 12.270 -9.366 -12.932 1.00 65.50 374 LYS A CA 1
ATOM 2835 C C . LYS A 1 374 ? 12.785 -9.811 -11.570 1.00 65.50 374 LYS A C 1
ATOM 2837 O O . LYS A 1 374 ? 12.950 -8.975 -10.681 1.00 65.50 374 LYS A O 1
ATOM 2842 N N . LYS A 1 375 ? 13.064 -11.109 -11.428 1.00 67.19 375 LYS A N 1
ATOM 2843 C CA . LYS A 1 375 ? 13.870 -11.647 -10.326 1.00 67.19 375 LYS A CA 1
ATOM 2844 C C . LYS A 1 375 ? 15.331 -11.616 -10.775 1.00 67.19 375 LYS A C 1
ATOM 2846 O O . LYS A 1 375 ? 15.698 -12.317 -11.711 1.00 67.19 375 LYS A O 1
ATOM 2851 N N . GLY A 1 376 ? 16.131 -10.750 -10.167 1.00 61.84 376 GLY A N 1
ATOM 2852 C CA . GLY A 1 376 ? 17.577 -10.724 -10.340 1.00 61.84 376 GLY A CA 1
ATOM 2853 C C . GLY A 1 376 ? 18.253 -11.897 -9.626 1.00 61.84 376 GLY A C 1
ATOM 2854 O O . GLY A 1 376 ? 17.644 -12.590 -8.802 1.00 61.84 376 GLY A O 1
ATOM 2855 N N . ALA A 1 377 ? 19.536 -12.106 -9.922 1.00 56.91 377 ALA A N 1
ATOM 2856 C CA . ALA A 1 377 ? 20.367 -13.041 -9.172 1.00 56.91 377 ALA A CA 1
ATOM 2857 C C . ALA A 1 377 ? 20.374 -12.658 -7.675 1.00 56.91 377 ALA A C 1
ATOM 2859 O O . ALA A 1 377 ? 20.420 -11.478 -7.321 1.00 56.91 377 ALA A O 1
ATOM 2860 N N . GLY A 1 378 ? 20.266 -13.652 -6.788 1.00 64.06 378 GLY A N 1
ATOM 2861 C CA . GLY A 1 378 ? 20.234 -13.432 -5.334 1.00 64.06 378 GLY A CA 1
ATOM 2862 C C . GLY A 1 378 ? 18.875 -13.017 -4.749 1.00 64.06 378 GLY A C 1
ATOM 2863 O O . GLY A 1 378 ? 18.822 -12.534 -3.623 1.00 64.06 378 GLY A O 1
ATOM 2864 N N . GLY A 1 379 ? 17.767 -13.183 -5.483 1.00 65.88 379 GLY A N 1
ATOM 2865 C CA . GLY A 1 379 ? 16.413 -12.960 -4.948 1.00 65.88 379 GLY A CA 1
ATOM 2866 C C . GLY A 1 379 ? 15.987 -11.490 -4.862 1.00 65.88 379 GLY A C 1
ATOM 2867 O O . GLY A 1 379 ? 14.950 -11.178 -4.273 1.00 65.88 379 GLY A O 1
ATOM 2868 N N . THR A 1 380 ? 16.765 -10.585 -5.458 1.00 78.06 380 THR A N 1
ATOM 2869 C CA . THR A 1 380 ? 16.370 -9.188 -5.653 1.00 78.06 380 THR A CA 1
ATOM 2870 C C . THR A 1 380 ? 15.263 -9.110 -6.700 1.00 78.06 380 THR A C 1
ATOM 2872 O O . THR A 1 380 ? 15.312 -9.796 -7.718 1.00 78.06 380 THR A O 1
ATOM 2875 N N . ALA A 1 381 ? 14.233 -8.301 -6.458 1.00 84.44 381 ALA A N 1
ATOM 2876 C CA . ALA A 1 381 ? 13.133 -8.143 -7.399 1.00 84.44 381 ALA A CA 1
ATOM 2877 C C . ALA A 1 381 ? 12.731 -6.677 -7.560 1.00 84.44 381 ALA A C 1
ATOM 2879 O O . ALA A 1 381 ? 12.880 -5.864 -6.643 1.00 84.44 381 ALA A O 1
ATOM 2880 N N . ASN A 1 382 ? 12.213 -6.365 -8.746 1.00 86.88 382 ASN A N 1
ATOM 2881 C CA . ASN A 1 382 ? 11.559 -5.094 -9.027 1.00 86.88 382 ASN A CA 1
ATOM 2882 C C . ASN A 1 382 ? 10.050 -5.282 -8.914 1.00 86.88 382 ASN A C 1
ATOM 2884 O O . ASN A 1 382 ? 9.459 -6.016 -9.707 1.00 86.88 382 ASN A O 1
ATOM 2888 N N . TYR A 1 383 ? 9.441 -4.596 -7.954 1.00 88.44 383 TYR A N 1
ATOM 2889 C CA . TYR A 1 383 ? 7.998 -4.562 -7.773 1.00 88.44 383 TYR A CA 1
ATOM 2890 C C . TYR A 1 383 ? 7.455 -3.239 -8.297 1.00 88.44 383 TYR A C 1
ATOM 2892 O O . TYR A 1 383 ? 7.804 -2.165 -7.795 1.00 88.44 383 TYR A O 1
ATOM 2900 N N . VAL A 1 384 ? 6.597 -3.324 -9.309 1.00 87.00 384 VAL A N 1
ATOM 2901 C CA . VAL A 1 384 ? 5.962 -2.174 -9.949 1.00 87.00 384 VAL A CA 1
ATOM 2902 C C . VAL A 1 384 ? 4.498 -2.103 -9.555 1.00 87.00 384 VAL A C 1
ATOM 2904 O O . VAL A 1 384 ? 3.770 -3.095 -9.575 1.00 87.00 384 VAL A O 1
ATOM 2907 N N . ARG A 1 385 ? 4.055 -0.898 -9.192 1.00 87.81 385 ARG A N 1
ATOM 2908 C CA . ARG A 1 385 ? 2.673 -0.623 -8.793 1.00 87.81 385 ARG A CA 1
ATOM 2909 C C . ARG A 1 385 ? 2.050 0.385 -9.737 1.00 87.81 385 ARG A C 1
ATOM 2911 O O . ARG A 1 385 ? 2.310 1.587 -9.652 1.00 87.81 385 ARG A O 1
ATOM 2918 N N . THR A 1 386 ? 1.211 -0.121 -10.634 1.00 84.44 386 THR A N 1
ATOM 2919 C CA . THR A 1 386 ? 0.422 0.701 -11.553 1.00 84.44 386 THR A CA 1
ATOM 2920 C C . THR A 1 386 ? -0.612 1.531 -10.788 1.00 84.44 386 THR A C 1
ATOM 2922 O O . THR A 1 386 ? -0.961 1.221 -9.645 1.00 84.44 386 THR A O 1
ATOM 2925 N N . LYS A 1 387 ? -1.153 2.579 -11.424 1.00 84.00 387 LYS A N 1
ATOM 2926 C CA . LYS A 1 387 ? -2.230 3.396 -10.835 1.00 84.00 387 LYS A CA 1
ATOM 2927 C C . LYS A 1 387 ? -3.427 2.537 -10.407 1.00 84.00 387 LYS A C 1
ATOM 2929 O O . LYS A 1 387 ? -3.989 2.757 -9.343 1.00 84.00 387 LYS A O 1
ATOM 2934 N N . THR A 1 388 ? -3.770 1.519 -11.196 1.00 81.88 388 THR A N 1
ATOM 2935 C CA . THR A 1 388 ? -4.834 0.569 -10.857 1.00 81.88 388 THR A CA 1
ATOM 2936 C C . THR A 1 388 ? -4.544 -0.184 -9.565 1.00 81.88 388 THR A C 1
ATOM 2938 O O . THR A 1 388 ? -5.413 -0.227 -8.704 1.00 81.88 388 THR A O 1
ATOM 2941 N N . LEU A 1 389 ? -3.345 -0.750 -9.402 1.00 85.94 389 LEU A N 1
ATOM 2942 C CA . LEU A 1 389 ? -2.997 -1.520 -8.202 1.00 85.94 389 LEU A CA 1
ATOM 2943 C C . LEU A 1 389 ? -2.940 -0.634 -6.953 1.00 85.94 389 LEU A C 1
ATOM 2945 O O . LEU A 1 389 ? -3.359 -1.056 -5.877 1.00 85.94 389 LEU A O 1
ATOM 2949 N N . LYS A 1 390 ? -2.501 0.623 -7.104 1.00 89.38 390 LYS A N 1
ATOM 2950 C CA . LYS A 1 390 ? -2.597 1.629 -6.036 1.00 89.38 390 LYS A CA 1
ATOM 2951 C C . LYS A 1 390 ? -4.050 1.905 -5.649 1.00 89.38 390 LYS A C 1
ATOM 2953 O O . LYS A 1 390 ? -4.374 1.866 -4.469 1.00 89.38 390 LYS A O 1
ATOM 2958 N N . ASN A 1 391 ? -4.938 2.103 -6.623 1.00 88.62 391 ASN A N 1
ATOM 2959 C CA . ASN A 1 391 ? -6.364 2.286 -6.343 1.00 88.62 391 ASN A CA 1
ATOM 2960 C C . ASN A 1 391 ? -6.980 1.030 -5.707 1.00 88.62 391 ASN A C 1
ATOM 2962 O O . ASN A 1 391 ? -7.807 1.142 -4.810 1.00 88.62 391 ASN A O 1
ATOM 2966 N N . GLN A 1 392 ? -6.560 -0.166 -6.127 1.00 89.56 392 GLN A N 1
ATOM 2967 C CA . GLN A 1 392 ? -7.026 -1.429 -5.556 1.00 89.56 392 GLN A CA 1
ATOM 2968 C C . GLN A 1 392 ? -6.647 -1.549 -4.075 1.00 89.56 392 GLN A C 1
ATOM 2970 O O . GLN A 1 392 ? -7.488 -1.927 -3.259 1.00 89.56 392 GLN A O 1
ATOM 2975 N N . LEU A 1 393 ? -5.407 -1.186 -3.726 1.00 93.88 393 LEU A N 1
ATOM 2976 C CA . LEU A 1 393 ? -4.931 -1.096 -2.344 1.00 93.88 393 LEU A CA 1
ATOM 2977 C C . LEU A 1 393 ? -5.796 -0.131 -1.526 1.00 93.88 393 LEU A C 1
ATOM 2979 O O . LEU A 1 393 ? -6.253 -0.492 -0.445 1.00 93.88 393 LEU A O 1
ATOM 2983 N N . VAL A 1 394 ? -6.053 1.064 -2.062 1.00 93.44 394 VAL A N 1
ATOM 2984 C CA . VAL A 1 394 ? -6.888 2.079 -1.407 1.00 93.44 394 VAL A CA 1
ATOM 2985 C C . VAL A 1 394 ? -8.300 1.554 -1.156 1.00 93.44 394 VAL A C 1
ATOM 2987 O O . VAL A 1 394 ? -8.792 1.663 -0.040 1.00 93.44 394 VAL A O 1
ATOM 2990 N N . VAL A 1 395 ? -8.948 0.927 -2.140 1.00 92.88 395 VAL A N 1
ATOM 2991 C CA . VAL A 1 395 ? -10.301 0.371 -1.956 1.00 92.88 395 VAL A CA 1
ATOM 2992 C C . VAL A 1 395 ? -10.330 -0.702 -0.867 1.00 92.88 395 VAL A C 1
ATOM 2994 O O . VAL A 1 395 ? -11.251 -0.730 -0.053 1.00 92.88 395 VAL A O 1
ATOM 2997 N N . HIS A 1 396 ? -9.304 -1.551 -0.796 1.00 94.12 396 HIS A N 1
ATOM 2998 C CA . HIS A 1 396 ? -9.184 -2.531 0.282 1.00 94.12 396 HIS A CA 1
ATOM 2999 C C . HIS A 1 396 ? -8.982 -1.872 1.653 1.00 94.12 396 HIS A C 1
ATOM 3001 O O . HIS A 1 396 ? -9.570 -2.327 2.632 1.00 94.12 396 HIS A O 1
ATOM 3007 N N . ALA A 1 397 ? -8.198 -0.796 1.723 1.00 95.06 397 ALA A N 1
ATOM 3008 C CA . ALA A 1 397 ? -7.966 -0.055 2.958 1.00 95.06 397 ALA A CA 1
ATOM 3009 C C . ALA A 1 397 ? -9.231 0.671 3.440 1.00 95.06 397 ALA A C 1
ATOM 3011 O O . ALA A 1 397 ? -9.583 0.579 4.614 1.00 95.06 397 ALA A O 1
ATOM 3012 N N . LEU A 1 398 ? -9.959 1.327 2.530 1.00 93.25 398 LEU A N 1
ATOM 3013 C CA . LEU A 1 398 ? -11.248 1.962 2.820 1.00 93.25 398 LEU A CA 1
ATOM 3014 C C . LEU A 1 398 ? -12.275 0.935 3.313 1.00 93.25 398 LEU A C 1
ATOM 3016 O O . LEU A 1 398 ? -13.024 1.210 4.246 1.00 93.25 398 LEU A O 1
ATOM 3020 N N . CYS A 1 399 ? -12.285 -0.265 2.727 1.00 93.38 399 CYS A N 1
ATOM 3021 C CA . CYS A 1 399 ? -13.138 -1.357 3.183 1.00 93.38 399 CYS A CA 1
ATOM 3022 C C . CYS A 1 399 ? -12.760 -1.848 4.589 1.00 93.38 399 CYS A C 1
ATOM 3024 O O . CYS A 1 399 ? -13.645 -2.118 5.395 1.00 93.38 399 CYS A O 1
ATOM 3026 N N . LEU A 1 400 ? -11.466 -1.954 4.904 1.00 93.69 400 LEU A N 1
ATOM 3027 C CA . LEU A 1 400 ? -11.017 -2.343 6.242 1.00 93.69 400 LEU A CA 1
ATOM 3028 C C . LEU A 1 400 ? -11.406 -1.290 7.290 1.00 93.69 400 LEU A C 1
ATOM 3030 O O . LEU A 1 400 ? -11.951 -1.640 8.332 1.00 93.69 400 LEU A O 1
ATOM 3034 N N . ALA A 1 401 ? -11.200 -0.006 6.986 1.00 92.88 401 ALA A N 1
ATOM 3035 C CA . ALA A 1 401 ? -11.620 1.096 7.850 1.00 92.88 401 ALA A CA 1
ATOM 3036 C C . ALA A 1 401 ? -13.142 1.118 8.067 1.00 92.88 401 ALA A C 1
ATOM 3038 O O . ALA A 1 401 ? -13.615 1.354 9.174 1.00 92.88 401 ALA A O 1
ATOM 3039 N N . LEU A 1 402 ? -13.920 0.806 7.027 1.00 91.25 402 LEU A N 1
ATOM 3040 C CA . LEU A 1 402 ? -15.372 0.682 7.124 1.00 91.25 402 LEU A CA 1
ATOM 3041 C C . LEU A 1 402 ? -15.799 -0.437 8.086 1.00 91.25 402 LEU A C 1
ATOM 3043 O O . LEU A 1 402 ? -16.735 -0.241 8.858 1.00 91.25 402 LEU A O 1
ATOM 3047 N N . VAL A 1 403 ? -15.126 -1.591 8.054 1.00 89.56 403 VAL A N 1
ATOM 3048 C CA . VAL A 1 403 ? -15.390 -2.703 8.984 1.00 89.56 403 VAL A CA 1
ATOM 3049 C C . VAL A 1 403 ? -15.010 -2.315 10.420 1.00 89.56 403 VAL A C 1
ATOM 3051 O O . VAL A 1 403 ? -15.778 -2.581 11.344 1.00 89.56 403 VAL A O 1
ATOM 3054 N N . LEU A 1 404 ? -13.881 -1.624 10.606 1.00 88.38 404 LEU A N 1
ATOM 3055 C CA . LEU A 1 404 ? -13.405 -1.141 11.911 1.00 88.38 404 LEU A CA 1
ATOM 3056 C C . LEU A 1 404 ? -14.375 -0.155 12.587 1.00 88.38 404 LEU A C 1
ATOM 3058 O O . LEU A 1 404 ? -14.569 -0.207 13.802 1.00 88.38 404 LEU A O 1
ATOM 3062 N N . GLU A 1 405 ? -15.026 0.704 11.802 1.00 87.50 405 GLU A N 1
ATOM 3063 C CA . GLU A 1 405 ? -15.999 1.696 12.282 1.00 87.50 405 GLU A CA 1
ATOM 3064 C C . GLU A 1 405 ? -17.452 1.179 12.312 1.00 87.50 405 GLU A C 1
ATOM 3066 O O . GLU A 1 405 ? -18.406 1.956 12.331 1.00 87.50 405 GLU A O 1
ATOM 3071 N N . GLY A 1 406 ? -17.665 -0.142 12.277 1.00 85.25 406 GLY A N 1
ATOM 3072 C CA . GLY A 1 406 ? -19.016 -0.713 12.363 1.00 85.25 406 GLY A CA 1
ATOM 3073 C C . GLY A 1 406 ? -19.903 -0.325 11.176 1.00 85.25 406 GLY A C 1
ATOM 3074 O O . GLY A 1 406 ? -21.062 0.051 11.339 1.00 85.25 406 GLY A O 1
ATOM 3075 N N . CYS A 1 407 ? -19.350 -0.379 9.961 1.00 85.62 407 CYS A N 1
ATOM 3076 C CA . CYS A 1 407 ? -20.040 -0.063 8.707 1.00 85.62 407 CYS A CA 1
ATOM 3077 C C . CYS A 1 407 ? -20.473 1.407 8.545 1.00 85.62 407 CYS A C 1
ATOM 3079 O O . CYS A 1 407 ? -21.296 1.719 7.675 1.00 85.62 407 CYS A O 1
ATOM 3081 N N . ARG A 1 408 ? -19.895 2.322 9.334 1.00 86.81 408 ARG A N 1
ATOM 3082 C CA . ARG A 1 408 ? -20.112 3.771 9.258 1.00 86.81 408 ARG A CA 1
ATOM 3083 C C . ARG A 1 408 ? -18.779 4.511 9.321 1.00 86.81 408 ARG A C 1
ATOM 3085 O O . ARG A 1 408 ? -18.229 4.698 10.387 1.00 86.81 408 ARG A O 1
ATOM 3092 N N . LEU A 1 409 ? -18.303 5.005 8.186 1.00 88.06 409 LEU A N 1
ATOM 3093 C CA . LEU A 1 409 ? -16.986 5.623 8.072 1.00 88.06 409 LEU A CA 1
ATOM 3094 C C . LEU A 1 409 ? -17.083 7.134 7.841 1.00 88.06 409 LEU A C 1
ATOM 3096 O O . LEU A 1 409 ? -17.829 7.579 6.967 1.00 88.06 409 LEU A O 1
ATOM 3100 N N . GLU A 1 410 ? -16.303 7.918 8.581 1.00 88.50 410 GLU A N 1
ATOM 3101 C CA . GLU A 1 410 ? -16.042 9.325 8.261 1.00 88.50 410 GLU A CA 1
ATOM 3102 C C . GLU A 1 410 ? -14.907 9.426 7.234 1.00 88.50 410 GLU A C 1
ATOM 3104 O O . GLU A 1 410 ? -13.859 8.798 7.374 1.00 88.50 410 GLU A O 1
ATOM 3109 N N . ILE A 1 411 ? -15.120 10.197 6.168 1.00 88.38 411 ILE A N 1
ATOM 3110 C CA . ILE A 1 411 ? -14.264 10.146 4.976 1.00 88.38 411 ILE A CA 1
ATOM 3111 C C . ILE A 1 411 ? -13.042 11.062 5.103 1.00 88.38 411 ILE A C 1
ATOM 3113 O O . ILE A 1 411 ? -11.990 10.719 4.575 1.00 88.38 411 ILE A O 1
ATOM 3117 N N . GLY A 1 412 ? -13.160 12.205 5.787 1.00 88.12 412 GLY A N 1
ATOM 3118 C CA . GLY A 1 412 ? -12.171 13.293 5.742 1.00 88.12 412 GLY A CA 1
ATOM 3119 C C . GLY A 1 412 ? -10.755 12.870 6.137 1.00 88.12 412 GLY A C 1
ATOM 3120 O O . GLY A 1 412 ? -9.863 12.836 5.292 1.00 88.12 412 GLY A O 1
ATOM 3121 N N . VAL A 1 413 ? -10.566 12.483 7.403 1.00 89.12 413 VAL A N 1
ATOM 3122 C CA . VAL A 1 413 ? -9.240 12.140 7.956 1.00 89.12 413 VAL A CA 1
ATOM 3123 C C . VAL A 1 413 ? -8.586 10.990 7.181 1.00 8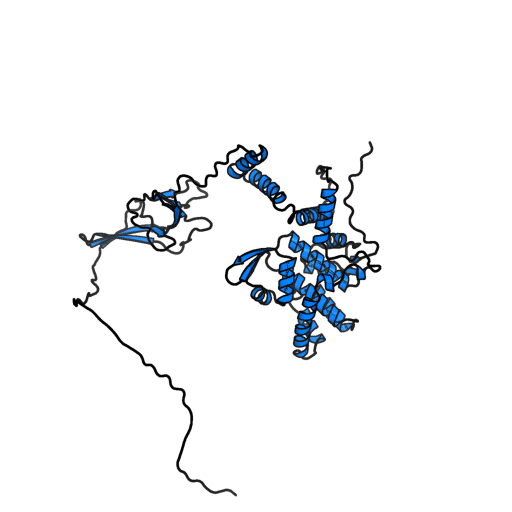9.12 413 VAL A C 1
ATOM 3125 O O . VAL A 1 413 ? -7.397 11.033 6.868 1.00 89.12 413 VAL A O 1
ATOM 3128 N N . LEU A 1 414 ? -9.371 9.972 6.819 1.00 90.25 414 LEU A N 1
ATOM 3129 C CA . LEU A 1 414 ? -8.860 8.814 6.092 1.00 90.25 414 LEU A CA 1
ATOM 3130 C C . LEU A 1 414 ? -8.517 9.145 4.630 1.00 90.25 414 LEU A C 1
ATOM 3132 O O . LEU A 1 414 ? -7.521 8.650 4.107 1.00 90.25 414 LEU A O 1
ATOM 3136 N N . ALA A 1 415 ? -9.311 9.984 3.958 1.00 90.62 415 ALA A N 1
ATOM 3137 C CA . ALA A 1 415 ? -9.023 10.426 2.594 1.00 90.62 415 ALA A CA 1
ATOM 3138 C C . ALA A 1 415 ? -7.710 11.210 2.541 1.00 90.62 415 ALA A C 1
ATOM 3140 O O . ALA A 1 415 ? -6.867 10.941 1.684 1.00 90.62 415 ALA A O 1
ATOM 3141 N N . GLU A 1 416 ? -7.486 12.107 3.503 1.00 91.31 416 GLU A N 1
ATOM 3142 C CA . GLU A 1 416 ? -6.216 12.813 3.630 1.00 91.31 416 GLU A CA 1
ATOM 3143 C C . GLU A 1 416 ? -5.059 11.836 3.860 1.00 91.31 416 GLU A C 1
ATOM 3145 O O . GLU A 1 416 ? -3.951 12.064 3.366 1.00 91.31 416 GLU A O 1
ATOM 3150 N N . ASP A 1 417 ? -5.254 10.791 4.677 1.00 92.25 417 ASP A N 1
ATOM 3151 C CA . ASP A 1 417 ? -4.211 9.800 4.987 1.00 92.25 417 ASP A CA 1
ATOM 3152 C C . ASP A 1 417 ? -3.784 9.050 3.721 1.00 92.25 417 ASP A C 1
ATOM 3154 O O . ASP A 1 417 ? -2.608 8.758 3.565 1.00 92.25 417 ASP A O 1
ATOM 3158 N N . PHE A 1 418 ? -4.687 8.838 2.762 1.00 91.50 418 PHE A N 1
ATOM 3159 C CA . PHE A 1 418 ? -4.357 8.277 1.447 1.00 91.50 418 PHE A CA 1
ATOM 3160 C C . PHE A 1 418 ? -4.051 9.328 0.368 1.00 91.50 418 PHE A C 1
ATOM 3162 O O . PHE A 1 418 ? -3.829 8.959 -0.785 1.00 91.50 418 PHE A O 1
ATOM 3169 N N . ARG A 1 419 ? -4.001 10.623 0.713 1.00 91.50 419 ARG A N 1
ATOM 3170 C CA . ARG A 1 419 ? -3.826 11.745 -0.234 1.00 91.50 419 ARG A CA 1
ATOM 3171 C C . ARG A 1 419 ? -4.855 11.732 -1.374 1.00 91.50 419 ARG A C 1
ATOM 3173 O O . ARG A 1 419 ? -4.509 11.946 -2.534 1.00 91.50 419 ARG A O 1
ATOM 3180 N N . LEU A 1 420 ? -6.107 11.454 -1.028 1.00 89.00 420 LEU A N 1
ATOM 3181 C CA . LEU A 1 420 ? -7.250 11.425 -1.935 1.00 89.00 420 LEU A CA 1
ATOM 3182 C C . LEU A 1 420 ? -8.112 12.663 -1.731 1.00 89.00 420 LEU A C 1
ATOM 3184 O O . LEU A 1 420 ? -8.230 13.171 -0.614 1.00 89.00 420 LEU A O 1
ATOM 3188 N N . SER A 1 421 ? -8.808 13.086 -2.782 1.00 88.56 421 SER A N 1
ATOM 3189 C CA . SER A 1 421 ? -9.934 13.996 -2.590 1.00 88.56 421 SER A CA 1
ATOM 3190 C C . SER A 1 421 ? -11.100 13.272 -1.904 1.00 88.56 421 SER A C 1
ATOM 3192 O O . SER A 1 421 ? -11.289 12.055 -2.028 1.00 88.56 421 SER A O 1
ATOM 3194 N N . THR A 1 422 ? -11.952 14.024 -1.207 1.00 86.69 422 THR A N 1
ATOM 3195 C CA . THR A 1 422 ? -13.178 13.464 -0.616 1.00 86.69 422 THR A CA 1
ATOM 3196 C C . THR A 1 422 ? -14.106 12.884 -1.687 1.00 86.69 422 THR A C 1
ATOM 3198 O O . THR A 1 422 ? -14.805 11.907 -1.429 1.00 86.69 422 THR A O 1
ATOM 3201 N N . ALA A 1 423 ? -14.099 13.427 -2.910 1.00 83.56 423 ALA A N 1
ATOM 3202 C CA . ALA A 1 423 ? -14.843 12.888 -4.048 1.00 83.56 423 ALA A CA 1
ATOM 3203 C C . ALA A 1 423 ? -14.301 11.528 -4.520 1.00 83.56 423 ALA A C 1
ATOM 3205 O O . ALA A 1 423 ? -15.082 10.600 -4.747 1.00 83.56 423 ALA A O 1
ATOM 3206 N N . GLU A 1 424 ? -12.976 11.373 -4.595 1.00 85.31 424 GLU A N 1
ATOM 3207 C CA . GLU A 1 424 ? -12.316 10.104 -4.932 1.00 85.31 424 GLU A CA 1
ATOM 3208 C C . GLU A 1 424 ? -12.654 9.014 -3.919 1.00 85.31 424 GLU A C 1
ATOM 3210 O O . GLU A 1 424 ? -13.107 7.930 -4.300 1.00 85.31 424 GLU A O 1
ATOM 3215 N N . ALA A 1 425 ? -12.500 9.318 -2.630 1.00 85.81 425 ALA A N 1
ATOM 3216 C CA . ALA A 1 425 ? -12.820 8.386 -1.556 1.00 85.81 425 ALA A CA 1
ATOM 3217 C C . ALA A 1 425 ? -14.311 8.002 -1.562 1.00 85.81 425 ALA A C 1
ATOM 3219 O O . ALA A 1 425 ? -14.642 6.816 -1.492 1.00 85.81 425 ALA A O 1
ATOM 3220 N N . ARG A 1 426 ? -15.223 8.973 -1.746 1.00 85.75 426 ARG A N 1
ATOM 3221 C CA . ARG A 1 426 ? -16.669 8.717 -1.900 1.00 85.75 426 ARG A CA 1
ATOM 3222 C C . ARG A 1 426 ? -16.964 7.801 -3.079 1.00 85.75 426 ARG A C 1
ATOM 3224 O O . ARG A 1 426 ? -17.762 6.875 -2.952 1.00 85.75 426 ARG A O 1
ATOM 3231 N N . SER A 1 427 ? -16.343 8.043 -4.231 1.00 84.94 427 SER A N 1
ATOM 3232 C CA . SER A 1 427 ? -16.553 7.213 -5.415 1.00 84.94 427 SER A CA 1
ATOM 3233 C C . SER A 1 427 ? -16.088 5.774 -5.189 1.00 84.94 427 SER A C 1
ATOM 3235 O O . SER A 1 427 ? -16.803 4.847 -5.555 1.00 84.94 427 SER A O 1
ATOM 3237 N N . MET A 1 428 ? -14.941 5.574 -4.539 1.00 86.31 428 MET A N 1
ATOM 3238 C CA . MET A 1 428 ? -14.444 4.238 -4.198 1.00 86.31 428 MET A CA 1
ATOM 3239 C C . MET A 1 428 ? -15.333 3.520 -3.170 1.00 86.31 428 MET A C 1
ATOM 3241 O O . MET A 1 428 ? -15.583 2.325 -3.301 1.00 86.31 428 MET A O 1
ATOM 3245 N N . LEU A 1 429 ? -15.880 4.244 -2.190 1.00 86.25 429 LEU A N 1
ATOM 3246 C CA . LEU A 1 429 ? -16.831 3.695 -1.217 1.00 86.25 429 LEU A CA 1
ATOM 3247 C C . LEU A 1 429 ? -18.181 3.329 -1.854 1.00 86.25 429 LEU A C 1
ATOM 3249 O O . LEU A 1 429 ? -18.763 2.306 -1.500 1.00 86.25 429 LEU A O 1
ATOM 3253 N N . ARG A 1 430 ? -18.663 4.102 -2.838 1.00 85.06 430 ARG A N 1
ATOM 3254 C CA . ARG A 1 430 ? -19.859 3.736 -3.625 1.00 85.06 430 ARG A CA 1
ATOM 3255 C C . ARG A 1 430 ? -19.668 2.409 -4.363 1.00 85.06 430 ARG A C 1
ATOM 3257 O O . ARG A 1 430 ? -20.595 1.608 -4.435 1.00 85.06 430 ARG A O 1
ATOM 3264 N N . GLU A 1 431 ? -18.464 2.135 -4.857 1.00 83.06 431 GLU A N 1
ATOM 3265 C CA . GLU A 1 431 ? -18.153 0.870 -5.535 1.00 83.06 431 GLU A CA 1
ATOM 3266 C C . GLU A 1 431 ? -18.166 -0.342 -4.597 1.00 83.06 431 GLU A C 1
ATOM 3268 O O . GLU A 1 431 ? -18.559 -1.433 -5.014 1.00 83.06 431 GLU A O 1
ATOM 3273 N N . LEU A 1 432 ? -17.840 -0.142 -3.317 1.00 84.38 432 LEU A N 1
ATOM 3274 C CA . LEU A 1 432 ? -17.987 -1.154 -2.263 1.00 84.38 432 LEU A CA 1
ATOM 3275 C C . LEU A 1 432 ? -19.454 -1.433 -1.886 1.00 84.38 432 LEU A C 1
ATOM 3277 O O . LEU A 1 432 ? -19.717 -2.350 -1.109 1.0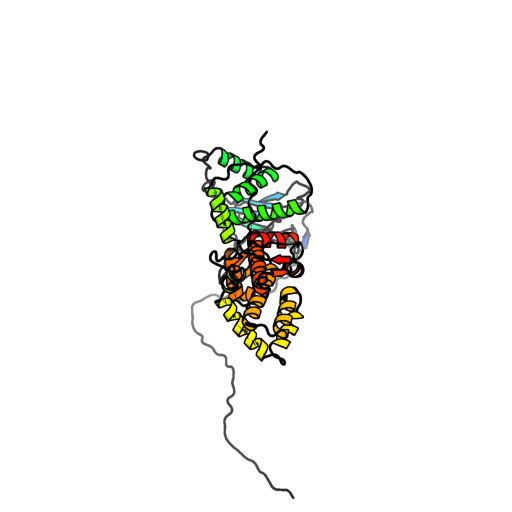0 84.38 432 LEU A O 1
ATOM 3281 N N . GLY A 1 433 ? -20.407 -0.676 -2.438 1.00 82.69 433 GLY A N 1
ATOM 3282 C CA . GLY A 1 433 ? -21.834 -0.791 -2.136 1.00 82.69 433 GLY A CA 1
ATOM 3283 C C . GLY A 1 433 ? -22.308 0.133 -1.012 1.00 82.69 433 GLY A C 1
ATOM 3284 O O . GLY A 1 433 ? -23.430 -0.029 -0.527 1.00 82.69 433 GLY A O 1
ATOM 3285 N N . CYS A 1 434 ? -21.481 1.093 -0.581 1.00 84.62 434 CYS A N 1
ATOM 3286 C CA . CYS A 1 434 ? -21.859 2.058 0.447 1.00 84.62 434 CYS A CA 1
ATOM 3287 C C . CYS A 1 434 ? -22.754 3.168 -0.110 1.00 84.62 434 CYS A C 1
ATOM 3289 O O . CYS A 1 434 ? -22.525 3.720 -1.188 1.00 84.62 434 CYS A O 1
ATOM 3291 N N . THR A 1 435 ? -23.702 3.604 0.712 1.00 84.81 435 THR A N 1
ATOM 3292 C CA . THR A 1 435 ? -24.362 4.901 0.552 1.00 84.81 435 THR A CA 1
ATOM 3293 C C . THR A 1 435 ? -23.469 5.988 1.153 1.00 84.81 435 THR A C 1
ATOM 3295 O O . THR A 1 435 ? -23.234 5.986 2.362 1.00 84.81 435 THR A O 1
ATOM 3298 N N . ALA A 1 436 ? -22.936 6.886 0.322 1.00 83.00 436 ALA A N 1
ATOM 3299 C CA . ALA A 1 436 ? -22.034 7.957 0.749 1.00 83.00 436 ALA A CA 1
ATOM 3300 C C . ALA A 1 436 ? -22.724 9.330 0.719 1.00 83.00 436 ALA A C 1
ATOM 3302 O O . ALA A 1 436 ? -23.334 9.704 -0.282 1.00 83.00 436 ALA A O 1
ATOM 3303 N N . THR A 1 437 ? -22.607 10.071 1.818 1.00 85.12 437 THR A N 1
ATOM 3304 C CA . THR A 1 437 ? -22.857 11.515 1.913 1.00 85.12 437 THR A CA 1
ATOM 3305 C C . THR A 1 437 ? -21.557 12.278 1.619 1.00 85.12 437 THR A C 1
ATOM 3307 O O . THR A 1 437 ? -20.536 11.668 1.301 1.00 85.12 437 THR A O 1
ATOM 3310 N N . ASN A 1 438 ? -21.564 13.610 1.723 1.00 77.81 438 ASN A N 1
ATOM 3311 C CA . ASN A 1 438 ? -20.359 14.420 1.504 1.00 77.81 438 ASN A CA 1
ATOM 3312 C C . ASN A 1 438 ? -19.242 14.142 2.522 1.00 77.81 438 ASN A C 1
ATOM 3314 O O . ASN A 1 438 ? -18.071 14.282 2.178 1.00 77.81 438 ASN A O 1
ATOM 3318 N N . THR A 1 439 ? -19.588 13.741 3.748 1.00 82.25 439 THR A N 1
ATOM 3319 C CA . THR A 1 439 ? -18.631 13.588 4.858 1.00 82.25 439 THR A CA 1
ATOM 3320 C C . THR A 1 439 ? -18.559 12.167 5.411 1.00 82.25 439 THR A C 1
ATOM 3322 O O . THR A 1 439 ? -17.561 11.807 6.033 1.00 82.25 439 THR A O 1
ATOM 3325 N N . SER A 1 440 ? -19.571 11.332 5.164 1.00 85.81 440 SER A N 1
ATOM 3326 C CA . SER A 1 440 ? -19.654 9.974 5.707 1.00 85.81 440 SER A CA 1
ATOM 3327 C C . SER A 1 440 ? -20.089 8.943 4.672 1.00 85.81 440 SER A C 1
ATOM 3329 O O . SER A 1 440 ? -20.814 9.247 3.730 1.00 85.81 440 SER A O 1
ATOM 3331 N N . ALA A 1 441 ? -19.706 7.687 4.875 1.00 86.75 441 ALA A N 1
ATOM 3332 C CA . ALA A 1 441 ? -20.206 6.546 4.121 1.00 86.75 441 ALA A CA 1
ATOM 3333 C C . ALA A 1 441 ? -20.781 5.485 5.056 1.00 86.75 441 ALA A C 1
ATOM 3335 O O . ALA A 1 441 ? -20.241 5.221 6.129 1.00 86.75 441 ALA A O 1
ATOM 3336 N N . HIS A 1 442 ? -21.880 4.865 4.634 1.00 87.06 442 HIS A N 1
ATOM 3337 C CA . HIS A 1 442 ? -22.564 3.823 5.392 1.00 87.06 442 HIS A CA 1
ATOM 3338 C C . HIS A 1 442 ? -22.870 2.631 4.493 1.00 87.06 442 HIS A C 1
ATOM 3340 O O . HIS A 1 442 ? -23.425 2.811 3.404 1.00 87.06 442 HIS A O 1
ATOM 3346 N N . LEU A 1 443 ? -22.554 1.426 4.959 1.00 85.62 443 LEU A N 1
ATOM 3347 C CA . LEU A 1 443 ? -22.947 0.188 4.292 1.00 85.62 443 LEU A CA 1
ATOM 3348 C C . LEU A 1 443 ? -24.333 -0.226 4.793 1.00 85.62 443 LEU A C 1
ATOM 3350 O O . LEU A 1 443 ? -24.542 -0.389 5.994 1.00 85.62 443 LEU A O 1
ATOM 3354 N N . LYS A 1 444 ? -25.292 -0.373 3.878 1.00 79.69 444 LYS A N 1
ATOM 3355 C CA . LYS A 1 444 ? -26.660 -0.811 4.183 1.00 79.69 444 LYS A CA 1
ATOM 3356 C C . LYS A 1 444 ? -27.023 -1.995 3.296 1.00 79.69 444 LYS A C 1
ATOM 3358 O O . LYS A 1 444 ? -26.589 -2.057 2.148 1.00 79.69 444 LYS A O 1
ATOM 3363 N N . LEU A 1 445 ? -27.824 -2.912 3.832 1.00 72.62 445 LEU A N 1
ATOM 3364 C CA . LEU A 1 445 ? -28.436 -3.991 3.060 1.00 72.62 445 LEU A CA 1
ATOM 3365 C C . LEU A 1 445 ? -29.842 -3.562 2.594 1.00 72.62 445 LEU A C 1
ATOM 3367 O O . LEU A 1 445 ? -30.553 -2.928 3.377 1.00 72.62 445 LEU A O 1
ATOM 3371 N N . PRO A 1 446 ? -30.263 -3.899 1.359 1.00 69.88 446 PRO A N 1
ATOM 3372 C CA . PRO A 1 446 ? -29.488 -4.570 0.311 1.00 69.88 446 PRO A CA 1
ATOM 3373 C C . PRO A 1 446 ? -28.382 -3.670 -0.268 1.00 69.88 446 PRO A C 1
ATOM 3375 O O . PRO A 1 446 ? -28.536 -2.450 -0.352 1.00 69.88 446 PRO A O 1
ATOM 3378 N N . LEU A 1 447 ? -27.265 -4.282 -0.677 1.00 71.06 447 LEU A N 1
ATOM 3379 C CA . LEU A 1 447 ? -26.122 -3.548 -1.226 1.00 71.06 447 LEU A CA 1
ATOM 3380 C C . LEU A 1 447 ? -26.536 -2.755 -2.463 1.00 71.06 447 LEU A C 1
ATOM 3382 O O . LEU A 1 447 ? -27.132 -3.285 -3.402 1.00 71.06 447 LEU A O 1
ATOM 3386 N N . THR A 1 448 ? -26.195 -1.470 -2.467 1.00 62.09 448 THR A N 1
ATOM 3387 C CA . THR A 1 448 ? -26.530 -0.576 -3.573 1.00 62.09 448 THR A CA 1
ATOM 3388 C C . THR A 1 448 ? -25.284 -0.344 -4.409 1.00 62.09 448 THR A C 1
ATOM 3390 O O . THR A 1 448 ? -24.446 0.485 -4.069 1.00 62.09 448 THR A O 1
ATOM 3393 N N . PHE A 1 449 ? -25.148 -1.082 -5.509 1.00 68.56 449 PHE A N 1
ATOM 3394 C CA . PHE A 1 449 ? -24.063 -0.848 -6.459 1.00 68.56 449 PHE A CA 1
ATOM 3395 C C . PHE A 1 449 ? -24.448 0.218 -7.489 1.00 68.56 449 PHE A C 1
ATOM 3397 O O . PHE A 1 449 ? -25.602 0.245 -7.937 1.00 68.56 449 PHE A O 1
ATOM 3404 N N . PRO A 1 450 ? -23.504 1.081 -7.905 1.00 57.34 450 PRO A N 1
ATOM 3405 C CA . PRO A 1 450 ? -23.746 2.017 -8.991 1.00 57.34 450 PRO A CA 1
ATOM 3406 C C . PRO A 1 450 ? -24.113 1.235 -10.257 1.00 57.34 450 PRO A C 1
ATOM 3408 O O . PRO A 1 450 ? -23.344 0.417 -10.759 1.00 57.34 450 PRO A O 1
ATOM 3411 N N . ARG A 1 451 ? -25.327 1.460 -10.770 1.00 48.38 451 ARG A N 1
ATOM 3412 C CA . ARG A 1 451 ? -25.759 0.876 -12.044 1.00 48.38 451 ARG A CA 1
ATOM 3413 C C . ARG A 1 451 ? -25.046 1.604 -13.178 1.00 48.38 451 ARG A C 1
ATOM 3415 O O . ARG A 1 451 ? -25.070 2.835 -13.220 1.00 48.38 451 ARG A O 1
ATOM 3422 N N . SER A 1 452 ? -24.484 0.866 -14.138 1.00 44.94 452 SER A N 1
ATOM 3423 C CA . SER A 1 452 ? -24.115 1.458 -15.423 1.00 44.94 452 SER A CA 1
ATOM 3424 C C . SER A 1 452 ? -25.390 2.041 -16.041 1.00 44.94 452 SER A C 1
ATOM 3426 O O . SER A 1 452 ? -26.397 1.352 -16.225 1.00 44.94 452 SER A O 1
ATOM 3428 N N . ARG A 1 453 ? -25.415 3.360 -16.248 1.00 36.97 453 ARG A N 1
ATOM 3429 C CA . ARG A 1 453 ? -26.603 4.056 -16.749 1.00 36.97 453 ARG A CA 1
ATOM 3430 C C . ARG A 1 453 ? -26.867 3.554 -18.171 1.00 36.97 453 ARG A C 1
ATOM 3432 O O . ARG A 1 453 ? -26.166 3.958 -19.093 1.00 36.97 453 ARG A O 1
ATOM 3439 N N . LYS A 1 454 ? -27.854 2.664 -18.354 1.00 37.50 454 LYS A N 1
ATOM 3440 C CA . LYS A 1 454 ? -28.377 2.343 -19.690 1.00 37.50 454 LYS A CA 1
ATOM 3441 C C . LYS A 1 454 ? -28.767 3.669 -20.340 1.00 37.50 454 LYS A C 1
ATOM 3443 O O . LYS A 1 454 ? -29.443 4.485 -19.704 1.00 37.50 454 LYS A O 1
ATOM 3448 N N . ALA A 1 455 ? -28.279 3.902 -21.557 1.00 33.72 455 ALA A N 1
ATOM 3449 C CA . ALA A 1 455 ? -28.634 5.079 -22.331 1.00 33.72 455 ALA A CA 1
ATOM 3450 C C . ALA A 1 455 ? -30.161 5.203 -22.337 1.00 33.72 455 ALA A C 1
ATOM 3452 O O . ALA A 1 455 ? -30.877 4.234 -22.595 1.00 33.72 455 ALA A O 1
ATOM 3453 N N . ARG A 1 456 ? -30.653 6.384 -21.961 1.00 32.72 456 ARG A N 1
ATOM 3454 C CA . ARG A 1 456 ? -32.070 6.727 -22.033 1.00 32.72 456 ARG A CA 1
ATOM 3455 C C . ARG A 1 456 ? -32.465 6.522 -23.496 1.00 32.72 456 ARG A C 1
ATOM 3457 O O . ARG A 1 456 ? -31.975 7.260 -24.346 1.00 32.72 456 ARG A O 1
ATOM 3464 N N . ALA A 1 457 ? -33.272 5.504 -23.791 1.00 34.50 457 ALA A N 1
ATOM 3465 C CA . ALA A 1 457 ? -33.879 5.369 -25.105 1.00 34.50 457 ALA A CA 1
ATOM 3466 C C . ALA A 1 457 ? -34.684 6.652 -25.337 1.00 34.50 457 ALA A C 1
ATOM 3468 O O . ALA A 1 457 ? -35.650 6.928 -24.625 1.00 34.50 457 ALA A O 1
ATOM 3469 N N . SER A 1 458 ? -34.191 7.492 -26.241 1.00 32.75 458 SER A N 1
ATOM 3470 C CA . SER A 1 458 ? -34.897 8.679 -26.689 1.00 32.75 458 SER A CA 1
ATOM 3471 C C . SER A 1 458 ? -36.053 8.200 -27.549 1.00 32.75 458 SER A C 1
ATOM 3473 O O . SER A 1 458 ? -35.870 7.938 -28.732 1.00 32.75 458 SER A O 1
ATOM 3475 N N . THR A 1 459 ? -37.234 8.063 -26.957 1.00 35.53 459 THR A N 1
ATOM 3476 C CA . THR A 1 459 ? -38.479 8.064 -27.719 1.00 35.53 459 THR A CA 1
ATOM 3477 C C . THR A 1 459 ? -38.687 9.486 -28.231 1.00 35.53 459 THR A C 1
ATOM 3479 O O . THR A 1 459 ? -39.065 10.381 -27.472 1.00 35.53 459 THR A O 1
ATOM 3482 N N . LYS A 1 460 ? -38.388 9.696 -29.509 1.00 32.28 460 LYS A N 1
ATOM 3483 C CA . LYS A 1 460 ? -39.053 10.689 -30.343 1.00 32.28 460 LYS A CA 1
ATOM 3484 C C . LYS A 1 460 ? -39.360 10.053 -31.679 1.00 32.28 460 LYS A C 1
ATOM 3486 O O . LYS A 1 460 ? -38.444 9.386 -32.207 1.00 32.28 460 LYS A O 1
#

Radius of gyration: 36.52 Å; Cα contacts (8 Å, |Δi|>4): 511; chains: 1; bounding box: 111×51×115 Å

Sequence (460 aa):
MAPGDDPDAERSSKKSKKRRREEGLAEGGVVGAGAGGGKRAPSSREVVLRRAAEGSAGPILVSFANQTVPGDMSAVEFRMHEADDEEREGQKIVMGDGGRMDYWGLNFGPGAESNDLCRFLVGVEDGATGELILHEAGHAYSLRQSVGDKDDNIEDFAMEGLEYKQRKDALVNQFGSKKKKAAIRSRDANVIQAGSVVGGSAMSRVLGRALKEEEGGGAGGVDGDPTATDGALAAVEEARRRFLPKMRTEASTPEGVYSAGDIAGVQELESMEREIDRAAEQIEGGMHQWAKDFAERPRESCPHFVGKRLTLLLDLGERNQKRRMLELLYLRHMCVFHHASALLKGTPAQLSAKLDIPEIVLRRLLEKFSVCEKKGAGGTANYVRTKTLKNQLVVHALCLALVLEGCRLEIGVLAEDFRLSTAEARSMLRELGCTATNTSAHLKLPLTFPRSRKARASTK

Secondary structure (DSSP, 8-state):
-----------------------------------------------EEEEPPTTS-PPPEEEETTSS--S--TT-EEEEEE--SGGGTT-EEEEEE-SSEEEEEESSSTT----TT--EEEEEEETTTTEEEEEEEESEEEEEEEE--SSSSS----SSSS-HHHHHHHHHHHHS-HHHHHHHHHHHTTTTTTTTTHHHHHHHHHHHHHHHHHH--S----PPP----HHHHHHHHHHHHHHSPPP-TT-SSHHHHS-HHHHH-HHHHHHHHHHHHHHHHTSTTHHHHHHHHHHTS-TTTS-HHHHHHHHHHHHHT-TTHHHHHHHHHHHHHHHHHHHS-SEEEE-HHHHHHHHT--HHHHHHHHHHH-EEEEE-GGG-EEEE--HHHHHHHHHHHHHHHHHHTTTEEE-HHHHHHTT--HHHHHHHHHHTTEEE-SSEEEE-SSP-PPPP--------

pLDDT: mean 70.55, std 21.03, range [24.61, 95.94]

Foldseek 3Di:
DDDDDDDDDDDDDDDDDDDDDDDDDDDDDDDDDDDDDDDPDPPPQDAAEDEDDDPPPFDAAEAEPVRDDDPDCVPWDKDKDADPDPVRHPWIKIWICPPFKIKIFTCDDDPHDPPVVDWDWDWDADPVPRYIYITTNGDYTHIDIDGPPPDDPPPPPPPPPDDPVVVVLVCCCVDNDPVSVVVSVVVVVVVPPPPPCLLLCLVCVVLVVLVCVVVDPDDDDDDDDPDCDPVNVVSNVVSLCLLAQPFDPPDPALLNGHDLCSLQNPVNLVVVLVVQQVVQVPDDVGPLVVLQVQCPDDCLQPQNLLSVVLNVLVVVVDPVSSSLNSLSVLLSLLLNVLPDDQKDKFALVVVCVVSVHPSVSSVVLQVSLWDFDDQDPPRITITGGDPSSSLSSLLSSLVSQCSSVVQKDFQPSSCVSSVHDLSSSQSSLLQVQWDDDSGMTGHDPPRHHDDPDDPDPDDD

Mean predicted aligned error: 21.04 Å

Solvent-accessible surface area (backbone atoms only — not comparable to full-atom values): 27922 Å² total; per-residue (Å²): 133,87,88,88,81,89,84,90,84,91,88,82,89,87,81,92,77,93,74,91,79,86,87,88,83,86,86,81,89,89,85,91,85,87,89,80,95,69,88,78,67,87,79,84,71,84,62,51,80,42,74,59,69,92,82,64,88,47,59,82,42,76,43,45,83,80,79,55,80,79,75,85,57,89,79,38,59,74,47,78,48,69,49,89,48,82,95,38,61,89,41,42,36,41,38,28,55,51,80,58,36,35,35,38,22,38,72,57,69,100,83,30,71,82,57,88,89,59,81,44,72,48,73,51,70,42,86,89,79,40,36,33,37,39,32,60,27,52,62,67,29,59,31,45,82,43,73,49,67,85,81,84,74,76,71,77,74,60,82,69,87,61,55,76,64,60,56,52,48,52,50,34,63,73,72,40,54,76,69,55,34,48,53,49,51,59,51,49,62,67,59,65,41,79,87,77,47,59,43,42,55,56,50,52,46,50,53,51,45,56,53,52,58,75,78,40,97,66,97,72,91,70,90,76,83,91,72,79,46,74,68,54,52,50,53,53,50,53,28,47,56,71,53,44,66,78,70,43,86,84,43,90,44,57,70,53,27,48,51,61,54,77,71,68,32,62,69,40,42,57,55,50,49,60,53,48,55,55,54,21,72,74,38,89,69,27,61,66,44,51,40,52,62,47,42,71,39,58,61,75,76,25,32,64,48,44,25,55,49,51,45,52,42,61,74,67,64,46,87,64,41,71,61,55,50,42,53,42,49,50,46,37,47,54,44,40,56,66,72,44,69,53,68,43,77,44,33,65,65,59,48,14,68,74,64,76,34,61,48,69,50,44,50,52,50,44,68,76,37,34,45,78,78,48,78,46,86,91,66,27,30,36,35,40,40,52,74,48,33,50,51,34,49,49,48,43,44,55,51,44,50,23,53,76,46,74,32,46,30,68,42,60,62,50,18,56,56,69,73,41,52,62,66,55,48,40,54,50,41,26,69,77,17,22,56,57,56,93,56,36,35,33,49,50,81,79,70,49,61,80,71,82,79,73,76,78,80,76,88,124

Organism: Ectocarpus siliculosus (NCBI:txid2880)

Nearest PDB structures (foldseek):
  6rwe-assembly1_M  TM=4.283E-01  e=1.855E-12  Saccharomyces cerevisiae
  5w66-assembly1_M  TM=4.130E-01  e=2.768E-12  Saccharomyces cerevisiae S288C
  3nfi-assembly2_B  TM=7.203E-01  e=1.064E-06  Saccharomyces cerevisiae
  3nfi-assembly1_A  TM=7.545E-01  e=4.541E-06  Saccharomyces cerevisiae
  3nfh-assembly2_B  TM=7.036E-01  e=1.437E-06  Saccharomyces cerevisiae